Protein AF-A0A4Q6B8L1-F1 (afdb_monomer_lite)

Sequence (566 aa):
MAVTYEEQAASLSPAEQNGRDIWYKATAGNKRHHSYVLQQRFNAPLDFHGIMGTQTRGKRFQSHGLINDPDCKPGTDASYGFDICPGDEELLKFVGKKGYRDPACSMDANPKLESACGLEFGTSVGVIGFRKFPNPRFNSKTWKGWDKWNIQDASVEPPFTFGTTCASCHVGFDPKHPPANREAPEWANIDGTIGNIFMDNTAIFTSGLRLDKPLGDVFFQTLTHVRPGTTDTSAIPNDNLHNTGTFNAIINFDKRPTFEHDVKRWRRDAPGEPWSLSTQKQSVMQILKGGEDSVGEDLAIMRVYVNIGMCSEKCWQNNLVNPHQYSGYYTKQKPFEIAQCRRDCSNWRAMEDRVGDVAAFILHRRPSDLKDAVNSKYQAVGESHLADVKAKFDPLYAESGGVFEEGRKVFAKNCATCHSSQQPKIPGQPRDEKFFASLNFLATDSAGVRIDWLGNDERTDASKVDSHRCRALHSNHNKGHIWEQFASETFHATAAPSGVPELVGKEAGGPGFYRNISLLSVWAHAPFMHNNALGPEFCTPNNKQEWACVDRDPSVEARIARYEAS

Radius of gyration: 24.12 Å; chains: 1; bounding box: 61×60×60 Å

pLDDT: mean 86.3, std 11.51, range [40.16, 98.38]

Foldseek 3Di:
DFQDPVNVCPPPDPLLVLLLLLQFFFLLPQLCVLLPVCCPQQVFQFLCCVQAFLVCLQCNCVQFVWFFDQQWARDDVLLLRFTDHPPVVQQSVAQLHDDRQAPLQPPDPPPLAQGSVSRRRATDRRTTFKHKGADNNADPVPDPGDVPDQSNPPVHDDRIGMGGGNQRFAKDFQLLADAPRRSNDTPPRIDRGATSQQGQQLCRRCVSPDVVPQVPRPLNVLRVVFFRQWDDLCSLLPPPFNQIFGRAGLAQLVQAAWDWFFAWAWDAPDRNGDIDTDTDTDTWALRDWFQQTQNDDLSSLLVVSVSRRNCVVFWAVVQGFRPPCPPPPGNHHFEGDLVSCCVGRSSSRSSSRSSSSSCSNRNHHHFSAPQSSVVSVVVVVVHGPVVVQQVVWQVVCVVQVTDVSVVQLVCLQPPCVFFWCDDDPDPPDDSHSVVSSPDDQCDDDPVRGGSTQGGNQDWAFLLVPPDDQSNLQDQQCEPRHHNVSSGTVRQNQAQADCSDVVCPVHHGHNGRTGGDGHPGNQLQNPPDDGRNPHFDGQWDQDPVRDTDGDRPDSHSVVSVVRNVVD

Secondary structure (DSSP, 8-state):
-PPPHHHHTTTS-HHHHHHHHHHHH--TTTHHIIIIIHHHHHS----HHHHHSGGGGGGHHHHH-PPBPTT-B---GGGTTSPB-TTHHHHHHTTT-S----GGGGS---TTSPPGGGG---EE-SBTTEEEEE-TT--TTT---GGG--TT-TTS--SEEEEE-THHHH-EE-TTS--SSTTS--GGGEESSS--TT--HHHHHTTTS-TTSGGG-HHHHHHTTPPTTEE-TTSSS--S----EEPPP---GGGS-EEEEEEEEEE-SSTTSPPEEEEEEEEEE--SSSSTTTT-HHHHHHHHHHHTTTTIIIIIGGGS--TT--SS---------HHHHHHH-HHHHHHHTTHHHHHHHHHTPPP--HHHHHHHHHHTTT--HHHHHHHHHGGGGGGGTSHHHHHHHHHHHHTHHHH-----SSTT---SHHHHHT--TT-B-TTS-BS--S----EEEGGGS-S-GGGGG--TTSTTSTTGGGS-HHHHTPPPPTT-GGGTTPPSSSTTEEEPPPSTTGGGG-SBSTTS-BS--SEEE-TTS-EEEPP---SHHHHHHHHHT-

Structure (mmCIF, N/CA/C/O backbone):
data_AF-A0A4Q6B8L1-F1
#
_entry.id   AF-A0A4Q6B8L1-F1
#
loop_
_atom_site.group_PDB
_atom_site.id
_atom_site.type_symbol
_atom_site.label_atom_id
_atom_site.label_alt_id
_atom_site.label_comp_id
_atom_site.label_asym_id
_atom_site.label_entity_id
_atom_site.label_seq_id
_atom_site.pdbx_PDB_ins_code
_atom_site.Cartn_x
_atom_site.Cartn_y
_atom_site.Cartn_z
_atom_site.occupancy
_atom_site.B_iso_or_equiv
_atom_site.auth_seq_id
_atom_site.auth_comp_id
_atom_site.auth_asym_id
_atom_site.auth_atom_id
_atom_site.pdbx_PDB_model_num
ATOM 1 N N . MET A 1 1 ? -14.597 -18.241 -20.125 1.00 48.66 1 MET A N 1
ATOM 2 C CA . MET A 1 1 ? -13.529 -17.394 -20.694 1.00 48.66 1 MET A CA 1
ATOM 3 C C . MET A 1 1 ? -12.778 -16.808 -19.515 1.00 48.66 1 MET A C 1
ATOM 5 O O . MET A 1 1 ? -13.446 -16.484 -18.540 1.00 48.66 1 MET A O 1
ATOM 9 N N . ALA A 1 2 ? -11.445 -16.789 -19.551 1.00 69.94 2 ALA A N 1
ATOM 10 C CA . ALA A 1 2 ? -10.657 -16.177 -18.482 1.00 69.94 2 ALA A CA 1
ATOM 11 C C . ALA A 1 2 ? -10.961 -14.674 -18.455 1.00 69.94 2 ALA A C 1
ATOM 13 O O . ALA A 1 2 ? -10.949 -14.049 -19.513 1.00 69.94 2 ALA A O 1
ATOM 14 N N . VAL A 1 3 ? -11.273 -14.137 -17.275 1.00 80.81 3 VAL A N 1
ATOM 15 C CA . VAL A 1 3 ? -11.553 -12.705 -17.092 1.00 80.81 3 VAL A CA 1
ATOM 16 C C . VAL A 1 3 ? -10.259 -11.926 -17.336 1.00 80.81 3 VAL A C 1
ATOM 18 O O . VAL A 1 3 ? -9.227 -12.295 -16.776 1.00 80.81 3 VAL A O 1
ATOM 21 N N . THR A 1 4 ? -10.283 -10.877 -18.158 1.00 87.81 4 THR A N 1
ATOM 22 C CA . THR A 1 4 ? -9.110 -10.007 -18.377 1.00 87.81 4 THR A CA 1
ATOM 23 C C . THR A 1 4 ? -8.993 -8.896 -17.329 1.00 87.81 4 THR A C 1
ATOM 25 O O . THR A 1 4 ? -9.927 -8.626 -16.564 1.00 87.81 4 THR A O 1
ATOM 28 N N . TYR A 1 5 ? -7.850 -8.200 -17.316 1.00 88.12 5 TYR A N 1
ATOM 29 C CA . TYR A 1 5 ? -7.657 -7.006 -16.495 1.00 88.12 5 TYR A CA 1
ATOM 30 C C . TYR A 1 5 ? -8.745 -5.953 -16.751 1.00 88.12 5 TYR A C 1
ATOM 32 O O . TYR A 1 5 ? -9.252 -5.352 -15.804 1.00 88.12 5 TYR A O 1
ATOM 40 N N . GLU A 1 6 ? -9.105 -5.722 -18.010 1.00 87.62 6 GLU A N 1
ATOM 41 C CA . GLU A 1 6 ? -10.121 -4.753 -18.425 1.00 87.62 6 GLU A CA 1
ATOM 42 C C . GLU A 1 6 ? -11.534 -5.231 -18.079 1.00 87.62 6 GLU A C 1
ATOM 44 O O . GLU A 1 6 ? -12.347 -4.446 -17.597 1.00 87.62 6 GLU A O 1
ATOM 49 N N . GLU A 1 7 ? -11.826 -6.521 -18.253 1.00 86.62 7 GLU A N 1
ATOM 50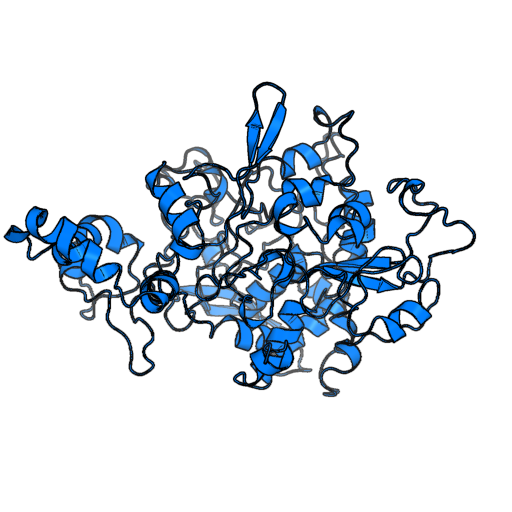 C CA . GLU A 1 7 ? -13.136 -7.091 -17.920 1.00 86.62 7 GLU A CA 1
ATOM 51 C C . GLU A 1 7 ? -13.430 -7.009 -16.417 1.00 86.62 7 GLU A C 1
ATOM 53 O O . GLU A 1 7 ? -14.551 -6.682 -16.026 1.00 86.62 7 GLU A O 1
ATOM 58 N N . GLN A 1 8 ? -12.418 -7.201 -15.561 1.00 84.12 8 GLN A N 1
ATOM 59 C CA . GLN A 1 8 ? -12.558 -7.008 -14.112 1.00 84.12 8 GLN A CA 1
ATOM 60 C C . GLN A 1 8 ? -12.895 -5.547 -13.745 1.00 84.12 8 GLN A C 1
ATOM 62 O O . GLN A 1 8 ? -13.470 -5.286 -12.688 1.00 84.12 8 GLN A O 1
ATOM 67 N N . ALA A 1 9 ? -12.554 -4.584 -14.608 1.00 85.69 9 ALA A N 1
ATOM 68 C CA . ALA A 1 9 ? -12.858 -3.168 -14.416 1.00 85.69 9 ALA A CA 1
ATOM 69 C C . ALA A 1 9 ? -14.213 -2.740 -14.998 1.00 85.69 9 ALA A C 1
ATOM 71 O O . ALA A 1 9 ? -14.635 -1.612 -14.757 1.00 85.69 9 ALA A O 1
ATOM 72 N N . ALA A 1 10 ? -14.911 -3.607 -15.739 1.00 85.94 10 ALA A N 1
ATOM 73 C CA . ALA A 1 10 ? -16.109 -3.227 -16.488 1.00 85.94 10 ALA A CA 1
ATOM 74 C C . ALA A 1 10 ? -17.256 -2.705 -15.602 1.00 85.94 10 ALA A C 1
ATOM 76 O O . ALA A 1 10 ? -18.070 -1.904 -16.055 1.00 85.94 10 ALA A O 1
ATOM 77 N N . SER A 1 11 ? -17.317 -3.130 -14.334 1.00 86.19 11 SER A N 1
ATOM 78 C CA . SER A 1 11 ? -18.314 -2.659 -13.364 1.00 86.19 11 SER A CA 1
ATOM 79 C C . SER A 1 11 ? -17.912 -1.381 -12.617 1.00 86.19 11 SER A C 1
ATOM 81 O O . SER A 1 11 ? -18.677 -0.917 -11.776 1.00 86.19 11 SER A O 1
ATOM 83 N N . LEU A 1 12 ? -16.707 -0.855 -12.850 1.00 91.94 12 LEU A N 1
ATOM 84 C CA . LEU A 1 12 ? -16.186 0.340 -12.189 1.00 91.94 12 LEU A CA 1
ATOM 85 C C . LEU A 1 12 ? -16.595 1.602 -12.953 1.00 91.94 12 LEU A C 1
ATOM 87 O O . LEU A 1 12 ? -16.610 1.618 -14.185 1.00 91.94 12 LEU A O 1
ATOM 91 N N . SER A 1 13 ? -16.868 2.682 -12.226 1.00 94.31 13 SER A N 1
ATOM 92 C CA . SER A 1 13 ? -17.015 4.018 -12.811 1.00 94.31 13 SER A CA 1
ATOM 93 C C . SER A 1 13 ? -15.701 4.500 -13.453 1.00 94.31 13 SER A C 1
ATOM 95 O O . SER A 1 13 ? -14.631 4.000 -13.106 1.00 94.31 13 SER A O 1
ATOM 97 N N . PRO A 1 14 ? -15.720 5.507 -14.348 1.00 93.31 14 PRO A N 1
ATOM 98 C CA . PRO A 1 14 ? -14.494 6.018 -14.969 1.00 93.31 14 PRO A CA 1
ATOM 99 C C . PRO A 1 14 ? -13.416 6.464 -13.965 1.00 93.31 14 PRO A C 1
ATOM 101 O O . PRO A 1 14 ? -12.244 6.150 -14.148 1.00 93.31 14 PRO A O 1
ATOM 104 N N . ALA A 1 15 ? -13.809 7.132 -12.873 1.00 94.06 15 ALA A N 1
ATOM 105 C CA . ALA A 1 15 ? -12.883 7.542 -11.812 1.00 94.06 15 ALA A CA 1
ATOM 106 C C . ALA A 1 15 ? -12.266 6.330 -11.095 1.00 94.06 15 ALA A C 1
ATOM 108 O O . ALA A 1 15 ? -11.068 6.299 -10.834 1.00 94.06 15 ALA A O 1
ATOM 109 N N . GLU A 1 16 ? -13.056 5.286 -10.835 1.00 95.00 16 GLU A N 1
ATOM 110 C CA . GLU A 1 16 ? -12.549 4.040 -10.257 1.00 95.00 16 GLU A CA 1
ATOM 111 C C . GLU A 1 16 ? -11.641 3.266 -11.222 1.00 95.00 16 GLU A C 1
ATOM 113 O O . GLU A 1 16 ? -10.670 2.659 -10.777 1.00 95.00 16 GLU A O 1
ATOM 118 N N . GLN A 1 17 ? -11.919 3.278 -12.530 1.00 94.62 17 GLN A N 1
ATOM 119 C CA . GLN A 1 17 ? -11.046 2.662 -13.537 1.00 94.62 17 GLN A CA 1
ATOM 120 C C . GLN A 1 17 ? -9.693 3.377 -13.590 1.00 94.62 17 GLN A C 1
ATOM 122 O O . GLN A 1 17 ? -8.651 2.728 -13.498 1.00 94.62 17 GLN A O 1
ATOM 127 N N . ASN A 1 18 ? -9.707 4.713 -13.635 1.00 94.88 18 ASN A N 1
ATOM 128 C CA . ASN A 1 18 ? -8.504 5.534 -13.540 1.00 94.88 18 ASN A CA 1
ATOM 129 C C . ASN A 1 18 ? -7.740 5.261 -12.240 1.00 94.88 18 ASN A C 1
ATOM 131 O O . ASN A 1 18 ? -6.530 5.035 -12.253 1.00 94.88 18 ASN A O 1
ATOM 135 N N . GLY A 1 19 ? -8.450 5.240 -11.113 1.00 96.06 19 GLY A N 1
ATOM 136 C CA . GLY A 1 19 ? -7.885 4.962 -9.801 1.00 96.06 19 GLY A CA 1
ATOM 137 C C . GLY A 1 19 ? -7.247 3.587 -9.713 1.00 96.06 19 GLY A C 1
ATOM 138 O O . GLY A 1 19 ? -6.155 3.453 -9.163 1.00 96.06 19 GLY A O 1
ATOM 139 N N . ARG A 1 20 ? -7.890 2.575 -10.304 1.00 95.94 20 ARG A N 1
ATOM 140 C CA . ARG A 1 20 ? -7.361 1.215 -10.423 1.00 95.94 20 ARG A CA 1
ATOM 141 C C . ARG A 1 20 ? -6.092 1.191 -11.263 1.00 95.94 20 ARG A C 1
ATOM 143 O O . ARG A 1 20 ? -5.107 0.593 -10.839 1.00 95.94 20 ARG A O 1
ATOM 150 N N . ASP A 1 21 ? -6.080 1.855 -12.412 1.00 96.31 21 ASP A N 1
ATOM 151 C CA . ASP A 1 21 ? -4.886 1.936 -13.254 1.00 96.31 21 ASP A CA 1
ATOM 152 C C . ASP A 1 21 ? -3.721 2.590 -12.510 1.00 96.31 21 ASP A C 1
ATOM 154 O O . ASP A 1 21 ? -2.618 2.045 -12.492 1.00 96.31 21 ASP A O 1
ATOM 158 N N . ILE A 1 22 ? -3.967 3.706 -11.823 1.00 97.69 22 ILE A N 1
ATOM 159 C CA . ILE A 1 22 ? -2.952 4.382 -11.009 1.00 97.69 22 ILE A CA 1
ATOM 160 C C . ILE A 1 22 ? -2.475 3.456 -9.882 1.00 97.69 22 ILE A C 1
ATOM 162 O O . ILE A 1 22 ? -1.274 3.266 -9.716 1.00 97.69 22 ILE A O 1
ATOM 166 N N . TRP A 1 23 ? -3.388 2.800 -9.166 1.00 97.12 23 TRP A N 1
ATOM 167 C CA . TRP A 1 23 ? -3.064 1.876 -8.075 1.00 97.12 23 TRP A CA 1
ATOM 168 C C . TRP A 1 23 ? -2.167 0.705 -8.502 1.00 97.12 23 TRP A C 1
ATOM 170 O O . TRP A 1 23 ? -1.240 0.332 -7.777 1.00 97.12 23 TRP A O 1
ATOM 180 N N . TYR A 1 24 ? -2.433 0.136 -9.681 1.00 97.50 24 TYR A N 1
ATOM 181 C CA . TYR A 1 24 ? -1.716 -1.024 -10.216 1.00 97.50 24 TYR A CA 1
ATOM 182 C C . TYR A 1 24 ? -0.440 -0.679 -10.985 1.00 97.50 24 TYR A C 1
ATOM 184 O O . TYR A 1 24 ? 0.457 -1.521 -11.088 1.00 97.50 24 TYR A O 1
ATOM 192 N N . LYS A 1 25 ? -0.376 0.511 -11.590 1.00 97.75 25 LYS A N 1
ATOM 193 C CA . LYS A 1 25 ? 0.637 0.833 -12.605 1.00 97.75 25 LYS A CA 1
ATOM 194 C C . LYS A 1 25 ? 1.499 2.035 -12.228 1.00 97.75 25 LYS A C 1
ATOM 196 O O . LYS A 1 25 ? 2.649 2.070 -12.656 1.00 97.75 25 LYS A O 1
ATOM 201 N N . ALA A 1 26 ? 1.011 2.992 -11.435 1.00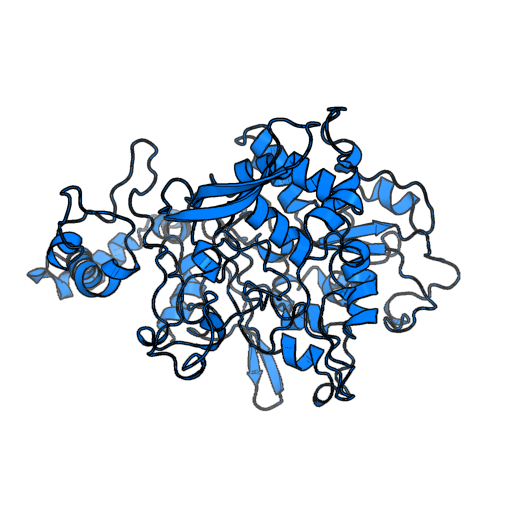 98.06 26 ALA A N 1
ATOM 202 C CA . ALA A 1 26 ? 1.761 4.211 -11.143 1.00 98.06 26 ALA A CA 1
ATOM 203 C C . ALA A 1 26 ? 2.933 3.951 -10.195 1.00 98.06 26 ALA A C 1
ATOM 205 O O . ALA A 1 26 ? 2.759 3.601 -9.027 1.00 98.06 26 ALA A O 1
ATOM 206 N N . THR A 1 27 ? 4.142 4.192 -10.697 1.00 97.75 27 THR A N 1
ATOM 207 C CA . THR A 1 27 ? 5.359 4.225 -9.874 1.00 97.75 27 THR A CA 1
ATOM 208 C C . THR A 1 27 ? 5.660 5.624 -9.345 1.00 97.75 27 THR A C 1
ATOM 210 O O . THR A 1 27 ? 6.515 5.794 -8.477 1.00 97.75 27 THR A O 1
ATOM 213 N N . ALA A 1 28 ? 4.991 6.646 -9.887 1.00 96.00 28 ALA A N 1
ATOM 214 C CA . ALA A 1 28 ? 5.147 8.050 -9.525 1.00 96.00 28 ALA A CA 1
ATOM 215 C C . ALA A 1 28 ? 6.626 8.494 -9.463 1.00 96.00 28 ALA A C 1
ATOM 217 O O . ALA A 1 28 ? 7.058 9.212 -8.559 1.00 96.00 28 ALA A O 1
ATOM 218 N N . GLY A 1 29 ? 7.437 8.032 -10.421 1.00 93.69 29 GLY A N 1
ATOM 219 C CA . GLY A 1 29 ? 8.850 8.408 -10.527 1.00 93.69 29 GLY A CA 1
ATOM 220 C C . GLY A 1 29 ? 9.798 7.674 -9.579 1.00 93.69 29 GLY A C 1
ATOM 221 O O . GLY A 1 29 ? 10.977 8.027 -9.499 1.00 93.69 29 GLY A O 1
ATOM 222 N N . ASN A 1 30 ? 9.345 6.635 -8.873 1.00 96.19 30 ASN A N 1
ATOM 223 C CA . ASN A 1 30 ? 10.182 5.925 -7.903 1.00 96.19 30 ASN A CA 1
ATOM 224 C C . ASN A 1 30 ? 11.193 4.937 -8.514 1.00 96.19 30 ASN A C 1
ATOM 226 O O . ASN A 1 30 ? 11.927 4.275 -7.775 1.00 96.19 30 ASN A O 1
ATOM 230 N N . LYS A 1 31 ? 11.294 4.837 -9.847 1.00 94.69 31 LYS A N 1
ATOM 231 C CA . LYS A 1 31 ? 12.208 3.872 -10.477 1.00 94.69 31 LYS A CA 1
ATOM 232 C C . LYS A 1 31 ? 13.677 4.111 -10.132 1.00 94.69 31 LYS A C 1
ATOM 234 O O . LYS A 1 31 ? 14.465 3.184 -9.953 1.00 94.69 31 LYS A O 1
ATOM 239 N N . ARG A 1 32 ? 14.059 5.386 -9.991 1.00 92.31 32 ARG A N 1
ATOM 240 C CA . ARG A 1 32 ? 15.407 5.774 -9.553 1.00 92.31 32 ARG A CA 1
ATOM 241 C C . ARG A 1 32 ? 15.624 5.500 -8.071 1.00 92.31 32 ARG A C 1
ATOM 243 O O . ARG A 1 32 ? 16.740 5.153 -7.692 1.00 92.31 32 ARG A O 1
ATOM 250 N N . HIS A 1 33 ? 14.571 5.621 -7.260 1.00 93.50 33 HIS A N 1
ATOM 251 C CA . HIS A 1 33 ? 14.637 5.288 -5.843 1.00 93.50 33 HIS A CA 1
ATOM 252 C C . HIS A 1 33 ? 15.078 3.832 -5.662 1.00 93.50 33 HIS A C 1
ATOM 254 O O . HIS A 1 33 ? 16.099 3.555 -5.038 1.00 93.50 33 HIS A O 1
ATOM 260 N N . HIS A 1 34 ? 14.367 2.927 -6.325 1.00 92.62 34 HIS A N 1
ATOM 261 C CA . HIS A 1 34 ? 14.596 1.491 -6.250 1.00 92.62 34 HIS A CA 1
ATOM 262 C C . HIS A 1 34 ? 15.878 1.029 -6.949 1.00 92.62 34 HIS A C 1
ATOM 264 O O . HIS A 1 34 ? 16.581 0.171 -6.430 1.00 92.62 34 HIS A O 1
ATOM 270 N N . SER A 1 35 ? 16.203 1.607 -8.111 1.00 90.06 35 SER A N 1
ATOM 271 C CA . SER A 1 35 ? 17.363 1.162 -8.900 1.00 90.06 35 SER A CA 1
ATOM 272 C C . SER A 1 35 ? 18.694 1.738 -8.413 1.00 90.06 35 SER A C 1
ATOM 274 O O . SER A 1 35 ? 19.737 1.161 -8.693 1.00 90.06 35 SER A O 1
ATOM 276 N N . TYR A 1 36 ? 18.684 2.890 -7.731 1.00 88.12 36 TYR A N 1
ATOM 277 C CA . TYR A 1 36 ? 19.917 3.599 -7.373 1.00 88.12 36 TYR A CA 1
ATOM 278 C C . TYR A 1 36 ? 19.937 4.093 -5.929 1.00 88.12 36 TYR A C 1
ATOM 280 O O . TYR A 1 36 ? 20.926 3.879 -5.233 1.00 88.12 36 TYR A O 1
ATOM 288 N N . VAL A 1 37 ? 18.882 4.768 -5.462 1.00 88.19 37 VAL A N 1
ATOM 289 C CA . VAL A 1 37 ? 18.906 5.434 -4.146 1.00 88.19 37 VAL A CA 1
ATOM 290 C C . VAL A 1 37 ? 19.017 4.421 -3.012 1.00 88.19 37 VAL A C 1
ATOM 292 O O . VAL A 1 37 ? 19.826 4.638 -2.115 1.00 88.19 37 VAL A O 1
ATOM 295 N N . LEU A 1 38 ? 18.264 3.317 -3.065 1.00 86.12 38 LEU A N 1
ATOM 296 C CA . LEU A 1 38 ? 18.325 2.256 -2.054 1.00 86.12 38 LEU A CA 1
ATOM 297 C C . LEU A 1 38 ? 19.758 1.744 -1.858 1.00 86.12 38 LEU A C 1
ATOM 299 O O . LEU A 1 38 ? 20.304 1.800 -0.756 1.00 86.12 38 LEU A O 1
ATOM 303 N N . GLN A 1 39 ? 20.422 1.375 -2.950 1.00 84.69 39 GLN A N 1
ATOM 304 C CA . GLN A 1 39 ? 21.819 0.952 -2.929 1.00 84.69 39 GLN A CA 1
ATOM 305 C C . GLN A 1 39 ? 22.768 2.061 -2.450 1.00 84.69 39 GLN A C 1
ATOM 307 O O . GLN A 1 39 ? 23.599 1.831 -1.578 1.00 84.69 39 GLN A O 1
ATOM 312 N N . GLN A 1 40 ? 22.661 3.270 -3.003 1.00 83.06 40 GLN A N 1
ATOM 313 C CA . GLN A 1 40 ? 23.631 4.346 -2.767 1.00 83.06 40 GLN A CA 1
ATOM 314 C C . GLN A 1 40 ? 23.512 4.996 -1.383 1.00 83.06 40 GLN A C 1
ATOM 316 O O . GLN A 1 40 ? 24.490 5.550 -0.884 1.00 83.06 40 GLN A O 1
ATOM 321 N N . ARG A 1 41 ? 22.314 5.005 -0.788 1.00 79.69 41 ARG A N 1
ATOM 322 C CA . ARG A 1 41 ? 22.043 5.696 0.483 1.00 79.69 41 ARG A CA 1
ATOM 323 C C . ARG A 1 41 ? 21.887 4.758 1.666 1.00 79.69 41 ARG A C 1
ATOM 325 O O . ARG A 1 41 ? 22.222 5.166 2.773 1.00 79.69 41 ARG A O 1
ATOM 332 N N . PHE A 1 42 ? 21.408 3.542 1.428 1.00 77.38 42 PHE A N 1
ATOM 333 C CA . PHE A 1 42 ? 21.075 2.588 2.486 1.00 77.38 42 PHE A CA 1
ATOM 334 C C . PHE A 1 42 ? 21.843 1.272 2.359 1.00 77.38 42 PHE A C 1
ATOM 336 O O . PHE A 1 42 ? 21.543 0.332 3.082 1.00 77.38 42 PHE A O 1
ATOM 343 N N . ASN A 1 43 ? 22.805 1.190 1.431 1.00 78.75 43 ASN A N 1
ATOM 344 C CA . ASN A 1 43 ? 23.537 -0.038 1.124 1.00 78.75 43 ASN A CA 1
ATOM 345 C C . ASN A 1 43 ? 22.607 -1.221 0.795 1.00 78.75 43 ASN A C 1
ATOM 347 O O . ASN A 1 43 ? 22.893 -2.359 1.142 1.00 78.75 43 ASN A O 1
ATOM 351 N N . ALA A 1 44 ? 21.493 -0.941 0.112 1.00 81.12 44 ALA A N 1
ATOM 352 C CA . ALA A 1 44 ? 20.411 -1.885 -0.156 1.00 81.12 44 ALA A CA 1
ATOM 353 C C . ALA A 1 44 ? 20.266 -2.223 -1.655 1.00 81.12 44 ALA A C 1
ATOM 355 O O . ALA A 1 44 ? 19.299 -1.795 -2.293 1.00 81.12 44 ALA A O 1
ATOM 356 N N . PRO A 1 45 ? 21.237 -2.917 -2.279 1.00 85.94 45 PRO A N 1
ATOM 357 C CA . PRO A 1 45 ? 21.081 -3.403 -3.645 1.00 85.94 45 PRO A CA 1
ATOM 358 C C . PRO A 1 45 ? 19.966 -4.459 -3.718 1.00 85.94 45 PRO A C 1
ATOM 360 O O . PRO A 1 45 ? 19.932 -5.392 -2.917 1.00 85.94 45 PRO A O 1
ATOM 363 N N . LEU A 1 46 ? 19.073 -4.324 -4.701 1.00 89.06 46 LEU A N 1
ATOM 364 C CA . LEU A 1 46 ? 17.963 -5.251 -4.941 1.00 89.06 46 LEU A CA 1
ATOM 365 C C . LEU A 1 46 ? 18.233 -6.100 -6.183 1.00 89.06 46 LEU A C 1
ATOM 367 O O . LEU A 1 46 ? 18.314 -5.564 -7.290 1.00 89.06 46 LEU A O 1
ATOM 371 N N . ASP A 1 47 ? 18.324 -7.421 -6.027 1.00 90.88 47 ASP A N 1
ATOM 372 C CA . ASP A 1 47 ? 18.510 -8.338 -7.154 1.00 90.88 47 ASP A CA 1
ATOM 373 C C . ASP A 1 47 ? 17.181 -8.604 -7.879 1.00 90.88 47 ASP A C 1
ATOM 375 O O . ASP A 1 47 ? 16.567 -9.669 -7.781 1.00 90.88 47 ASP A O 1
ATOM 379 N N . PHE A 1 48 ? 16.714 -7.605 -8.632 1.00 92.94 48 PHE A N 1
ATOM 380 C CA . PHE A 1 48 ? 15.465 -7.697 -9.388 1.00 92.94 48 PHE A CA 1
ATOM 381 C C . PHE A 1 48 ? 15.441 -8.875 -10.371 1.00 92.94 48 PHE A C 1
ATOM 383 O O . PHE A 1 48 ? 14.379 -9.460 -10.582 1.00 92.94 48 PHE A O 1
ATOM 390 N N . HIS A 1 49 ? 16.583 -9.250 -10.956 1.00 93.81 49 HIS A N 1
ATOM 391 C CA . HIS A 1 49 ? 16.657 -10.402 -11.854 1.00 93.81 49 HIS A CA 1
ATOM 392 C C . HIS A 1 49 ? 16.586 -11.725 -11.084 1.00 93.81 49 HIS A C 1
ATOM 394 O O . HIS A 1 49 ? 15.845 -12.620 -11.486 1.00 93.81 49 HIS A O 1
ATOM 400 N N . GLY A 1 50 ? 17.302 -11.856 -9.967 1.00 91.50 50 GLY A N 1
ATOM 401 C CA . GLY A 1 50 ? 17.236 -13.038 -9.108 1.00 91.50 50 GLY A CA 1
ATOM 402 C C . GLY A 1 50 ? 15.864 -13.254 -8.471 1.00 91.50 50 GLY A C 1
ATOM 403 O O . GLY A 1 50 ? 15.472 -14.398 -8.262 1.00 91.50 50 GLY A O 1
ATOM 404 N N . ILE A 1 51 ? 15.104 -12.185 -8.218 1.00 92.69 51 ILE A N 1
ATOM 405 C CA . ILE A 1 51 ? 13.754 -12.274 -7.645 1.00 92.69 51 ILE A CA 1
ATOM 406 C C . ILE A 1 51 ? 12.684 -12.458 -8.733 1.00 92.69 51 ILE A C 1
ATOM 408 O O . ILE A 1 51 ? 11.831 -13.342 -8.623 1.00 92.69 51 ILE A O 1
ATOM 412 N N . MET A 1 52 ? 12.706 -11.634 -9.786 1.00 95.81 52 MET A N 1
ATOM 413 C CA . MET A 1 52 ? 11.605 -11.493 -10.757 1.00 95.81 52 MET A CA 1
ATOM 414 C C . MET A 1 52 ? 11.989 -11.833 -12.199 1.00 95.81 52 MET A C 1
ATOM 416 O O . MET A 1 52 ? 11.171 -11.673 -13.103 1.00 95.81 52 MET A O 1
ATOM 420 N N . GLY A 1 53 ? 13.204 -12.321 -12.446 1.00 95.94 53 GLY A N 1
ATOM 421 C CA . GLY A 1 53 ? 13.587 -12.853 -13.751 1.00 95.94 53 GLY A CA 1
ATOM 422 C C . GLY A 1 53 ? 12.698 -14.028 -14.165 1.00 95.94 53 GLY A C 1
ATOM 423 O O . GLY A 1 53 ? 12.028 -14.668 -13.350 1.00 95.94 53 GLY A O 1
ATOM 424 N N . THR A 1 54 ? 12.630 -14.316 -15.457 1.00 96.69 54 THR A N 1
ATOM 425 C CA . THR A 1 54 ? 11.717 -15.329 -16.002 1.00 96.69 54 THR A CA 1
ATOM 426 C C . THR A 1 54 ? 12.003 -16.740 -15.475 1.00 96.69 54 THR A C 1
ATOM 428 O O . THR A 1 54 ? 11.090 -17.531 -15.248 1.00 96.69 54 THR A O 1
ATOM 431 N N . GLN A 1 55 ? 13.262 -17.025 -15.144 1.00 94.31 55 GLN A N 1
ATOM 432 C CA . GLN A 1 55 ? 13.714 -18.269 -14.525 1.00 94.31 55 GLN A CA 1
ATOM 433 C C . GLN A 1 55 ? 13.119 -18.515 -13.132 1.00 94.31 55 GLN A C 1
ATOM 435 O O . GLN A 1 55 ? 13.082 -19.657 -12.671 1.00 94.31 55 GLN A O 1
ATOM 440 N N . THR A 1 56 ? 12.658 -17.469 -12.437 1.00 94.19 56 THR A N 1
ATOM 441 C CA . THR A 1 56 ? 11.993 -17.622 -11.137 1.00 94.19 56 THR A CA 1
ATOM 442 C C . THR A 1 56 ? 10.484 -17.725 -11.242 1.00 94.19 56 THR A C 1
ATOM 444 O O . THR A 1 56 ? 9.864 -18.066 -10.238 1.00 94.19 56 THR A O 1
ATOM 447 N N . ARG A 1 57 ? 9.891 -17.504 -12.427 1.00 95.56 57 ARG A N 1
ATOM 448 C CA . ARG A 1 57 ? 8.436 -17.420 -12.635 1.00 95.56 57 ARG A CA 1
ATOM 449 C C . ARG A 1 57 ? 7.660 -18.573 -12.003 1.00 95.56 57 ARG A C 1
ATOM 451 O O . ARG A 1 57 ? 6.619 -18.325 -11.423 1.00 95.56 57 ARG A O 1
ATOM 458 N N . GLY A 1 58 ? 8.167 -19.803 -12.083 1.00 94.88 58 GLY A N 1
ATOM 459 C CA . GLY A 1 58 ? 7.507 -20.994 -11.532 1.00 94.88 58 GLY A CA 1
ATOM 460 C C . GLY A 1 58 ? 7.653 -21.198 -10.021 1.00 94.88 58 GLY A C 1
ATOM 461 O O . GLY A 1 58 ? 7.315 -22.272 -9.535 1.00 94.88 58 GLY A O 1
ATOM 462 N N . LYS A 1 59 ? 8.229 -20.238 -9.291 1.00 91.81 59 LYS A N 1
ATOM 463 C CA . LYS A 1 59 ? 8.448 -20.328 -7.841 1.00 91.81 59 LYS A CA 1
ATOM 464 C C . LYS A 1 59 ? 8.354 -18.981 -7.118 1.00 91.81 59 LYS A C 1
ATOM 466 O O . LYS A 1 59 ? 8.785 -18.904 -5.965 1.00 91.81 59 LYS A O 1
ATOM 471 N N . ARG A 1 60 ? 7.910 -17.894 -7.767 1.00 92.25 60 ARG A N 1
ATOM 472 C CA . ARG A 1 60 ? 7.984 -16.529 -7.196 1.00 92.25 60 ARG A CA 1
ATOM 473 C C . ARG A 1 60 ? 7.067 -16.390 -5.994 1.00 92.25 60 ARG A C 1
ATOM 475 O O . ARG A 1 60 ? 7.446 -15.758 -5.004 1.00 92.25 60 ARG A O 1
ATOM 482 N N . PHE A 1 61 ? 5.903 -17.026 -6.058 1.00 91.81 61 PHE A N 1
ATOM 483 C CA . PHE A 1 61 ? 4.958 -16.994 -4.960 1.00 91.81 61 PHE A CA 1
ATOM 484 C C . PHE A 1 61 ? 5.493 -17.786 -3.767 1.00 91.81 61 PHE A C 1
ATOM 486 O O . PHE A 1 61 ? 5.549 -17.256 -2.659 1.00 91.81 61 PHE A O 1
ATOM 493 N N . GLN A 1 62 ? 5.990 -19.005 -3.990 1.00 86.12 62 GLN A N 1
ATOM 494 C CA . GLN A 1 62 ? 6.538 -19.817 -2.897 1.00 86.12 62 GLN A CA 1
ATOM 495 C C . GLN A 1 62 ? 7.801 -19.202 -2.266 1.00 86.12 62 GLN A C 1
ATOM 497 O O . GLN A 1 62 ? 8.000 -19.316 -1.057 1.00 86.12 62 GLN A O 1
ATOM 502 N N . SER A 1 63 ? 8.657 -18.558 -3.066 1.00 84.06 63 SER A N 1
ATOM 503 C CA . SER A 1 63 ? 9.933 -17.996 -2.594 1.00 84.06 63 SER A CA 1
ATOM 504 C C . SER A 1 63 ? 9.780 -16.632 -1.923 1.00 84.06 63 SER A C 1
ATOM 506 O O . SER A 1 63 ? 10.369 -16.404 -0.872 1.00 84.06 63 SER A O 1
ATOM 508 N N . HIS A 1 64 ? 8.976 -15.738 -2.501 1.00 88.88 64 HIS A N 1
ATOM 509 C CA . HIS A 1 64 ? 8.917 -14.330 -2.093 1.00 88.88 64 HIS A CA 1
ATOM 510 C C . HIS A 1 64 ? 7.491 -13.817 -1.851 1.00 88.88 64 HIS A C 1
ATOM 512 O O . HIS A 1 64 ? 7.313 -12.683 -1.412 1.00 88.88 64 HIS A O 1
ATOM 518 N N . GLY A 1 65 ? 6.460 -14.623 -2.121 1.00 91.19 65 GLY A N 1
ATOM 519 C CA . GLY A 1 65 ? 5.058 -14.205 -2.011 1.00 91.19 65 GLY A CA 1
ATOM 520 C C . GLY A 1 65 ? 4.630 -13.295 -3.152 1.00 91.19 65 GLY A C 1
ATOM 521 O O . GLY A 1 65 ? 3.612 -12.622 -3.061 1.00 91.19 65 GLY A O 1
ATOM 522 N N . LEU A 1 66 ? 5.423 -13.238 -4.218 1.00 95.12 66 LEU A N 1
ATOM 523 C CA . LEU A 1 66 ? 5.157 -12.407 -5.378 1.00 95.12 66 LEU A CA 1
ATOM 524 C C . LEU A 1 66 ? 4.134 -13.078 -6.292 1.00 95.12 66 LEU A C 1
ATOM 526 O O . LEU A 1 66 ? 4.219 -14.276 -6.554 1.00 95.12 66 LEU A O 1
ATOM 530 N N . ILE A 1 67 ? 3.184 -12.293 -6.790 1.00 97.00 67 ILE A N 1
ATOM 531 C CA . ILE A 1 67 ? 2.101 -12.777 -7.645 1.00 97.00 67 ILE A CA 1
ATOM 532 C C . ILE A 1 67 ? 2.464 -12.487 -9.099 1.00 97.00 67 ILE A C 1
ATOM 534 O O . ILE A 1 67 ? 2.705 -11.334 -9.464 1.00 97.00 67 ILE A O 1
ATOM 538 N N . ASN A 1 68 ? 2.510 -13.532 -9.927 1.00 97.75 68 ASN A N 1
ATOM 539 C CA . ASN A 1 68 ? 2.752 -13.376 -11.357 1.00 97.75 68 ASN A CA 1
ATOM 540 C C . ASN A 1 68 ? 1.626 -12.568 -12.004 1.00 97.75 68 ASN A C 1
ATOM 542 O O . ASN A 1 68 ? 0.451 -12.782 -11.720 1.00 97.75 68 ASN A O 1
ATOM 546 N N . ASP A 1 69 ? 2.007 -11.658 -12.892 1.00 97.56 69 ASP A N 1
ATOM 547 C CA . ASP A 1 69 ? 1.069 -10.910 -13.721 1.00 97.56 69 ASP A CA 1
ATOM 548 C C . ASP A 1 69 ? 0.447 -11.862 -14.770 1.00 97.56 69 ASP A C 1
ATOM 550 O O . ASP A 1 69 ? 1.209 -12.448 -15.562 1.00 97.56 69 ASP A O 1
ATOM 554 N N . PRO A 1 70 ? -0.891 -12.069 -14.764 1.00 96.88 70 PRO A N 1
ATOM 555 C CA . PRO A 1 70 ? -1.564 -13.005 -15.669 1.00 96.88 70 PRO A CA 1
ATOM 556 C C . PRO A 1 70 ? -1.380 -12.672 -17.151 1.00 96.88 70 PRO A C 1
ATOM 558 O O . PRO A 1 70 ? -1.399 -13.575 -17.988 1.00 96.88 70 PRO A O 1
ATOM 561 N N . ASP A 1 71 ? -1.152 -11.399 -17.484 1.00 95.81 71 ASP A N 1
ATOM 562 C CA . ASP A 1 71 ? -1.040 -10.956 -18.876 1.00 95.81 71 ASP A CA 1
ATOM 563 C C . ASP A 1 71 ? 0.368 -11.182 -19.453 1.00 95.81 71 ASP A C 1
ATOM 565 O O . ASP A 1 71 ? 0.601 -11.031 -20.657 1.00 95.81 71 ASP A O 1
ATOM 569 N N . CYS A 1 72 ? 1.327 -11.559 -18.606 1.00 97.56 72 CYS A N 1
ATOM 570 C CA . CYS A 1 72 ? 2.716 -11.766 -18.987 1.00 97.56 72 CYS A CA 1
ATOM 571 C C . CYS A 1 72 ? 3.035 -13.235 -19.278 1.00 97.56 72 CYS A C 1
ATOM 573 O O . CYS A 1 72 ? 2.485 -14.161 -18.680 1.00 97.56 72 CYS A O 1
ATOM 575 N N . LYS A 1 73 ? 4.010 -13.454 -20.160 1.00 96.81 73 LYS A N 1
ATOM 576 C CA . LYS A 1 73 ? 4.494 -14.781 -20.569 1.00 96.81 73 LYS A CA 1
ATOM 577 C C . LYS A 1 73 ? 5.989 -14.925 -20.274 1.00 96.81 73 LYS A C 1
ATOM 579 O O . LYS A 1 73 ? 6.671 -13.905 -20.168 1.00 96.81 73 LYS A O 1
ATOM 584 N N . PRO A 1 74 ? 6.521 -16.159 -20.169 1.00 97.75 74 PRO A N 1
ATOM 585 C CA . PRO A 1 74 ? 7.956 -16.367 -20.020 1.00 97.75 74 PRO A CA 1
ATOM 586 C C . PRO A 1 74 ? 8.772 -15.617 -21.079 1.00 97.75 74 PRO A C 1
ATOM 588 O O . PRO A 1 74 ? 8.382 -15.531 -22.245 1.00 97.75 74 PRO A O 1
ATOM 591 N N . GLY A 1 75 ? 9.891 -15.053 -20.641 1.00 96.69 75 GLY A N 1
ATOM 592 C CA . GLY A 1 75 ? 10.806 -14.265 -21.448 1.00 96.69 75 GLY A CA 1
ATOM 593 C C . GLY A 1 75 ? 11.897 -15.075 -22.133 1.00 96.69 75 GLY A C 1
ATOM 594 O O . GLY A 1 75 ? 11.960 -16.298 -22.043 1.00 96.69 75 GLY A O 1
ATOM 595 N N . THR A 1 76 ? 12.788 -14.357 -22.811 1.00 94.88 76 THR A N 1
ATOM 596 C CA . THR A 1 76 ? 13.975 -14.899 -23.488 1.00 94.88 76 THR A CA 1
ATOM 597 C C . THR A 1 76 ? 15.159 -13.940 -23.315 1.00 94.88 76 THR A C 1
ATOM 599 O O . THR A 1 76 ? 15.039 -12.889 -22.680 1.00 94.88 76 THR A O 1
ATOM 602 N N . ASP A 1 77 ? 16.298 -14.239 -23.939 1.00 92.38 77 ASP A N 1
ATOM 603 C CA . ASP A 1 77 ? 17.426 -13.302 -24.011 1.00 92.38 77 ASP A CA 1
ATOM 604 C C . ASP A 1 77 ? 17.042 -11.968 -24.675 1.00 92.38 77 ASP A C 1
ATOM 606 O O . ASP A 1 77 ? 17.565 -10.918 -24.303 1.00 92.38 77 ASP A O 1
ATOM 610 N N . ALA A 1 78 ? 16.078 -11.976 -25.605 1.00 93.94 78 ALA A N 1
ATOM 611 C CA . ALA A 1 78 ? 15.594 -10.764 -26.270 1.00 93.94 78 ALA A CA 1
ATOM 612 C C . ALA A 1 78 ? 14.831 -9.822 -25.321 1.00 93.94 78 ALA A C 1
ATOM 614 O O . ALA A 1 78 ? 14.811 -8.613 -25.541 1.00 93.94 78 ALA A O 1
ATOM 615 N N . SER A 1 79 ? 14.236 -10.358 -24.250 1.00 96.38 79 SER A N 1
ATOM 616 C CA . SER A 1 79 ? 13.627 -9.575 -23.168 1.00 96.38 79 SER A CA 1
ATOM 617 C C . SER A 1 79 ? 14.581 -9.373 -21.987 1.00 96.38 79 SER A C 1
ATOM 619 O O . SER A 1 79 ? 14.153 -8.989 -20.896 1.00 96.38 79 SER A O 1
ATOM 621 N N . TYR A 1 80 ? 15.878 -9.626 -22.198 1.00 96.56 80 TYR A N 1
ATOM 622 C CA . TYR A 1 80 ? 16.926 -9.562 -21.184 1.00 96.56 80 TYR A CA 1
ATOM 623 C C . TYR A 1 80 ? 16.597 -10.397 -19.939 1.00 96.56 80 TYR A C 1
ATOM 625 O O . TYR A 1 80 ? 16.857 -9.960 -18.822 1.00 96.56 80 TYR A O 1
ATOM 633 N N . GLY A 1 81 ? 16.006 -11.582 -20.114 1.00 95.69 81 GLY A N 1
ATOM 634 C CA . GLY A 1 81 ? 15.726 -12.505 -19.010 1.00 95.69 81 GLY A CA 1
ATOM 635 C C . GLY A 1 81 ? 14.510 -12.154 -18.146 1.00 95.69 81 GLY A C 1
ATOM 636 O O . GLY A 1 81 ? 14.271 -12.837 -17.157 1.00 95.69 81 GLY A O 1
ATOM 637 N N . PHE A 1 82 ? 13.710 -11.143 -18.498 1.00 97.88 82 PHE A N 1
ATOM 638 C CA . PHE A 1 82 ? 12.429 -10.850 -17.832 1.00 97.88 82 PHE A CA 1
ATOM 639 C C . PHE A 1 82 ? 11.236 -11.331 -18.651 1.00 97.88 82 PHE A C 1
ATOM 641 O O . PHE A 1 82 ? 11.340 -11.467 -19.868 1.00 97.88 82 PHE A O 1
ATOM 648 N N . ASP A 1 83 ? 10.095 -11.542 -17.996 1.00 98.38 83 ASP A N 1
ATOM 649 C CA . ASP A 1 83 ? 8.847 -11.912 -18.672 1.00 98.38 83 ASP A CA 1
ATOM 650 C C . ASP A 1 83 ? 8.443 -10.866 -19.724 1.00 98.38 83 ASP A C 1
ATOM 652 O O . ASP A 1 83 ? 8.741 -9.675 -19.582 1.00 98.38 83 ASP A O 1
ATOM 656 N N . ILE A 1 84 ? 7.772 -11.329 -20.780 1.00 98.31 84 ILE A N 1
ATOM 657 C CA . ILE A 1 84 ? 7.237 -10.489 -21.855 1.00 98.31 84 ILE A CA 1
ATOM 658 C C . ILE A 1 84 ? 5.802 -10.116 -21.500 1.00 98.31 84 ILE A C 1
ATOM 660 O O . ILE A 1 84 ? 4.946 -10.991 -21.355 1.00 98.31 84 ILE A O 1
ATOM 664 N N . CYS A 1 85 ? 5.548 -8.819 -21.387 1.00 97.94 85 CYS A N 1
ATOM 665 C CA . CYS A 1 85 ? 4.287 -8.250 -20.926 1.00 97.94 85 CYS A CA 1
ATOM 666 C C . CYS A 1 85 ? 3.683 -7.279 -21.956 1.00 97.94 85 CYS A C 1
ATOM 668 O O . CYS A 1 85 ? 4.405 -6.773 -22.823 1.00 97.94 85 CYS A O 1
ATOM 670 N N . PRO A 1 8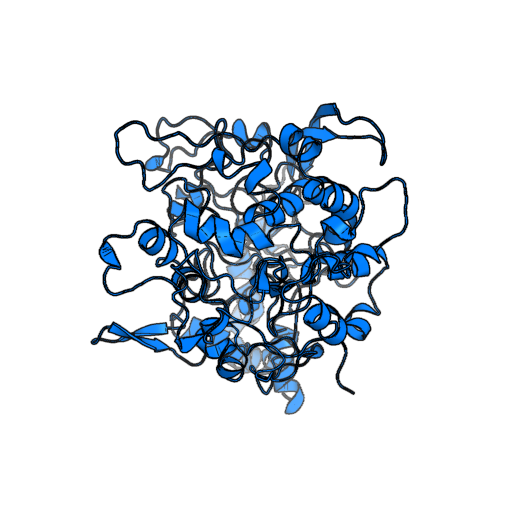6 ? 2.378 -6.955 -21.864 1.00 96.69 86 PRO A N 1
ATOM 671 C CA . PRO A 1 86 ? 1.774 -5.914 -22.691 1.00 96.69 86 PRO A CA 1
ATOM 672 C C . PRO A 1 86 ? 2.572 -4.601 -22.639 1.00 96.69 86 PRO A C 1
ATOM 674 O O . PRO A 1 86 ? 2.917 -4.100 -21.567 1.00 96.69 86 PRO A O 1
ATOM 677 N N . GLY A 1 87 ? 2.888 -4.061 -23.820 1.00 96.44 87 GLY A N 1
ATOM 678 C CA . GLY A 1 87 ? 3.726 -2.869 -23.996 1.00 96.44 87 GLY A CA 1
ATOM 679 C C . GLY A 1 87 ? 5.223 -3.141 -24.203 1.00 96.44 87 GLY A C 1
ATOM 680 O O . GLY A 1 87 ? 5.936 -2.235 -24.639 1.00 96.44 87 GLY A O 1
ATOM 681 N N . ASP A 1 88 ? 5.713 -4.367 -23.971 1.00 97.81 88 ASP A N 1
ATOM 682 C CA . ASP A 1 88 ? 7.144 -4.675 -24.124 1.00 97.81 88 ASP A CA 1
ATOM 683 C C . ASP A 1 88 ? 7.644 -4.573 -25.564 1.00 97.81 88 ASP A C 1
ATOM 685 O O . ASP A 1 88 ? 8.809 -4.239 -25.774 1.00 97.81 88 ASP A O 1
ATOM 689 N N . GLU A 1 89 ? 6.778 -4.789 -26.559 1.00 96.81 89 GLU A N 1
ATOM 690 C CA . GLU A 1 89 ? 7.139 -4.588 -27.967 1.00 96.81 89 GLU A CA 1
ATOM 691 C C . GLU A 1 89 ? 7.689 -3.174 -28.202 1.00 96.81 89 GLU A C 1
ATOM 693 O O . GLU A 1 89 ? 8.682 -2.998 -28.906 1.00 96.81 89 GLU A O 1
ATOM 698 N N . GLU A 1 90 ? 7.078 -2.166 -27.577 1.00 97.69 90 GLU A N 1
ATOM 699 C CA . GLU A 1 90 ? 7.546 -0.789 -27.672 1.00 97.69 90 GLU A CA 1
ATOM 700 C C . GLU A 1 90 ? 8.704 -0.522 -26.711 1.00 97.69 90 GLU A C 1
ATOM 702 O O . GLU A 1 90 ? 9.734 0.008 -27.126 1.00 97.69 90 GLU A O 1
ATOM 707 N N . LEU A 1 91 ? 8.589 -0.932 -25.443 1.00 98.00 91 LEU A N 1
ATOM 708 C CA . LEU A 1 91 ? 9.614 -0.681 -24.426 1.00 98.00 91 LEU A CA 1
ATOM 709 C C . LEU A 1 91 ? 10.994 -1.232 -24.824 1.00 98.00 91 LEU A C 1
ATOM 711 O O . LEU A 1 91 ? 12.003 -0.540 -24.654 1.00 98.00 91 LEU A O 1
ATOM 715 N N . LEU A 1 92 ? 11.055 -2.433 -25.406 1.00 97.94 92 LEU A N 1
ATOM 716 C CA . LEU A 1 92 ? 12.316 -3.069 -25.802 1.00 97.94 92 LEU A CA 1
ATOM 717 C C . LEU A 1 92 ? 13.057 -2.292 -26.902 1.00 97.94 92 LEU A C 1
ATOM 719 O O . LEU A 1 92 ? 14.289 -2.290 -26.920 1.00 97.94 92 LEU A O 1
ATOM 723 N N . LYS A 1 93 ? 12.352 -1.547 -27.769 1.00 97.75 93 LYS A N 1
ATOM 724 C CA . LYS A 1 93 ? 12.979 -0.713 -28.819 1.00 97.75 93 LYS A CA 1
ATOM 725 C C . LYS A 1 93 ? 13.844 0.411 -28.239 1.00 97.75 93 LYS A C 1
ATOM 727 O O . LYS A 1 93 ? 14.759 0.889 -28.929 1.00 97.75 93 LYS A O 1
ATOM 732 N N . PHE A 1 94 ? 13.572 0.812 -26.994 1.00 98.31 94 PHE A N 1
ATOM 733 C CA . PHE A 1 94 ? 14.213 1.929 -26.300 1.00 98.31 94 PHE A CA 1
ATOM 734 C C . PHE A 1 94 ? 15.263 1.522 -25.261 1.00 98.31 94 PHE A C 1
ATOM 736 O O . PHE A 1 94 ? 15.871 2.402 -24.655 1.00 98.31 94 PHE A O 1
ATOM 743 N N . VAL A 1 95 ? 15.536 0.232 -25.055 1.00 97.75 95 VAL A N 1
ATOM 744 C CA . VAL A 1 95 ? 16.628 -0.193 -24.162 1.00 97.75 95 VAL A CA 1
ATOM 745 C C . VAL A 1 95 ? 17.965 0.362 -24.675 1.00 97.75 95 VAL A C 1
ATOM 747 O O . VAL A 1 95 ? 18.314 0.195 -25.844 1.00 97.75 95 VAL A O 1
ATOM 750 N N . GLY A 1 96 ? 18.693 1.086 -23.816 1.00 97.50 96 GLY A N 1
ATOM 751 C CA . GLY A 1 96 ? 19.909 1.820 -24.193 1.00 97.50 96 GLY A CA 1
ATOM 752 C C . GLY A 1 96 ? 19.669 3.098 -25.011 1.00 97.50 96 GLY A C 1
ATOM 753 O O . GLY A 1 96 ? 20.611 3.645 -25.583 1.00 97.50 96 GLY A O 1
ATOM 754 N N . LYS A 1 97 ? 18.424 3.587 -25.109 1.00 97.38 97 LYS A N 1
ATOM 755 C CA . LYS A 1 97 ? 18.055 4.780 -25.890 1.00 97.38 97 LYS A CA 1
ATOM 756 C C . LYS A 1 97 ? 17.146 5.720 -25.098 1.00 97.38 97 LYS A C 1
ATOM 758 O O . LYS A 1 97 ? 16.446 5.328 -24.171 1.00 97.38 97 LYS A O 1
ATOM 763 N N . LYS A 1 98 ? 17.148 6.998 -25.482 1.00 96.75 98 LYS A N 1
ATOM 764 C CA . LYS A 1 98 ? 16.210 8.013 -24.971 1.00 96.75 98 LYS A CA 1
ATOM 765 C C . LYS A 1 98 ? 14.933 8.042 -25.817 1.00 96.75 98 LYS A C 1
ATOM 767 O O . LYS A 1 98 ? 14.924 7.532 -26.931 1.00 96.75 98 LYS A O 1
ATOM 772 N N . GLY A 1 99 ? 13.896 8.709 -25.310 1.00 95.06 99 GLY A N 1
ATOM 773 C CA . GLY A 1 99 ? 12.674 9.002 -26.070 1.00 95.06 99 GLY A CA 1
ATOM 774 C C . GLY A 1 99 ? 11.528 8.009 -25.878 1.00 95.06 99 GLY A C 1
ATOM 775 O O . GLY A 1 99 ? 10.528 8.130 -26.574 1.00 95.06 99 GLY A O 1
ATOM 776 N N . TYR A 1 100 ? 11.644 7.066 -24.938 1.00 96.38 100 TYR A N 1
ATOM 777 C CA . TYR A 1 100 ? 10.526 6.203 -24.558 1.00 96.38 100 TYR A CA 1
ATOM 778 C C . TYR A 1 100 ? 9.343 7.051 -24.076 1.00 96.38 100 TYR A C 1
ATOM 780 O O . TYR A 1 100 ? 9.487 7.841 -23.137 1.00 96.38 100 TYR A O 1
ATOM 788 N N . ARG A 1 101 ? 8.185 6.892 -24.723 1.00 95.81 101 ARG A N 1
ATOM 789 C CA . ARG A 1 101 ? 6.935 7.533 -24.310 1.00 95.81 101 ARG A CA 1
ATOM 790 C C . ARG A 1 101 ? 6.215 6.617 -23.330 1.00 95.81 101 ARG A C 1
ATOM 792 O O . ARG A 1 101 ? 5.777 5.535 -23.703 1.00 95.81 101 ARG A O 1
ATOM 799 N N . ASP A 1 102 ? 6.092 7.069 -22.089 1.00 96.25 102 ASP A N 1
ATOM 800 C CA . ASP A 1 102 ? 5.463 6.278 -21.036 1.00 96.25 102 ASP A CA 1
ATOM 801 C C . ASP A 1 102 ? 3.956 6.057 -21.303 1.00 96.25 102 ASP A C 1
ATOM 803 O O . ASP A 1 102 ? 3.282 6.995 -21.743 1.00 96.25 102 ASP A O 1
ATOM 807 N N . PRO A 1 103 ? 3.395 4.860 -21.033 1.00 95.75 103 PRO A N 1
ATOM 808 C CA . PRO A 1 103 ? 1.972 4.588 -21.234 1.00 95.75 103 PRO A CA 1
ATOM 809 C C . PRO A 1 103 ? 1.050 5.538 -20.463 1.00 95.75 103 PRO A C 1
ATOM 811 O O . PRO A 1 103 ? -0.008 5.901 -20.982 1.00 95.75 103 PRO A O 1
ATOM 814 N N . ALA A 1 104 ? 1.476 6.016 -19.286 1.00 96.06 104 ALA A N 1
ATOM 815 C CA . ALA A 1 104 ? 0.710 6.968 -18.486 1.00 96.06 104 ALA A CA 1
ATOM 816 C C . ALA A 1 104 ? 0.452 8.288 -19.224 1.00 96.06 104 ALA A C 1
ATOM 818 O O . ALA A 1 104 ? -0.549 8.946 -18.977 1.00 96.06 104 ALA A O 1
ATOM 819 N N . CYS A 1 105 ? 1.297 8.659 -20.192 1.00 94.38 105 CYS A N 1
ATOM 820 C CA . CYS A 1 105 ? 1.117 9.860 -21.011 1.00 94.38 105 CYS A CA 1
ATOM 821 C C . CYS A 1 105 ? -0.163 9.865 -21.859 1.00 94.38 105 CYS A C 1
ATOM 823 O O . CYS A 1 105 ? -0.474 10.880 -22.481 1.00 94.38 105 CYS A O 1
ATOM 825 N N . SER A 1 106 ? -0.842 8.725 -21.982 1.00 90.62 106 SER A N 1
ATOM 826 C CA . SER A 1 106 ? -2.104 8.609 -22.721 1.00 90.62 106 SER A CA 1
ATOM 827 C C . SER A 1 106 ? -3.328 8.729 -21.809 1.00 90.62 106 SER A C 1
ATOM 829 O O . SER A 1 106 ? -4.449 8.744 -22.307 1.00 90.62 106 SER A O 1
ATOM 831 N N . MET A 1 107 ? -3.118 8.812 -20.494 1.00 88.38 107 MET A N 1
ATOM 832 C CA . MET A 1 107 ? -4.175 9.005 -19.512 1.00 88.38 107 MET A CA 1
ATOM 833 C C . MET A 1 107 ? -4.548 10.488 -19.431 1.00 88.38 107 MET A C 1
ATOM 835 O O . MET A 1 107 ? -3.666 11.312 -19.219 1.00 88.38 107 MET A O 1
ATOM 839 N N . ASP A 1 108 ? -5.844 10.781 -19.569 1.00 71.75 108 ASP A N 1
ATOM 840 C CA . ASP A 1 108 ? -6.499 12.096 -19.448 1.00 71.75 108 ASP A CA 1
ATOM 841 C C . ASP A 1 108 ? -5.790 13.285 -20.142 1.00 71.75 108 ASP A C 1
ATOM 843 O O . ASP A 1 108 ? -4.725 13.753 -19.741 1.00 71.75 108 ASP A O 1
ATOM 847 N N . ALA A 1 109 ? -6.438 13.849 -21.163 1.00 67.06 109 ALA A N 1
ATOM 848 C CA . ALA A 1 109 ? -5.929 14.992 -21.919 1.00 67.06 109 ALA A CA 1
ATOM 849 C C . ALA A 1 109 ? -6.259 16.360 -21.290 1.00 67.06 109 ALA A C 1
ATOM 851 O O . ALA A 1 109 ? -6.042 17.379 -21.948 1.00 67.06 109 ALA A O 1
ATOM 852 N N . ASN A 1 110 ? -6.807 16.418 -20.068 1.00 81.00 110 ASN A N 1
ATOM 853 C CA . ASN A 1 110 ? -7.189 17.679 -19.435 1.00 81.00 110 ASN A CA 1
ATOM 854 C C . ASN A 1 110 ? -5.978 18.623 -19.264 1.00 81.00 110 ASN A C 1
ATOM 856 O O . ASN A 1 110 ? -5.128 18.389 -18.401 1.00 81.00 110 ASN A O 1
ATOM 860 N N . PRO A 1 111 ? -5.910 19.741 -20.016 1.00 80.44 111 PRO A N 1
ATOM 861 C CA . PRO A 1 111 ? -4.745 20.623 -20.020 1.00 80.44 111 PRO A CA 1
ATOM 862 C C . PRO A 1 111 ? -4.607 21.450 -18.734 1.00 80.44 111 PRO A C 1
ATOM 864 O O . PRO A 1 111 ? -3.605 22.140 -18.563 1.00 80.44 111 PRO A O 1
ATOM 867 N N . LYS A 1 112 ? -5.611 21.423 -17.845 1.00 84.75 112 LYS A N 1
ATOM 868 C CA . LYS A 1 112 ? -5.556 22.090 -16.535 1.00 84.75 112 LYS A CA 1
ATOM 869 C C . LYS A 1 112 ? -4.813 21.274 -15.475 1.00 84.75 112 LYS A C 1
ATOM 871 O O . LYS A 1 112 ? -4.548 21.810 -14.403 1.00 84.75 112 LYS A O 1
ATOM 876 N N . LEU A 1 113 ? -4.530 20.001 -15.746 1.00 87.94 113 LEU A N 1
ATOM 877 C CA . LEU A 1 113 ? -3.840 19.103 -14.824 1.00 87.94 113 LEU A CA 1
ATOM 878 C C . LEU A 1 113 ? -2.367 18.965 -15.210 1.00 87.94 113 LEU A C 1
ATOM 880 O O . LEU A 1 113 ? -1.991 19.107 -16.376 1.00 87.94 113 LEU A O 1
ATOM 884 N N . GLU A 1 114 ? -1.531 18.619 -14.238 1.00 92.50 114 GLU A N 1
ATOM 885 C CA . GLU A 1 114 ? -0.181 18.146 -14.513 1.00 92.50 114 GLU A CA 1
ATOM 886 C C . GLU A 1 114 ? -0.245 16.895 -15.406 1.00 92.50 114 GLU A C 1
ATOM 888 O O . GLU A 1 114 ? -1.134 16.037 -15.280 1.00 92.50 114 GLU A O 1
ATOM 893 N N . SER A 1 115 ? 0.727 16.787 -16.314 1.00 93.62 115 SER A N 1
ATOM 894 C CA . SER A 1 115 ? 0.820 15.679 -17.259 1.00 93.62 115 SER A CA 1
ATOM 895 C C . SER A 1 115 ? 0.822 14.324 -16.552 1.00 93.62 115 SER A C 1
ATOM 897 O O . SER A 1 115 ? 1.660 14.053 -15.686 1.00 93.62 115 SER A O 1
ATOM 899 N N . ALA A 1 116 ? -0.060 13.425 -16.997 1.00 95.44 116 ALA A N 1
ATOM 900 C CA . ALA A 1 116 ? -0.129 12.056 -16.496 1.00 95.44 116 ALA A CA 1
ATOM 901 C C . ALA A 1 116 ? 1.152 11.248 -16.763 1.00 95.44 116 ALA A C 1
ATOM 903 O O . ALA A 1 116 ? 1.395 10.255 -16.084 1.00 95.44 116 ALA A O 1
ATOM 904 N N . CYS A 1 117 ? 2.033 11.699 -17.667 1.00 95.06 117 CYS A N 1
ATOM 905 C CA . CYS A 1 117 ? 3.368 11.113 -17.823 1.00 95.06 117 CYS A CA 1
ATOM 906 C C . CYS A 1 117 ? 4.132 11.019 -16.489 1.00 95.06 117 CYS A C 1
ATOM 908 O O . CYS A 1 117 ? 4.937 10.109 -16.311 1.00 95.06 117 CYS A O 1
ATOM 910 N N . GLY A 1 118 ? 3.881 11.943 -15.548 1.00 95.12 118 GLY A N 1
ATOM 911 C CA . GLY A 1 118 ? 4.488 11.935 -14.215 1.00 95.12 118 GLY A CA 1
ATOM 912 C C . GLY A 1 118 ? 4.056 10.764 -13.323 1.00 95.12 118 GLY A C 1
ATOM 913 O O . GLY A 1 118 ? 4.700 10.512 -12.307 1.00 95.12 118 GLY A O 1
ATOM 914 N N . LEU A 1 119 ? 3.013 10.014 -13.684 1.00 97.19 119 LEU A N 1
ATOM 915 C CA . LEU A 1 119 ? 2.625 8.794 -12.968 1.00 97.19 119 LEU A CA 1
ATOM 916 C C . LEU A 1 119 ? 3.594 7.637 -13.247 1.00 97.19 119 LEU A C 1
ATOM 918 O O . LEU A 1 119 ? 3.711 6.739 -12.416 1.00 97.19 119 LEU A O 1
ATOM 922 N N . GLU A 1 120 ? 4.296 7.679 -14.387 1.00 97.06 120 GLU A N 1
ATOM 923 C CA . GLU A 1 120 ? 5.280 6.689 -14.840 1.00 97.06 120 GLU A CA 1
ATOM 924 C C . GLU A 1 120 ? 4.780 5.239 -14.702 1.00 97.06 120 GLU A C 1
ATOM 926 O O . GLU A 1 120 ? 5.106 4.542 -13.737 1.00 97.06 120 GLU A O 1
ATOM 931 N N . PHE A 1 121 ? 3.982 4.776 -15.669 1.00 97.75 121 PHE A N 1
ATOM 932 C CA . PHE A 1 121 ? 3.407 3.429 -15.665 1.00 97.75 121 PHE A CA 1
ATOM 933 C C . PHE A 1 121 ? 4.409 2.347 -16.076 1.00 97.75 121 PHE A C 1
ATOM 935 O O . PHE A 1 121 ? 4.320 1.226 -15.576 1.00 97.75 121 PHE A O 1
ATOM 942 N N . GLY A 1 122 ? 5.342 2.628 -16.992 1.00 97.06 122 GLY A N 1
ATOM 943 C CA . GLY A 1 122 ? 6.254 1.610 -17.532 1.00 97.06 122 GLY A CA 1
ATOM 944 C C . GLY A 1 122 ? 5.523 0.367 -18.068 1.00 97.06 122 GLY A C 1
ATOM 945 O O . GLY A 1 122 ? 4.324 0.411 -18.359 1.00 97.06 122 GLY A O 1
ATOM 946 N N . THR A 1 123 ? 6.218 -0.767 -18.159 1.00 97.75 123 THR A N 1
ATOM 947 C CA . THR A 1 123 ? 5.589 -2.083 -18.404 1.00 97.75 123 THR A CA 1
ATOM 948 C C . THR A 1 123 ? 5.752 -2.990 -17.190 1.00 97.75 123 THR A C 1
ATOM 950 O O . THR A 1 123 ? 6.587 -2.730 -16.325 1.00 97.75 123 THR A O 1
ATOM 953 N N . SER A 1 124 ? 4.927 -4.031 -17.077 1.00 98.00 124 SER A N 1
ATOM 954 C CA . SER A 1 124 ? 5.062 -5.011 -15.993 1.00 98.00 124 SER A CA 1
ATOM 955 C C . SER A 1 124 ? 6.391 -5.756 -16.120 1.00 98.00 124 SER A C 1
ATOM 957 O O . SER A 1 124 ? 6.864 -6.024 -17.224 1.00 98.00 124 SER A O 1
ATOM 959 N N . VAL A 1 125 ? 7.001 -6.111 -14.991 1.00 97.56 125 VAL A N 1
ATOM 960 C CA . VAL A 1 125 ? 8.181 -6.993 -14.980 1.00 97.56 125 VAL A CA 1
ATOM 961 C C . VAL A 1 125 ? 7.805 -8.483 -15.071 1.00 97.56 125 VAL A C 1
ATOM 963 O O . VAL A 1 125 ? 8.688 -9.333 -15.150 1.00 97.56 125 VAL A O 1
ATOM 966 N N . GLY A 1 126 ? 6.507 -8.805 -15.074 1.00 97.81 126 GLY A N 1
ATOM 967 C CA . GLY A 1 126 ? 5.989 -10.172 -14.940 1.00 97.81 126 GLY A CA 1
ATOM 968 C C . GLY A 1 126 ? 5.407 -10.478 -13.563 1.00 97.81 126 GLY A C 1
ATOM 969 O O . GLY A 1 126 ? 4.931 -11.589 -13.334 1.00 97.81 126 GLY A O 1
ATOM 970 N N . VAL A 1 127 ? 5.435 -9.499 -12.657 1.00 98.00 127 VAL A N 1
ATOM 971 C CA . VAL A 1 127 ? 4.930 -9.577 -11.285 1.00 98.00 127 VAL A CA 1
ATOM 972 C C . VAL A 1 127 ? 4.040 -8.368 -11.032 1.00 98.00 127 VAL A C 1
ATOM 974 O O . VAL A 1 127 ? 4.427 -7.237 -11.342 1.00 98.00 127 VAL A O 1
ATOM 977 N N . ILE A 1 128 ? 2.861 -8.597 -10.454 1.00 97.75 128 ILE A N 1
ATOM 978 C CA . ILE A 1 128 ? 1.904 -7.527 -10.179 1.00 97.75 128 ILE A CA 1
ATOM 979 C C . ILE A 1 128 ? 2.538 -6.473 -9.272 1.00 97.75 128 ILE A C 1
ATOM 981 O O . ILE A 1 128 ? 3.136 -6.766 -8.238 1.00 97.75 128 ILE A O 1
ATOM 985 N N . GLY A 1 129 ? 2.389 -5.221 -9.690 1.00 96.94 129 GLY A N 1
ATOM 986 C CA . GLY A 1 129 ? 2.822 -4.056 -8.941 1.00 96.94 129 GLY A CA 1
ATOM 987 C C . GLY A 1 129 ? 4.307 -3.705 -9.048 1.00 96.94 129 GLY A C 1
ATOM 988 O O . GLY A 1 129 ? 4.703 -2.686 -8.484 1.00 96.94 129 GLY A O 1
ATOM 989 N N . PHE A 1 130 ? 5.103 -4.464 -9.807 1.00 98.06 130 PHE A N 1
ATOM 990 C CA . PHE A 1 130 ? 6.487 -4.126 -10.147 1.00 98.06 130 PHE A CA 1
ATOM 991 C C . PHE A 1 130 ? 6.609 -3.790 -11.634 1.00 98.06 130 PHE A C 1
ATOM 993 O O . PHE A 1 130 ? 6.148 -4.530 -12.508 1.00 98.06 130 PHE A O 1
ATOM 1000 N N . ARG A 1 131 ? 7.229 -2.649 -11.934 1.00 98.31 131 ARG A N 1
ATOM 1001 C CA . ARG A 1 131 ? 7.286 -2.072 -13.282 1.00 98.31 131 ARG A CA 1
ATOM 1002 C C . ARG A 1 131 ? 8.729 -1.905 -13.736 1.00 98.31 131 ARG A C 1
ATOM 1004 O O . ARG A 1 131 ? 9.598 -1.572 -12.933 1.00 98.31 131 ARG A O 1
ATOM 1011 N N . LYS A 1 132 ? 8.982 -2.090 -15.029 1.00 97.81 132 LYS A N 1
ATOM 1012 C CA . LYS A 1 132 ? 10.282 -1.873 -15.671 1.00 97.81 132 LYS A CA 1
ATOM 1013 C C . LYS A 1 132 ? 10.210 -0.725 -16.677 1.00 97.81 132 LYS A C 1
ATOM 1015 O O . LYS A 1 132 ? 9.181 -0.472 -17.303 1.00 97.81 132 LYS A O 1
ATOM 1020 N N . PHE A 1 133 ? 11.336 -0.038 -16.826 1.00 98.38 133 PHE A N 1
ATOM 1021 C CA . PHE A 1 133 ? 11.532 1.087 -17.738 1.00 98.38 133 PHE A CA 1
ATOM 1022 C C . PHE A 1 133 ? 12.853 0.904 -18.479 1.00 98.38 133 PHE A C 1
ATOM 1024 O O . PHE A 1 133 ? 13.830 0.486 -17.848 1.00 98.38 133 PHE A O 1
ATOM 1031 N N . PRO A 1 134 ? 12.941 1.257 -19.771 1.00 98.00 134 PRO A N 1
ATOM 1032 C CA . PRO A 1 134 ? 14.190 1.133 -20.507 1.00 98.00 134 PRO A CA 1
ATOM 1033 C C . PRO A 1 134 ? 15.248 2.046 -19.884 1.00 98.00 134 PRO A C 1
ATOM 1035 O O . PRO A 1 134 ? 14.986 3.221 -19.610 1.00 98.00 134 PRO A O 1
ATOM 1038 N N . ASN A 1 135 ? 16.448 1.515 -19.650 1.00 97.38 135 ASN A N 1
ATOM 1039 C CA . ASN A 1 135 ? 17.554 2.313 -19.139 1.00 97.38 135 ASN A CA 1
ATOM 1040 C C . ASN A 1 135 ? 18.316 2.957 -20.313 1.00 97.38 135 ASN A C 1
ATOM 1042 O O . ASN A 1 135 ? 19.010 2.250 -21.046 1.00 97.38 135 ASN A O 1
ATOM 1046 N N . PRO A 1 136 ? 18.261 4.290 -20.503 1.00 96.69 136 PRO A N 1
ATOM 1047 C CA . PRO A 1 136 ? 18.994 4.960 -21.577 1.00 96.69 136 PRO A CA 1
ATOM 1048 C C . PRO A 1 136 ? 20.517 4.937 -21.380 1.00 96.69 136 PRO A C 1
ATOM 1050 O O . PRO A 1 136 ? 21.244 5.314 -22.294 1.00 96.69 136 PRO A O 1
ATOM 1053 N N . ARG A 1 137 ? 21.006 4.556 -20.192 1.00 95.75 137 ARG A N 1
ATOM 1054 C CA . ARG A 1 137 ? 22.440 4.425 -19.889 1.00 95.75 137 ARG A CA 1
ATOM 1055 C C . ARG A 1 137 ? 22.983 3.024 -20.157 1.00 95.75 137 ARG A C 1
ATOM 1057 O O . ARG A 1 137 ? 24.193 2.829 -20.106 1.00 95.75 137 ARG A O 1
ATOM 1064 N N . PHE A 1 138 ? 22.104 2.062 -20.437 1.00 96.81 138 PHE A N 1
ATOM 1065 C CA . PHE A 1 138 ? 22.499 0.701 -20.759 1.00 96.81 138 PHE A CA 1
ATOM 1066 C C . PHE A 1 138 ? 23.380 0.661 -22.010 1.00 96.81 138 PHE A C 1
ATOM 1068 O O . PHE A 1 138 ? 23.057 1.262 -23.036 1.00 96.81 138 PHE A O 1
ATOM 1075 N N . ASN A 1 139 ? 24.467 -0.107 -21.940 1.00 95.12 139 ASN A N 1
ATOM 1076 C CA . ASN A 1 139 ? 25.351 -0.358 -23.068 1.00 95.12 139 ASN A CA 1
ATOM 1077 C C . ASN A 1 139 ? 25.488 -1.865 -23.299 1.00 95.12 139 ASN A C 1
ATOM 1079 O O . ASN A 1 139 ? 26.161 -2.573 -22.548 1.00 95.12 139 ASN A O 1
ATOM 1083 N N . SER A 1 140 ? 24.897 -2.350 -24.391 1.00 93.38 140 SER A N 1
ATOM 1084 C CA . SER A 1 140 ? 24.919 -3.773 -24.739 1.00 93.38 140 SER A CA 1
ATOM 1085 C C . SER A 1 140 ? 26.325 -4.320 -24.999 1.00 93.38 140 SER A C 1
ATOM 1087 O O . SER A 1 140 ? 26.538 -5.516 -24.844 1.00 93.38 140 SER A O 1
ATOM 1089 N N . LYS A 1 141 ? 27.301 -3.472 -25.357 1.00 92.94 141 LYS A N 1
ATOM 1090 C CA . LYS A 1 141 ? 28.686 -3.902 -25.622 1.00 92.94 141 LYS A CA 1
ATOM 1091 C C . LYS A 1 141 ? 29.458 -4.254 -24.351 1.00 92.94 141 LYS A C 1
ATOM 1093 O O . LYS A 1 141 ? 30.400 -5.038 -24.414 1.00 92.94 141 LYS A O 1
ATOM 1098 N N . THR A 1 142 ? 29.106 -3.645 -23.220 1.00 90.69 142 THR A N 1
ATOM 1099 C CA . THR A 1 142 ? 29.759 -3.887 -21.923 1.00 90.69 142 THR A CA 1
ATOM 1100 C C . THR A 1 142 ? 28.969 -4.860 -21.053 1.00 90.69 142 THR A C 1
ATOM 1102 O O . THR A 1 142 ? 29.517 -5.402 -20.094 1.00 90.69 142 THR A O 1
ATOM 1105 N N . TRP A 1 143 ? 27.703 -5.109 -21.393 1.00 92.75 143 TRP A N 1
ATOM 1106 C CA . TRP A 1 143 ? 26.841 -6.055 -20.701 1.00 92.75 143 TRP A CA 1
ATOM 1107 C C . TRP A 1 143 ? 27.268 -7.503 -20.958 1.00 92.75 143 TRP A C 1
ATOM 1109 O O . TRP A 1 143 ? 27.304 -7.963 -22.097 1.00 92.75 143 TRP A O 1
ATOM 1119 N N . LYS A 1 144 ? 27.572 -8.242 -19.886 1.00 91.19 144 LYS A N 1
ATOM 1120 C CA . LYS A 1 144 ? 28.037 -9.641 -19.956 1.00 91.19 144 LYS A CA 1
ATOM 1121 C C . LYS A 1 144 ? 26.977 -10.665 -19.532 1.00 91.19 144 LYS A C 1
ATOM 1123 O O . LYS A 1 144 ? 27.310 -11.842 -19.399 1.00 91.19 144 LYS A O 1
ATOM 1128 N N . GLY A 1 145 ? 25.733 -10.229 -19.339 1.00 89.94 145 GLY A N 1
ATOM 1129 C CA . GLY A 1 145 ? 24.654 -11.042 -18.776 1.00 89.94 145 GLY A CA 1
ATOM 1130 C C . GLY A 1 145 ? 24.543 -10.907 -17.256 1.00 89.94 145 GLY A C 1
ATOM 1131 O O . GLY A 1 145 ? 25.485 -10.469 -16.593 1.00 89.94 145 GLY A O 1
ATOM 1132 N N . TRP A 1 146 ? 23.385 -11.297 -16.722 1.00 89.44 146 TRP A N 1
ATOM 1133 C CA . TRP A 1 146 ? 23.045 -11.166 -15.302 1.00 89.44 146 TRP A CA 1
ATOM 1134 C C . TRP A 1 146 ? 23.986 -11.946 -14.387 1.00 89.44 146 TRP A C 1
ATOM 1136 O O . TRP A 1 146 ? 24.484 -11.382 -13.422 1.00 89.44 146 TRP A O 1
ATOM 1146 N N . ASP A 1 147 ? 24.334 -13.184 -14.749 1.00 84.88 147 ASP A N 1
ATOM 1147 C CA . ASP A 1 147 ? 25.207 -14.050 -13.936 1.00 84.88 147 ASP A CA 1
ATOM 1148 C C . ASP A 1 147 ? 26.620 -13.482 -13.727 1.00 84.88 147 ASP A C 1
ATOM 1150 O O . ASP A 1 147 ? 27.345 -13.888 -12.821 1.00 84.88 147 ASP A O 1
ATOM 1154 N N . LYS A 1 148 ? 27.043 -12.557 -14.596 1.00 86.31 148 LYS A N 1
ATOM 1155 C CA . LYS A 1 148 ? 28.360 -11.908 -14.543 1.00 86.31 148 LYS A CA 1
ATOM 1156 C C . LYS A 1 148 ? 28.284 -10.470 -14.043 1.00 86.31 148 LYS A C 1
ATOM 1158 O O . LYS A 1 148 ? 29.326 -9.824 -13.924 1.00 86.31 148 LYS A O 1
ATOM 1163 N N . TRP A 1 149 ? 27.084 -9.951 -13.801 1.00 84.88 149 TRP A N 1
ATOM 1164 C CA . TRP A 1 149 ? 26.893 -8.592 -13.329 1.00 84.88 149 TRP A CA 1
ATOM 1165 C C . TRP A 1 149 ? 27.000 -8.555 -11.809 1.00 84.88 149 TRP A C 1
ATOM 1167 O O . TRP A 1 149 ? 26.231 -9.183 -11.087 1.00 84.88 149 TRP A O 1
ATOM 1177 N N . ASN A 1 150 ? 27.971 -7.794 -11.316 1.00 85.25 150 ASN A N 1
ATOM 1178 C CA . ASN A 1 150 ? 27.997 -7.425 -9.914 1.00 85.25 150 ASN A CA 1
ATOM 1179 C C . ASN A 1 150 ? 27.055 -6.234 -9.728 1.00 85.25 150 ASN A C 1
ATOM 1181 O O . ASN A 1 150 ? 27.379 -5.140 -10.175 1.00 85.25 150 ASN A O 1
ATOM 1185 N N . ILE A 1 151 ? 25.931 -6.421 -9.036 1.00 83.25 151 ILE A N 1
ATOM 1186 C CA . ILE A 1 151 ? 24.965 -5.345 -8.751 1.00 83.25 151 ILE A CA 1
ATOM 1187 C C . ILE A 1 151 ? 25.596 -4.131 -8.044 1.00 83.25 151 ILE A C 1
ATOM 1189 O O . ILE A 1 151 ? 25.118 -3.004 -8.148 1.00 83.25 151 ILE A O 1
ATOM 1193 N N . GLN A 1 152 ? 26.713 -4.339 -7.344 1.00 79.38 152 GLN A N 1
ATOM 1194 C CA . GLN A 1 152 ? 27.452 -3.267 -6.681 1.00 79.38 152 GLN A CA 1
ATOM 1195 C C . GLN A 1 152 ? 28.381 -2.482 -7.626 1.00 79.38 152 GLN A C 1
ATOM 1197 O O . GLN A 1 152 ? 28.882 -1.424 -7.248 1.00 79.38 152 GLN A O 1
ATOM 1202 N N . ASP A 1 153 ? 28.611 -2.968 -8.848 1.00 84.38 153 ASP A N 1
ATOM 1203 C CA . ASP A 1 153 ? 29.434 -2.307 -9.858 1.00 84.38 153 ASP A CA 1
ATOM 1204 C C . ASP A 1 153 ? 28.630 -1.245 -10.619 1.00 84.38 153 ASP A C 1
ATOM 1206 O O . ASP A 1 153 ? 27.967 -1.512 -11.622 1.00 84.38 153 ASP A O 1
ATOM 1210 N N . ALA A 1 154 ? 28.747 0.001 -10.160 1.00 83.50 154 ALA A N 1
ATOM 1211 C CA . ALA A 1 154 ? 28.093 1.153 -10.772 1.00 83.50 154 ALA A CA 1
ATOM 1212 C C . ALA A 1 154 ? 28.631 1.521 -12.172 1.00 83.50 154 ALA A C 1
ATOM 1214 O O . ALA A 1 154 ? 28.068 2.406 -12.816 1.00 83.50 154 ALA A O 1
ATOM 1215 N N . SER A 1 155 ? 29.713 0.891 -12.655 1.00 87.06 155 SER A N 1
ATOM 1216 C CA . SER A 1 155 ? 30.230 1.129 -14.011 1.00 87.06 155 SER A CA 1
ATOM 1217 C C . SER A 1 155 ? 29.437 0.388 -15.094 1.00 87.06 155 SER A C 1
ATOM 1219 O O . SER A 1 155 ? 29.521 0.743 -16.273 1.00 87.06 155 SER A O 1
ATOM 1221 N N . VAL A 1 156 ? 28.637 -0.610 -14.701 1.00 90.56 156 VAL A N 1
ATOM 1222 C CA . VAL A 1 156 ? 27.792 -1.399 -15.599 1.00 90.56 156 VAL A CA 1
ATOM 1223 C C . VAL A 1 156 ? 26.324 -1.148 -15.270 1.00 90.56 156 VAL A C 1
ATOM 1225 O O . VAL A 1 156 ? 25.810 -1.573 -14.240 1.00 90.56 156 VAL A O 1
ATOM 1228 N N . GLU A 1 157 ? 25.638 -0.472 -16.185 1.00 93.06 157 GLU A N 1
ATOM 1229 C CA . GLU A 1 157 ? 24.213 -0.156 -16.072 1.00 93.06 157 GLU A CA 1
ATOM 1230 C C . GLU A 1 157 ? 23.348 -1.337 -16.561 1.00 93.06 157 GLU A C 1
ATOM 1232 O O . GLU A 1 157 ? 23.647 -1.887 -17.627 1.00 93.06 157 GLU A O 1
ATOM 1237 N N . PRO A 1 158 ? 22.276 -1.726 -15.842 1.00 94.12 158 PRO A N 1
ATOM 1238 C CA . PRO A 1 158 ? 21.356 -2.783 -16.270 1.00 94.12 158 PRO A CA 1
ATOM 1239 C C . PRO A 1 158 ? 20.442 -2.316 -17.421 1.00 94.12 158 PRO A C 1
ATOM 1241 O O . PRO A 1 158 ? 20.249 -1.109 -17.596 1.00 94.12 158 PRO A O 1
ATOM 1244 N N . PRO A 1 159 ? 19.833 -3.234 -18.201 1.00 96.62 159 PRO A N 1
ATOM 1245 C CA . PRO A 1 159 ? 18.962 -2.886 -19.335 1.00 96.62 159 PRO A CA 1
ATOM 1246 C C . PRO A 1 159 ? 17.697 -2.124 -18.927 1.00 96.62 159 PRO A C 1
ATOM 1248 O O . PRO A 1 159 ? 17.163 -1.336 -19.714 1.00 96.62 159 PRO A O 1
ATOM 1251 N N . PHE A 1 160 ? 17.248 -2.318 -17.687 1.00 97.44 160 PHE A N 1
ATOM 1252 C CA . PHE A 1 160 ? 16.059 -1.684 -17.142 1.00 97.44 160 PHE A CA 1
ATOM 1253 C C . PHE A 1 160 ? 16.343 -0.994 -15.813 1.00 97.44 160 PHE A C 1
ATOM 1255 O O . PHE A 1 160 ? 17.220 -1.400 -15.055 1.00 97.44 160 PHE A O 1
ATOM 1262 N N . THR A 1 161 ? 15.544 0.029 -15.531 1.00 96.62 161 THR A N 1
ATOM 1263 C CA . THR A 1 161 ? 15.315 0.517 -14.166 1.00 96.62 161 THR A CA 1
ATOM 1264 C C . THR A 1 161 ? 13.948 0.028 -13.705 1.00 96.62 161 THR A C 1
ATOM 1266 O O . THR A 1 161 ? 13.053 -0.165 -14.532 1.00 96.62 161 THR A O 1
ATOM 1269 N N . PHE A 1 162 ? 13.787 -0.180 -12.404 1.00 97.00 162 PHE A N 1
ATOM 1270 C CA . PHE A 1 162 ? 12.609 -0.817 -11.821 1.00 97.00 162 PHE A CA 1
ATOM 1271 C C . PHE A 1 162 ? 11.921 0.123 -10.853 1.00 97.00 162 PHE A C 1
ATOM 1273 O O . PHE A 1 162 ? 12.603 0.790 -10.082 1.00 97.00 162 PHE A O 1
ATOM 1280 N N . GLY A 1 163 ? 10.595 0.164 -10.896 1.00 96.38 163 GLY A N 1
ATOM 1281 C CA . GLY A 1 163 ? 9.757 0.883 -9.948 1.00 96.38 163 GLY A CA 1
ATOM 1282 C C . GLY A 1 163 ? 8.701 -0.028 -9.336 1.00 96.38 163 GLY A C 1
ATOM 1283 O O . GLY A 1 163 ? 8.391 -1.097 -9.865 1.00 96.38 163 GLY A O 1
ATOM 1284 N N . THR A 1 164 ? 8.137 0.429 -8.230 1.00 96.81 164 THR A N 1
ATOM 1285 C CA . THR A 1 164 ? 7.135 -0.299 -7.444 1.00 96.81 164 THR A CA 1
ATOM 1286 C C . THR A 1 164 ? 5.853 0.523 -7.397 1.00 96.81 164 THR A C 1
ATOM 1288 O O . THR A 1 164 ? 5.895 1.744 -7.507 1.00 96.81 164 THR A O 1
ATOM 1291 N N . THR A 1 165 ? 4.704 -0.117 -7.249 1.00 97.75 165 THR A N 1
ATOM 1292 C CA . THR A 1 165 ? 3.389 0.539 -7.154 1.00 97.75 165 THR A CA 1
ATOM 1293 C C . THR A 1 165 ? 2.704 0.099 -5.861 1.00 97.75 165 THR A C 1
ATOM 1295 O O . THR A 1 165 ? 3.144 -0.858 -5.228 1.00 97.75 165 THR A O 1
ATOM 1298 N N . CYS A 1 166 ? 1.600 0.733 -5.468 1.00 95.75 166 CYS A N 1
ATOM 1299 C CA . CYS A 1 166 ? 0.842 0.299 -4.289 1.00 95.75 166 CYS A CA 1
ATOM 1300 C C . CYS A 1 166 ? 0.365 -1.161 -4.395 1.00 95.75 166 CYS A C 1
ATOM 1302 O O . CYS A 1 166 ? 0.307 -1.877 -3.391 1.00 95.75 166 CYS A O 1
ATOM 1304 N N . ALA A 1 167 ? 0.089 -1.629 -5.615 1.00 96.00 167 ALA A N 1
ATOM 1305 C CA . ALA A 1 167 ? -0.333 -2.995 -5.875 1.00 96.00 167 ALA A CA 1
ATOM 1306 C C . ALA A 1 167 ? 0.684 -4.069 -5.458 1.00 96.00 167 ALA A C 1
ATOM 1308 O O . ALA A 1 167 ? 0.257 -5.173 -5.137 1.00 96.00 167 ALA A O 1
ATOM 1309 N N . SER A 1 168 ? 1.991 -3.779 -5.377 1.00 94.31 168 SER A N 1
ATOM 1310 C CA . SER A 1 168 ? 2.982 -4.795 -4.969 1.00 94.31 168 SER A CA 1
ATOM 1311 C C . SER A 1 168 ? 2.709 -5.344 -3.566 1.00 94.31 168 SER A C 1
ATOM 1313 O O . SER A 1 168 ? 2.940 -6.518 -3.290 1.00 94.31 168 SER A O 1
ATOM 1315 N N . CYS A 1 169 ? 2.209 -4.470 -2.689 1.00 92.19 169 CYS A N 1
ATOM 1316 C CA . CYS A 1 169 ? 1.932 -4.747 -1.285 1.00 92.19 169 CYS A CA 1
ATOM 1317 C C . CYS A 1 169 ? 0.444 -5.002 -1.023 1.00 92.19 169 CYS A C 1
ATOM 1319 O O . CYS A 1 169 ? 0.097 -5.686 -0.064 1.00 92.19 169 CYS A O 1
ATOM 1321 N N . HIS A 1 170 ? -0.445 -4.426 -1.838 1.00 92.94 170 HIS A N 1
ATOM 1322 C CA . HIS A 1 170 ? -1.886 -4.440 -1.581 1.00 92.94 170 HIS A CA 1
ATOM 1323 C C . HIS A 1 170 ? -2.698 -5.421 -2.430 1.00 92.94 170 HIS A C 1
ATOM 1325 O O . HIS A 1 170 ? -3.855 -5.676 -2.096 1.00 92.94 170 HIS A O 1
ATOM 1331 N N . VAL A 1 171 ? -2.112 -6.001 -3.479 1.00 93.06 171 VAL A N 1
ATOM 1332 C CA . VAL A 1 171 ? -2.760 -7.058 -4.260 1.00 93.06 171 VAL A CA 1
ATOM 1333 C C . VAL A 1 171 ? -2.506 -8.415 -3.616 1.00 93.06 171 VAL A C 1
ATOM 1335 O O . VAL A 1 171 ? -1.370 -8.754 -3.297 1.00 93.06 171 VAL A O 1
ATOM 1338 N N . GLY A 1 172 ? -3.555 -9.213 -3.458 1.00 91.94 172 GLY A N 1
ATOM 1339 C CA . GLY A 1 172 ? -3.474 -10.581 -2.951 1.00 91.94 172 GLY A CA 1
ATOM 1340 C C . GLY A 1 172 ? -4.368 -11.528 -3.743 1.00 91.94 172 GLY A C 1
ATOM 1341 O O . GLY A 1 172 ? -5.121 -11.104 -4.621 1.00 91.94 172 GLY A O 1
ATOM 1342 N N . PHE A 1 173 ? -4.307 -12.822 -3.425 1.00 91.31 173 PHE A N 1
ATOM 1343 C CA . PHE A 1 173 ? -5.287 -13.767 -3.957 1.00 91.31 173 PHE A CA 1
ATOM 1344 C C . PHE A 1 173 ? -6.651 -13.549 -3.302 1.00 91.31 173 PHE A C 1
ATOM 1346 O O . PHE A 1 173 ? -6.732 -13.496 -2.070 1.00 91.31 173 PHE A O 1
ATOM 1353 N N . ASP A 1 174 ? -7.703 -13.452 -4.121 1.00 88.75 174 ASP A N 1
ATOM 1354 C CA . ASP A 1 174 ? -9.087 -13.398 -3.657 1.00 88.75 174 ASP A CA 1
ATOM 1355 C C . ASP A 1 174 ? -9.393 -14.711 -2.927 1.00 88.75 174 ASP A C 1
ATOM 1357 O O . ASP A 1 174 ? -9.394 -15.783 -3.539 1.00 88.75 174 ASP A O 1
ATOM 1361 N N . PRO A 1 175 ? -9.661 -14.669 -1.619 1.00 83.38 175 PRO A N 1
ATOM 1362 C CA . PRO A 1 175 ? -9.936 -15.874 -0.864 1.00 83.38 175 PRO A CA 1
ATOM 1363 C C . PRO A 1 175 ? -11.247 -16.567 -1.252 1.00 83.38 175 PRO A C 1
ATOM 1365 O O . PRO A 1 175 ? -11.439 -17.722 -0.881 1.00 83.38 175 PRO A O 1
ATOM 1368 N N . LYS A 1 176 ? -12.158 -15.887 -1.956 1.00 82.75 176 LYS A N 1
ATOM 1369 C CA . LYS A 1 176 ? -13.374 -16.506 -2.507 1.00 82.75 176 LYS A CA 1
ATOM 1370 C C . LYS A 1 176 ? -13.087 -17.277 -3.796 1.00 82.75 176 LYS A C 1
ATOM 1372 O O . LYS A 1 176 ? -13.886 -18.123 -4.183 1.00 82.75 176 LYS A O 1
ATOM 1377 N N . HIS A 1 177 ? -11.959 -16.990 -4.443 1.00 85.81 177 HIS A N 1
ATOM 1378 C CA . HIS A 1 177 ? -11.551 -17.576 -5.717 1.00 85.81 177 HIS A CA 1
ATOM 1379 C C . HIS A 1 177 ? -10.045 -17.894 -5.714 1.00 85.81 177 HIS A C 1
ATOM 1381 O O . HIS A 1 177 ? -9.307 -17.375 -6.559 1.00 85.81 177 HIS A O 1
ATOM 1387 N N . PRO A 1 178 ? -9.546 -18.726 -4.778 1.00 85.75 178 PRO A N 1
ATOM 1388 C CA . PRO A 1 178 ? -8.124 -19.042 -4.721 1.00 85.75 178 PRO A CA 1
ATOM 1389 C C . PRO A 1 178 ? -7.668 -19.729 -6.023 1.00 85.75 178 PRO A C 1
ATOM 1391 O O . PRO A 1 178 ? -8.421 -20.519 -6.601 1.00 85.75 178 PRO A O 1
ATOM 1394 N N . PRO A 1 179 ? -6.445 -19.458 -6.510 1.00 89.38 179 PRO A N 1
ATOM 1395 C CA . PRO A 1 179 ? -5.967 -20.045 -7.757 1.00 89.38 179 PRO A CA 1
ATOM 1396 C C . PRO A 1 179 ? -5.677 -21.541 -7.592 1.00 89.38 179 PRO A C 1
ATOM 1398 O O . PRO A 1 179 ? -5.065 -21.960 -6.608 1.00 89.38 179 PRO A O 1
ATOM 1401 N N . ALA A 1 180 ? -6.023 -22.340 -8.604 1.00 87.06 180 ALA A N 1
ATOM 1402 C CA . ALA A 1 180 ? -5.625 -23.750 -8.666 1.00 87.06 180 ALA A CA 1
ATOM 1403 C C . ALA A 1 180 ? -4.101 -23.909 -8.831 1.00 87.06 180 ALA A C 1
ATOM 1405 O O . ALA A 1 180 ? -3.501 -24.826 -8.275 1.00 87.06 180 ALA A O 1
ATOM 1406 N N . ASN A 1 181 ? -3.468 -22.992 -9.573 1.00 90.69 181 ASN A N 1
ATOM 1407 C CA . ASN A 1 181 ? -2.018 -22.878 -9.692 1.00 90.69 181 ASN A CA 1
ATOM 1408 C C . ASN A 1 181 ? -1.576 -21.456 -9.325 1.00 90.69 181 ASN A C 1
ATOM 1410 O O . ASN A 1 181 ? -1.813 -20.505 -10.063 1.00 90.69 181 ASN A O 1
ATOM 1414 N N . ARG A 1 182 ? -0.883 -21.321 -8.196 1.00 91.31 182 ARG A N 1
ATOM 1415 C CA . ARG A 1 182 ? -0.449 -20.029 -7.638 1.00 91.31 182 ARG A CA 1
ATOM 1416 C C . ARG A 1 182 ? 0.622 -19.336 -8.485 1.00 91.31 182 ARG A C 1
ATOM 1418 O O . ARG A 1 182 ? 0.750 -18.120 -8.429 1.00 91.31 182 ARG A O 1
ATOM 1425 N N . GLU A 1 183 ? 1.367 -20.096 -9.284 1.00 93.12 183 GLU A N 1
ATOM 1426 C CA . GLU A 1 183 ? 2.394 -19.567 -10.190 1.00 93.12 183 GLU A CA 1
ATOM 1427 C C . GLU A 1 183 ? 1.815 -19.239 -11.583 1.00 93.12 183 GLU A C 1
ATOM 1429 O O . GLU A 1 183 ? 2.501 -18.663 -12.428 1.00 93.12 183 GLU A O 1
ATOM 1434 N N . ALA A 1 184 ? 0.543 -19.566 -11.831 1.00 94.75 184 ALA A N 1
ATOM 1435 C CA . ALA A 1 184 ? -0.193 -19.196 -13.039 1.00 94.75 184 ALA A CA 1
ATOM 1436 C C . ALA A 1 184 ? -1.632 -18.755 -12.692 1.00 94.75 184 ALA A C 1
ATOM 1438 O O . ALA A 1 184 ? -2.582 -19.438 -13.079 1.00 94.75 184 ALA A O 1
ATOM 1439 N N . PRO A 1 185 ? -1.801 -17.659 -11.926 1.00 95.38 185 PRO A N 1
ATOM 1440 C CA . PRO A 1 185 ? -3.121 -17.162 -11.564 1.00 95.38 185 PRO A CA 1
ATOM 1441 C C . PRO A 1 185 ? -3.825 -16.508 -12.759 1.00 95.38 185 PRO A C 1
ATOM 1443 O O . PRO A 1 185 ? -3.182 -16.013 -13.685 1.00 95.38 185 PRO A O 1
ATOM 1446 N N . GLU A 1 186 ? -5.152 -16.444 -12.694 1.00 94.94 186 GLU A N 1
ATOM 1447 C CA . GLU A 1 186 ? -5.988 -15.623 -13.572 1.00 94.94 186 GLU A CA 1
ATOM 1448 C C . GLU A 1 186 ? -6.434 -14.349 -12.834 1.00 94.94 186 GLU A C 1
ATOM 1450 O O . GLU A 1 186 ? -6.441 -14.309 -11.602 1.00 94.94 186 GLU A O 1
ATOM 1455 N N . TRP A 1 187 ? -6.877 -13.310 -13.554 1.00 94.06 187 TRP A N 1
ATOM 1456 C CA . TRP A 1 187 ? -7.395 -12.085 -12.918 1.00 94.06 187 TRP A CA 1
ATOM 1457 C C . TRP A 1 187 ? -8.600 -12.336 -12.006 1.00 94.06 187 TRP A C 1
ATOM 1459 O O . TRP A 1 187 ? -8.776 -11.628 -11.018 1.00 94.06 187 TRP A O 1
ATOM 1469 N N . ALA A 1 188 ? -9.387 -13.382 -12.275 1.00 91.50 188 ALA A N 1
ATOM 1470 C CA . ALA A 1 188 ? -10.471 -13.817 -11.396 1.00 91.50 188 ALA A CA 1
ATOM 1471 C C . ALA A 1 188 ? -9.984 -14.272 -10.004 1.00 91.50 188 ALA A C 1
ATOM 1473 O O . ALA A 1 188 ? -10.769 -14.276 -9.060 1.00 91.50 188 ALA A O 1
ATOM 1474 N N . ASN A 1 189 ? -8.703 -14.629 -9.859 1.00 92.19 189 ASN A N 1
ATOM 1475 C CA . ASN A 1 189 ? -8.105 -15.029 -8.586 1.00 92.19 189 ASN A CA 1
ATOM 1476 C C . ASN A 1 189 ? -7.514 -13.857 -7.794 1.00 92.19 189 ASN A C 1
ATOM 1478 O O . ASN A 1 189 ? -6.925 -14.092 -6.742 1.00 92.19 189 ASN A O 1
ATOM 1482 N N . ILE A 1 190 ? -7.581 -12.623 -8.298 1.00 93.50 190 ILE A N 1
ATOM 1483 C CA . ILE A 1 190 ? -6.807 -11.491 -7.779 1.00 93.50 190 ILE A CA 1
ATOM 1484 C C . ILE A 1 190 ? -7.732 -10.415 -7.203 1.00 93.50 190 ILE A C 1
ATOM 1486 O O . ILE A 1 190 ? -8.586 -9.872 -7.906 1.00 93.50 190 ILE A O 1
ATOM 1490 N N . ASP A 1 191 ? -7.501 -10.047 -5.940 1.00 91.38 191 ASP A N 1
ATOM 1491 C CA . ASP A 1 191 ? -8.124 -8.894 -5.286 1.00 91.38 191 ASP A CA 1
ATOM 1492 C C . ASP A 1 191 ? -7.109 -7.754 -5.137 1.00 91.38 191 ASP A C 1
ATOM 1494 O O . ASP A 1 191 ? -5.997 -7.940 -4.636 1.00 91.38 191 ASP A O 1
ATOM 1498 N N . GLY A 1 192 ? -7.501 -6.551 -5.563 1.00 91.25 192 GLY A N 1
ATOM 1499 C CA . GLY A 1 192 ? -6.611 -5.391 -5.614 1.00 91.25 192 GLY A CA 1
ATOM 1500 C C . GLY A 1 192 ? -6.308 -4.703 -4.288 1.00 91.25 192 GLY A C 1
ATOM 1501 O O . GLY A 1 192 ? -5.493 -3.781 -4.260 1.00 91.25 192 GLY A O 1
ATOM 1502 N N . THR A 1 193 ? -6.998 -5.089 -3.221 1.00 90.62 193 THR A N 1
ATOM 1503 C CA . THR A 1 193 ? -7.128 -4.292 -1.996 1.00 90.62 193 THR A CA 1
ATOM 1504 C C . THR A 1 193 ? -7.036 -5.095 -0.703 1.00 90.62 193 THR A C 1
ATOM 1506 O O . THR A 1 193 ? -7.049 -4.520 0.389 1.00 90.62 193 THR A O 1
ATOM 1509 N N . ILE A 1 194 ? -6.897 -6.415 -0.810 1.00 86.69 194 ILE A N 1
ATOM 1510 C CA . ILE A 1 194 ? -6.843 -7.323 0.335 1.00 86.69 194 ILE A CA 1
ATOM 1511 C C . ILE A 1 194 ? -5.479 -7.352 1.048 1.00 86.69 194 ILE A C 1
ATOM 1513 O O . ILE A 1 194 ? -5.395 -7.775 2.196 1.00 86.69 194 ILE A O 1
ATOM 1517 N N . GLY A 1 195 ? -4.402 -6.877 0.423 1.00 89.38 195 GLY A N 1
ATOM 1518 C CA . GLY A 1 195 ? -3.059 -6.986 0.996 1.00 89.38 195 GLY A CA 1
ATOM 1519 C C . GLY A 1 195 ? -2.367 -8.304 0.657 1.00 89.38 195 GLY A C 1
ATOM 1520 O O . GLY A 1 195 ? -2.946 -9.385 0.773 1.00 89.38 195 GLY A O 1
ATOM 1521 N N . ASN A 1 196 ? -1.090 -8.228 0.284 1.00 89.94 196 ASN A N 1
ATOM 1522 C CA . ASN A 1 196 ? -0.277 -9.402 0.006 1.00 89.94 196 ASN A CA 1
ATOM 1523 C C . ASN A 1 196 ? 0.262 -10.022 1.301 1.00 89.94 196 ASN A C 1
ATOM 1525 O O . ASN A 1 196 ? 1.424 -9.856 1.668 1.00 89.94 196 ASN A O 1
ATOM 1529 N N . ILE A 1 197 ? -0.575 -10.779 1.998 1.00 84.50 197 ILE A N 1
ATOM 1530 C CA . ILE A 1 197 ? -0.203 -11.419 3.269 1.00 84.50 197 ILE A CA 1
ATOM 1531 C C . ILE A 1 197 ? 0.870 -12.516 3.155 1.00 84.50 197 ILE A C 1
ATOM 1533 O O . ILE A 1 197 ? 1.293 -13.066 4.168 1.00 84.50 197 ILE A O 1
ATOM 1537 N N . PHE A 1 198 ? 1.329 -12.833 1.943 1.00 86.31 198 PHE A N 1
ATOM 1538 C CA . PHE A 1 198 ? 2.400 -13.799 1.703 1.00 86.31 198 PHE A CA 1
ATOM 1539 C C . PHE A 1 198 ? 3.728 -13.126 1.352 1.00 86.31 198 PHE A C 1
ATOM 1541 O O . PHE A 1 198 ? 4.745 -13.816 1.300 1.00 86.31 198 PHE A O 1
ATOM 1548 N N . MET A 1 199 ? 3.736 -11.812 1.100 1.00 89.50 199 MET A N 1
ATOM 1549 C CA . MET A 1 199 ? 4.926 -11.090 0.657 1.00 89.50 199 MET A CA 1
ATOM 1550 C C . MET A 1 199 ? 6.039 -11.165 1.699 1.00 89.50 199 MET A C 1
ATOM 1552 O O . MET A 1 199 ? 5.843 -10.815 2.862 1.00 89.50 199 MET A O 1
ATOM 1556 N N . ASP A 1 200 ? 7.219 -11.587 1.265 1.00 88.25 200 ASP A N 1
ATOM 1557 C CA . ASP A 1 200 ? 8.412 -11.662 2.098 1.00 88.25 200 ASP A CA 1
ATOM 1558 C C . ASP A 1 200 ? 9.312 -10.454 1.825 1.00 88.25 200 ASP A C 1
ATOM 1560 O O . ASP A 1 200 ? 10.204 -10.480 0.974 1.00 88.25 200 ASP A O 1
ATOM 1564 N N . ASN A 1 201 ? 9.033 -9.354 2.528 1.00 86.69 201 ASN A N 1
ATOM 1565 C CA . ASN A 1 201 ? 9.806 -8.123 2.382 1.00 86.69 201 ASN A CA 1
ATOM 1566 C C . ASN A 1 201 ? 11.273 -8.319 2.770 1.00 86.69 201 ASN A C 1
ATOM 1568 O O . ASN A 1 201 ? 12.144 -7.744 2.121 1.00 86.69 201 ASN A O 1
ATOM 1572 N N . THR A 1 202 ? 11.560 -9.154 3.770 1.00 83.56 202 THR A N 1
ATOM 1573 C CA . THR A 1 202 ? 12.936 -9.482 4.153 1.00 83.56 202 THR A CA 1
ATOM 1574 C C . THR A 1 202 ? 13.685 -10.067 2.964 1.00 83.56 202 THR A C 1
ATOM 1576 O O . THR A 1 202 ? 14.714 -9.522 2.563 1.00 83.56 202 THR A O 1
ATOM 1579 N N . ALA A 1 203 ? 13.156 -11.130 2.355 1.00 83.62 203 ALA A N 1
ATOM 1580 C CA . ALA A 1 203 ? 13.797 -11.787 1.220 1.00 83.62 203 ALA A CA 1
ATOM 1581 C C . ALA A 1 203 ? 13.965 -10.839 0.019 1.00 83.62 203 ALA A C 1
ATOM 1583 O O . ALA A 1 203 ? 15.008 -10.834 -0.633 1.00 83.62 203 ALA A O 1
ATOM 1584 N N . ILE A 1 204 ? 12.971 -9.985 -0.244 1.00 87.62 204 ILE A N 1
ATOM 1585 C CA . ILE A 1 204 ? 13.018 -9.028 -1.355 1.00 87.62 204 ILE A CA 1
ATOM 1586 C C . ILE A 1 204 ? 14.086 -7.954 -1.115 1.00 87.62 204 ILE A C 1
ATOM 1588 O O . ILE A 1 204 ? 14.975 -7.767 -1.950 1.00 87.62 204 ILE A O 1
ATOM 1592 N N . PHE A 1 205 ? 14.030 -7.252 0.020 1.00 84.56 205 PHE A N 1
ATOM 1593 C CA . PHE A 1 205 ? 14.901 -6.103 0.275 1.00 84.56 205 PHE A CA 1
ATOM 1594 C C . PHE A 1 205 ? 16.346 -6.485 0.625 1.00 84.56 205 PHE A C 1
ATOM 1596 O O . PHE A 1 205 ? 17.239 -5.645 0.522 1.00 84.56 205 PHE A O 1
ATOM 1603 N N . THR A 1 206 ? 16.594 -7.745 0.993 1.00 81.44 206 THR A N 1
ATOM 1604 C CA . THR A 1 206 ? 17.947 -8.265 1.260 1.00 81.44 206 THR A CA 1
ATOM 1605 C C . THR A 1 206 ? 18.549 -9.053 0.094 1.00 81.44 206 THR A C 1
ATOM 1607 O O . THR A 1 206 ? 19.695 -9.487 0.178 1.00 81.44 206 THR A O 1
ATOM 1610 N N . SER A 1 207 ? 17.825 -9.196 -1.018 1.00 86.06 207 SER A N 1
ATOM 1611 C CA . SER A 1 207 ? 18.196 -10.052 -2.158 1.00 86.06 207 SER A CA 1
ATOM 1612 C C . SER A 1 207 ? 19.563 -9.775 -2.788 1.00 86.06 207 SER A C 1
ATOM 1614 O O . SER A 1 207 ? 20.239 -10.710 -3.205 1.00 86.06 207 SER A O 1
ATOM 1616 N N . GLY A 1 208 ? 19.988 -8.512 -2.867 1.00 84.25 208 GLY A N 1
ATOM 1617 C CA . GLY A 1 208 ? 21.303 -8.149 -3.402 1.00 84.25 208 GLY A CA 1
ATOM 1618 C C . GLY A 1 208 ? 22.394 -8.027 -2.336 1.00 84.25 208 GLY A C 1
ATOM 1619 O O . GLY A 1 208 ? 23.535 -7.688 -2.671 1.00 84.25 208 GLY A O 1
ATOM 1620 N N . LEU A 1 209 ? 22.076 -8.258 -1.056 1.00 78.69 209 LEU A N 1
ATOM 1621 C CA . LEU A 1 209 ? 23.048 -8.162 0.029 1.00 78.69 209 LEU A CA 1
ATOM 1622 C C . LEU A 1 209 ? 23.989 -9.365 0.023 1.00 78.69 209 LEU A C 1
ATOM 1624 O O . LEU A 1 209 ? 23.602 -10.519 -0.152 1.00 78.69 209 LEU A O 1
ATOM 1628 N N . ARG A 1 210 ? 25.269 -9.087 0.260 1.00 66.62 210 ARG A N 1
ATOM 1629 C CA . ARG A 1 210 ? 26.303 -10.112 0.387 1.00 66.62 210 ARG A CA 1
ATOM 1630 C C . ARG A 1 210 ? 26.265 -10.649 1.821 1.00 66.62 210 ARG A C 1
ATOM 1632 O O . ARG A 1 210 ? 26.781 -10.031 2.750 1.00 66.62 210 ARG A O 1
ATOM 1639 N N . LEU A 1 211 ? 25.593 -11.788 1.994 1.00 61.53 211 LEU A N 1
ATOM 1640 C CA . LEU A 1 211 ? 25.353 -12.436 3.293 1.00 61.53 211 LEU A CA 1
ATOM 1641 C C . LEU A 1 211 ? 26.601 -13.087 3.915 1.00 61.53 211 LEU A C 1
ATOM 1643 O O . LEU A 1 211 ? 26.490 -13.759 4.932 1.00 61.53 211 LEU A O 1
ATOM 1647 N N . ASP A 1 212 ? 27.791 -12.900 3.343 1.00 59.56 212 ASP A N 1
ATOM 1648 C CA . ASP A 1 212 ? 29.070 -13.259 3.966 1.00 59.56 212 ASP A CA 1
ATOM 1649 C C . ASP A 1 212 ? 29.532 -12.211 5.000 1.00 59.56 212 ASP A C 1
ATOM 1651 O O . ASP A 1 212 ? 30.475 -12.462 5.752 1.00 59.56 212 ASP A O 1
ATOM 1655 N N . LYS A 1 213 ? 28.845 -11.056 5.094 1.00 55.09 213 LYS A N 1
ATOM 1656 C CA . LYS A 1 213 ? 29.041 -10.030 6.141 1.00 55.09 213 LYS A CA 1
ATOM 1657 C C . LYS A 1 213 ? 27.732 -9.521 6.792 1.00 55.09 213 LYS A C 1
ATOM 1659 O O . LYS A 1 213 ? 27.607 -8.320 7.029 1.00 55.09 213 LYS A O 1
ATOM 1664 N N . PRO A 1 214 ? 26.746 -10.379 7.110 1.00 54.59 214 PRO A N 1
ATOM 1665 C CA . PRO A 1 214 ? 25.371 -9.943 7.363 1.00 54.59 214 PRO A CA 1
ATOM 1666 C C . PRO A 1 214 ? 25.192 -9.284 8.740 1.00 54.59 214 PRO A C 1
ATOM 1668 O O . PRO A 1 214 ? 24.383 -8.378 8.896 1.00 54.59 214 PRO A O 1
ATOM 1671 N N . LEU A 1 215 ? 25.981 -9.682 9.745 1.00 52.19 215 LEU A N 1
ATOM 1672 C CA . LEU A 1 215 ? 25.826 -9.197 11.123 1.00 52.19 215 LEU A CA 1
ATOM 1673 C C . LEU A 1 215 ? 26.302 -7.749 11.332 1.00 52.19 215 LEU A C 1
ATOM 1675 O O . LEU A 1 215 ? 25.940 -7.147 12.337 1.00 52.19 215 LEU A O 1
ATOM 1679 N N . GLY A 1 216 ? 27.098 -7.189 10.413 1.00 56.50 216 GLY A N 1
ATOM 1680 C CA . GLY A 1 216 ? 27.612 -5.817 10.511 1.00 56.50 216 GLY A CA 1
ATOM 1681 C C . GLY A 1 216 ? 26.785 -4.765 9.765 1.00 56.50 216 GLY A C 1
ATOM 1682 O O . GLY A 1 216 ? 27.092 -3.580 9.880 1.00 56.50 216 GLY A O 1
ATOM 1683 N N . ASP A 1 217 ? 25.773 -5.171 8.992 1.00 70.44 217 ASP A N 1
ATOM 1684 C CA . ASP A 1 217 ? 24.976 -4.254 8.176 1.00 70.44 217 ASP A CA 1
ATOM 1685 C C . ASP A 1 217 ? 23.680 -3.843 8.900 1.00 70.44 217 ASP A C 1
ATOM 1687 O O . ASP A 1 217 ? 22.788 -4.654 9.154 1.00 70.44 217 ASP A O 1
ATOM 1691 N N . VAL A 1 218 ? 23.579 -2.558 9.249 1.00 71.06 218 VAL A N 1
ATOM 1692 C CA . VAL A 1 218 ? 22.438 -1.984 9.988 1.00 71.06 218 VAL A CA 1
ATOM 1693 C C . VAL A 1 218 ? 21.137 -2.055 9.181 1.00 71.06 218 VAL A C 1
ATOM 1695 O O . VAL A 1 218 ? 20.055 -2.210 9.754 1.00 71.06 218 VAL A O 1
ATOM 1698 N N . PHE A 1 219 ? 21.216 -1.971 7.852 1.00 74.00 219 PHE A N 1
ATOM 1699 C CA . PHE A 1 219 ? 20.040 -2.044 6.994 1.00 74.00 219 PHE A CA 1
ATOM 1700 C C . PHE A 1 219 ? 19.500 -3.477 6.929 1.00 74.00 219 PHE A C 1
ATOM 1702 O O . PHE A 1 219 ? 18.295 -3.684 7.089 1.00 74.00 219 PHE A O 1
ATOM 1709 N N . PHE A 1 220 ? 20.386 -4.477 6.832 1.00 76.06 220 PHE A N 1
ATOM 1710 C CA . PHE A 1 220 ? 20.019 -5.889 6.993 1.00 76.06 220 PHE A CA 1
ATOM 1711 C C . PHE A 1 220 ? 19.319 -6.138 8.336 1.00 76.06 220 PHE A C 1
ATOM 1713 O O . PHE A 1 220 ? 18.246 -6.743 8.375 1.00 76.06 220 PHE A O 1
ATOM 1720 N N . GLN A 1 221 ? 19.873 -5.627 9.441 1.00 75.56 221 GLN A N 1
ATOM 1721 C CA . GLN A 1 221 ? 19.256 -5.769 10.764 1.00 75.56 221 GLN A CA 1
ATOM 1722 C C . GLN A 1 221 ? 17.890 -5.077 10.851 1.00 75.56 221 GLN A C 1
ATOM 1724 O O . GLN A 1 221 ? 16.985 -5.599 11.487 1.00 75.56 221 GLN A O 1
ATOM 1729 N N . THR A 1 222 ? 17.690 -3.942 10.183 1.00 75.69 222 THR A N 1
ATOM 1730 C CA . THR A 1 222 ? 16.390 -3.249 10.197 1.00 75.69 222 THR A CA 1
ATOM 1731 C C . THR A 1 222 ? 15.300 -4.063 9.492 1.00 75.69 222 THR A C 1
ATOM 1733 O O . THR A 1 222 ? 14.153 -4.074 9.930 1.00 75.69 222 THR A O 1
ATOM 1736 N N . LEU A 1 223 ? 15.646 -4.768 8.413 1.00 74.44 223 LEU A N 1
ATOM 1737 C CA . LEU A 1 223 ? 14.667 -5.458 7.571 1.00 74.44 223 LEU A CA 1
ATOM 1738 C C . LEU A 1 223 ? 14.400 -6.911 7.954 1.00 74.44 223 LEU A C 1
ATOM 1740 O O . LEU A 1 223 ? 13.340 -7.424 7.631 1.00 74.44 223 LEU A O 1
ATOM 1744 N N . THR A 1 224 ? 15.328 -7.585 8.628 1.00 75.25 224 THR A N 1
ATOM 1745 C CA . THR A 1 224 ? 15.263 -9.046 8.840 1.00 75.25 224 THR A CA 1
ATOM 1746 C C . THR A 1 224 ? 14.403 -9.499 10.013 1.00 75.25 224 THR A C 1
ATOM 1748 O O . THR A 1 224 ? 14.250 -10.697 10.234 1.00 75.25 224 THR A O 1
ATOM 1751 N N . HIS A 1 225 ? 13.800 -8.559 10.737 1.00 74.56 225 HIS A N 1
ATOM 1752 C CA . HIS A 1 225 ? 12.915 -8.843 11.868 1.00 74.56 225 HIS A CA 1
ATOM 1753 C C . HIS A 1 225 ? 11.424 -8.822 11.487 1.00 74.56 225 HIS A C 1
ATOM 1755 O O . HIS A 1 225 ? 10.566 -9.002 12.356 1.00 74.56 225 HIS A O 1
ATOM 1761 N N . VAL A 1 226 ? 11.098 -8.622 10.201 1.00 79.81 226 VAL A N 1
ATOM 1762 C CA . VAL A 1 226 ? 9.711 -8.603 9.716 1.00 79.81 226 VAL A CA 1
ATOM 1763 C C . VAL A 1 226 ? 9.275 -9.992 9.246 1.00 79.81 226 VAL A C 1
ATOM 1765 O O . VAL A 1 226 ? 10.014 -10.696 8.556 1.00 79.81 226 VAL A O 1
ATOM 1768 N N . ARG A 1 227 ? 8.053 -10.395 9.611 1.00 81.44 227 ARG A N 1
ATOM 1769 C CA . ARG A 1 227 ? 7.451 -11.665 9.171 1.00 81.44 227 ARG A CA 1
ATOM 1770 C C . ARG A 1 227 ? 6.838 -11.516 7.772 1.00 81.44 227 ARG A C 1
ATOM 1772 O O . ARG A 1 227 ? 6.368 -10.422 7.442 1.00 81.44 227 ARG A O 1
ATOM 1779 N N . PRO A 1 228 ? 6.739 -12.589 6.966 1.00 84.50 228 PRO A N 1
ATOM 1780 C CA . PRO A 1 228 ? 5.969 -12.546 5.726 1.00 84.50 228 PRO A CA 1
ATOM 1781 C C . PRO A 1 228 ? 4.542 -12.017 5.949 1.00 84.50 228 PRO A C 1
ATOM 1783 O O . PRO A 1 228 ? 3.913 -12.293 6.976 1.00 84.50 228 PRO A O 1
ATOM 1786 N N . GLY A 1 229 ? 4.055 -11.214 5.005 1.00 84.12 229 GLY A N 1
ATOM 1787 C CA . GLY A 1 229 ? 2.771 -10.514 5.095 1.00 84.12 229 GLY A CA 1
ATOM 1788 C C . GLY A 1 229 ? 2.792 -9.228 5.920 1.00 84.12 229 GLY A C 1
ATOM 1789 O O . GLY A 1 229 ? 1.744 -8.612 6.130 1.00 84.12 229 GLY A O 1
ATOM 1790 N N . THR A 1 230 ? 3.971 -8.810 6.384 1.00 86.06 230 THR A N 1
ATOM 1791 C CA . THR A 1 230 ? 4.156 -7.575 7.145 1.00 86.06 230 THR A CA 1
ATOM 1792 C C . THR A 1 230 ? 5.288 -6.726 6.583 1.00 86.06 230 THR A C 1
ATOM 1794 O O . THR A 1 230 ? 6.168 -7.204 5.869 1.00 86.06 230 THR A O 1
ATOM 1797 N N . THR A 1 231 ? 5.254 -5.435 6.895 1.00 86.50 231 THR A N 1
ATOM 1798 C CA . THR A 1 231 ? 6.282 -4.472 6.518 1.00 86.50 231 THR A CA 1
ATOM 1799 C C . THR A 1 231 ? 6.497 -3.458 7.632 1.00 86.50 231 THR A C 1
ATOM 1801 O O . THR A 1 231 ? 5.548 -2.991 8.272 1.00 86.50 231 THR A O 1
ATOM 1804 N N . ASP A 1 232 ? 7.748 -3.066 7.834 1.00 85.56 232 ASP A N 1
ATOM 1805 C CA . ASP A 1 232 ? 8.096 -1.893 8.623 1.00 85.56 232 ASP A CA 1
ATOM 1806 C C . ASP A 1 232 ? 8.217 -0.690 7.675 1.00 85.56 232 ASP A C 1
ATOM 1808 O O . ASP A 1 232 ? 9.194 -0.535 6.946 1.00 85.56 232 ASP A O 1
ATOM 1812 N N . THR A 1 233 ? 7.193 0.169 7.643 1.00 83.19 233 THR A N 1
ATOM 1813 C CA . THR A 1 233 ? 7.215 1.381 6.799 1.00 83.19 233 THR A CA 1
ATOM 1814 C C . THR A 1 233 ? 8.152 2.470 7.327 1.00 83.19 233 THR A C 1
ATOM 1816 O O . THR A 1 233 ? 8.294 3.508 6.683 1.00 83.19 233 THR A O 1
ATOM 1819 N N . SER A 1 234 ? 8.749 2.268 8.503 1.00 81.38 234 SER A N 1
ATOM 1820 C CA . SER A 1 234 ? 9.822 3.098 9.035 1.00 81.38 234 SER A CA 1
ATOM 1821 C C . SER A 1 234 ? 11.216 2.562 8.736 1.00 81.38 234 SER A C 1
ATOM 1823 O O . SER A 1 234 ? 12.165 3.290 8.961 1.00 81.38 234 SER A O 1
ATOM 1825 N N . ALA A 1 235 ? 11.382 1.384 8.123 1.00 79.81 235 ALA A N 1
ATOM 1826 C CA . ALA A 1 235 ? 12.714 0.837 7.843 1.00 79.81 235 ALA A CA 1
ATOM 1827 C C . ALA A 1 235 ? 13.646 1.817 7.093 1.00 79.81 235 ALA A C 1
ATOM 1829 O O . ALA A 1 235 ? 14.840 1.886 7.381 1.00 79.81 235 ALA A O 1
ATOM 1830 N N . ILE A 1 236 ? 13.086 2.608 6.168 1.00 82.62 236 ILE A N 1
ATOM 1831 C CA . ILE A 1 236 ? 13.798 3.667 5.434 1.00 82.62 236 ILE A CA 1
ATOM 1832 C C . ILE A 1 236 ? 13.771 5.002 6.208 1.00 82.62 236 ILE A C 1
ATOM 1834 O O . ILE A 1 236 ? 14.842 5.526 6.525 1.00 82.62 236 ILE A O 1
ATOM 1838 N N . PRO A 1 237 ? 12.601 5.587 6.549 1.00 84.81 237 PRO A N 1
ATOM 1839 C CA . PRO A 1 237 ? 12.527 6.722 7.465 1.00 84.81 237 PRO A CA 1
ATOM 1840 C C . PRO A 1 237 ? 12.642 6.255 8.921 1.00 84.81 237 PRO A C 1
ATOM 1842 O O . PRO A 1 237 ? 11.684 6.306 9.692 1.00 84.81 237 PRO A O 1
ATOM 1845 N N . ASN A 1 238 ? 13.831 5.762 9.256 1.00 82.12 238 ASN A N 1
ATOM 1846 C CA . ASN A 1 238 ? 14.089 5.021 10.481 1.00 82.12 238 ASN A CA 1
ATOM 1847 C C . ASN A 1 238 ? 13.983 5.918 11.719 1.00 82.12 238 ASN A C 1
ATOM 1849 O O . ASN A 1 238 ? 14.703 6.911 11.844 1.00 82.12 238 ASN A O 1
ATOM 1853 N N . ASP A 1 239 ? 13.076 5.556 12.628 1.00 82.00 239 ASP A N 1
ATOM 1854 C CA . ASP A 1 239 ? 12.904 6.170 13.948 1.00 82.00 239 ASP A CA 1
ATOM 1855 C C . ASP A 1 239 ? 13.503 5.312 15.082 1.00 82.00 239 ASP A C 1
ATOM 1857 O O . ASP A 1 239 ? 13.324 5.606 16.263 1.00 82.00 239 ASP A O 1
ATOM 1861 N N . ASN A 1 240 ? 14.286 4.296 14.713 1.00 80.00 240 ASN A N 1
ATOM 1862 C CA . ASN A 1 240 ? 14.929 3.278 15.545 1.00 80.00 240 ASN A CA 1
ATOM 1863 C C . ASN A 1 240 ? 13.947 2.388 16.312 1.00 80.00 240 ASN A C 1
ATOM 1865 O O . ASN A 1 240 ? 14.317 1.762 17.307 1.00 80.00 240 ASN A O 1
ATOM 1869 N N . LEU A 1 241 ? 12.698 2.318 15.850 1.00 81.56 241 LEU A N 1
ATOM 1870 C CA . LEU A 1 241 ? 11.680 1.448 16.408 1.00 81.56 241 LEU A CA 1
ATOM 1871 C C . LEU A 1 241 ? 11.317 0.382 15.386 1.00 81.56 241 LEU A C 1
ATOM 1873 O O . LEU A 1 241 ? 10.901 0.685 14.276 1.00 81.56 241 LEU A O 1
ATOM 1877 N N . HIS A 1 242 ? 11.411 -0.880 15.794 1.00 81.62 242 HIS A N 1
ATOM 1878 C CA . HIS A 1 242 ? 10.862 -1.971 15.003 1.00 81.62 242 HIS A CA 1
ATOM 1879 C C . HIS A 1 242 ? 9.337 -1.951 15.132 1.00 81.62 242 HIS A C 1
ATOM 1881 O O . HIS A 1 242 ? 8.765 -2.430 16.116 1.00 81.62 242 HIS A O 1
ATOM 1887 N N . ASN A 1 243 ? 8.667 -1.350 14.155 1.00 81.94 243 ASN A N 1
ATOM 1888 C CA . ASN A 1 243 ? 7.234 -1.102 14.192 1.00 81.94 243 ASN A CA 1
ATOM 1889 C C . ASN A 1 243 ? 6.493 -1.878 13.106 1.00 81.94 243 ASN A C 1
ATOM 1891 O O . ASN A 1 243 ? 5.468 -1.425 12.630 1.00 81.94 243 ASN A O 1
ATOM 1895 N N . THR A 1 244 ? 6.940 -3.072 12.741 1.00 84.50 244 THR A N 1
ATOM 1896 C CA . THR A 1 244 ? 6.320 -3.932 11.720 1.00 84.50 244 THR A CA 1
ATOM 1897 C C . THR A 1 244 ? 4.791 -4.036 11.777 1.00 84.50 244 THR A C 1
ATOM 1899 O O . THR A 1 244 ? 4.182 -4.160 12.842 1.00 84.50 244 THR A O 1
ATOM 1902 N N . GLY A 1 245 ? 4.157 -3.962 10.601 1.00 83.56 245 GLY A N 1
ATOM 1903 C CA . GLY A 1 245 ? 2.709 -3.996 10.425 1.00 83.56 245 GLY A CA 1
ATOM 1904 C C . GLY A 1 245 ? 2.252 -4.847 9.244 1.00 83.56 245 GLY A C 1
ATOM 1905 O O . GLY A 1 245 ? 2.840 -4.772 8.176 1.00 83.56 245 GLY A O 1
ATOM 1906 N N . THR A 1 246 ? 1.136 -5.557 9.393 1.00 84.31 246 THR A N 1
ATOM 1907 C CA . THR A 1 246 ? 0.366 -6.132 8.275 1.00 84.31 246 THR A CA 1
ATOM 1908 C C . THR A 1 246 ? 0.004 -5.106 7.200 1.00 84.31 246 THR A C 1
ATOM 1910 O O . THR A 1 246 ? -0.165 -3.915 7.492 1.00 84.31 246 THR A O 1
ATOM 1913 N N . PHE A 1 247 ? -0.183 -5.569 5.967 1.00 84.25 247 PHE A N 1
ATOM 1914 C CA . PHE A 1 247 ? -0.859 -4.777 4.941 1.00 84.25 247 PHE A CA 1
ATOM 1915 C C . PHE A 1 247 ? -2.327 -4.593 5.336 1.00 84.25 247 PHE A C 1
ATOM 1917 O O . PHE A 1 247 ? -3.027 -5.562 5.620 1.00 84.25 247 PHE A O 1
ATOM 1924 N N . ASN A 1 248 ? -2.783 -3.343 5.423 1.00 77.94 248 ASN A N 1
ATOM 1925 C CA . ASN A 1 248 ? -4.154 -3.055 5.835 1.00 77.94 248 ASN A CA 1
ATOM 1926 C C . ASN A 1 248 ? -5.148 -3.523 4.770 1.00 77.94 248 ASN A C 1
ATOM 1928 O O . ASN A 1 248 ? -4.969 -3.230 3.588 1.00 77.94 248 ASN A O 1
ATOM 1932 N N . ALA A 1 249 ? -6.224 -4.169 5.217 1.00 77.62 249 ALA A N 1
ATOM 1933 C CA . ALA A 1 249 ? -7.379 -4.462 4.384 1.00 77.62 249 ALA A CA 1
ATOM 1934 C C . ALA A 1 249 ? -8.074 -3.156 3.985 1.00 77.62 249 ALA A C 1
ATOM 1936 O O . ALA A 1 249 ? -8.514 -2.390 4.855 1.00 77.62 249 ALA A O 1
ATOM 1937 N N . ILE A 1 250 ? -8.183 -2.904 2.682 1.00 87.94 250 ILE A N 1
ATOM 1938 C CA . ILE A 1 250 ? -8.858 -1.718 2.164 1.00 87.94 250 ILE A CA 1
ATOM 1939 C C . ILE A 1 250 ? -10.279 -2.104 1.743 1.00 87.94 250 ILE A C 1
ATOM 1941 O O . ILE A 1 250 ? -10.505 -2.510 0.611 1.00 87.94 250 ILE A O 1
ATOM 1945 N N . ILE A 1 251 ? -11.218 -2.049 2.689 1.00 86.81 251 ILE A N 1
ATOM 1946 C CA . ILE A 1 251 ? -12.604 -2.518 2.532 1.00 86.81 251 ILE A CA 1
ATOM 1947 C C . ILE A 1 251 ? -13.568 -1.692 3.413 1.00 86.81 251 ILE A C 1
ATOM 1949 O O . ILE A 1 251 ? -13.168 -1.204 4.474 1.00 86.81 251 ILE A O 1
ATOM 1953 N N . ASN A 1 252 ? -14.824 -1.560 2.968 1.00 85.44 252 ASN A N 1
ATOM 1954 C CA . ASN A 1 252 ? -15.977 -0.926 3.633 1.00 85.44 252 ASN A CA 1
ATOM 1955 C C . ASN A 1 252 ? -15.695 0.437 4.291 1.00 85.44 252 ASN A C 1
ATOM 1957 O O . ASN A 1 252 ? -16.107 0.673 5.429 1.00 85.44 252 ASN A O 1
ATOM 1961 N N . PHE A 1 253 ? -15.030 1.358 3.592 1.00 87.25 253 PHE A N 1
ATOM 1962 C CA . PHE A 1 253 ? -14.736 2.673 4.174 1.00 87.25 253 PHE A CA 1
ATOM 1963 C C . PHE A 1 253 ? -16.001 3.480 4.477 1.00 87.25 253 PHE A C 1
ATOM 1965 O O . PHE A 1 253 ? -16.040 4.153 5.501 1.00 87.25 253 PHE A O 1
ATOM 1972 N N . ASP A 1 254 ? -17.071 3.303 3.698 1.00 84.50 254 ASP A N 1
ATOM 1973 C CA . ASP A 1 254 ? -18.371 3.961 3.909 1.00 84.50 254 ASP A CA 1
ATOM 1974 C C . ASP A 1 254 ? -18.999 3.708 5.292 1.00 84.50 254 ASP A C 1
ATOM 1976 O O . ASP A 1 254 ? -19.935 4.405 5.687 1.00 84.50 254 ASP A O 1
ATOM 1980 N N . LYS A 1 255 ? -18.549 2.670 6.010 1.00 87.38 255 LYS A N 1
ATOM 1981 C CA . LYS A 1 255 ? -19.073 2.271 7.329 1.00 87.38 255 LYS A CA 1
ATOM 1982 C C . LYS A 1 255 ? -18.077 2.472 8.463 1.00 87.38 255 LYS A C 1
ATOM 1984 O O . LYS A 1 255 ? -18.399 2.160 9.612 1.00 87.38 255 LYS A O 1
ATOM 1989 N N . ARG A 1 256 ? -16.874 2.958 8.158 1.00 88.56 256 ARG A N 1
ATOM 1990 C CA . ARG A 1 256 ? -15.862 3.229 9.176 1.00 88.56 256 ARG A CA 1
ATOM 1991 C C . ARG A 1 256 ? -16.223 4.496 9.956 1.00 88.56 256 ARG A C 1
ATOM 1993 O O . ARG A 1 256 ? -16.690 5.462 9.354 1.00 88.56 256 ARG A O 1
ATOM 2000 N N . PRO A 1 257 ? -16.017 4.515 11.282 1.00 89.69 257 PRO A N 1
ATOM 2001 C CA . PRO A 1 257 ? -16.155 5.733 12.070 1.00 89.69 257 PRO A CA 1
ATOM 2002 C C . PRO A 1 257 ? -15.196 6.834 11.603 1.00 89.69 257 PRO A C 1
ATOM 2004 O O . PRO A 1 257 ? -14.058 6.563 11.212 1.00 89.69 257 PRO A O 1
ATOM 2007 N N . THR A 1 258 ? -15.642 8.085 11.702 1.00 92.62 258 THR A N 1
ATOM 2008 C CA . THR A 1 258 ? -14.795 9.270 11.535 1.00 92.62 258 THR A CA 1
ATOM 2009 C C . THR A 1 258 ? -14.681 10.038 12.845 1.00 92.62 258 THR A C 1
ATOM 2011 O O . THR A 1 258 ? -15.504 9.904 13.754 1.00 92.62 258 THR A O 1
ATOM 2014 N N . PHE A 1 259 ? -13.633 10.849 12.940 1.00 92.88 259 PHE A N 1
ATOM 2015 C CA . PHE A 1 259 ? -13.261 11.590 14.134 1.00 92.88 259 PHE A CA 1
ATOM 2016 C C . PHE A 1 259 ? -12.955 13.038 13.765 1.00 92.88 259 PHE A C 1
ATOM 2018 O O . PHE A 1 259 ? -12.266 13.304 12.783 1.00 92.88 259 PHE A O 1
ATOM 2025 N N . GLU A 1 260 ? -13.437 13.984 14.565 1.00 96.38 260 GLU A N 1
ATOM 2026 C CA . GLU A 1 260 ? -13.194 15.410 14.335 1.00 96.38 260 GLU A CA 1
ATOM 2027 C C . GLU A 1 260 ? -11.779 15.809 14.769 1.00 96.38 260 GLU A C 1
ATOM 2029 O O . GLU A 1 260 ? -11.411 15.668 15.937 1.00 96.38 260 GLU A O 1
ATOM 2034 N N . HIS A 1 261 ? -10.983 16.322 13.832 1.00 96.31 261 HIS A N 1
ATOM 2035 C CA . HIS A 1 261 ? -9.612 16.780 14.056 1.00 96.31 261 HIS A CA 1
ATOM 2036 C C . HIS A 1 261 ? -9.428 18.225 13.578 1.00 96.31 261 HIS A C 1
ATOM 2038 O O . HIS A 1 261 ? -10.031 18.656 12.599 1.00 96.31 261 HIS A O 1
ATOM 2044 N N . ASP A 1 262 ? -8.531 18.968 14.224 1.00 97.69 262 ASP A N 1
ATOM 2045 C CA . ASP A 1 262 ? -7.982 20.221 13.709 1.00 97.69 262 ASP A CA 1
ATOM 2046 C C . ASP A 1 262 ? -6.861 19.889 12.709 1.00 97.69 262 ASP A C 1
ATOM 2048 O O . ASP A 1 262 ? -5.753 19.489 13.079 1.00 97.69 262 ASP A O 1
ATOM 2052 N N . VAL A 1 263 ? -7.166 20.016 11.417 1.00 97.50 263 VAL A N 1
ATOM 2053 C CA . VAL A 1 263 ? -6.311 19.576 10.309 1.00 97.50 263 VAL A CA 1
ATOM 2054 C C . VAL A 1 263 ? -5.644 20.761 9.625 1.00 97.50 263 VAL A C 1
ATOM 2056 O O . VAL A 1 263 ? -6.284 21.528 8.891 1.00 97.50 263 VAL A O 1
ATOM 2059 N N . LYS A 1 264 ? -4.328 20.871 9.812 1.00 96.50 264 LYS A N 1
ATOM 2060 C CA . LYS A 1 264 ? -3.471 21.831 9.116 1.00 96.50 264 LYS A CA 1
ATOM 2061 C C . LYS A 1 264 ? -2.914 21.212 7.836 1.00 96.50 264 LYS A C 1
ATOM 2063 O O . LYS A 1 264 ? -2.066 20.332 7.895 1.00 96.50 264 LYS A O 1
ATOM 2068 N N . ARG A 1 265 ? -3.373 21.678 6.672 1.00 95.06 265 ARG A N 1
ATOM 2069 C CA . ARG A 1 265 ? -2.896 21.195 5.363 1.00 95.06 265 ARG A CA 1
ATOM 2070 C C . ARG A 1 265 ? -3.028 22.248 4.270 1.00 95.06 265 ARG A C 1
ATOM 2072 O O . ARG A 1 265 ? -3.730 23.249 4.427 1.00 95.06 265 ARG A O 1
ATOM 2079 N N . TRP A 1 266 ? -2.344 22.002 3.160 1.00 94.50 266 TRP A N 1
ATOM 2080 C CA . TRP A 1 266 ? -2.486 22.786 1.938 1.00 94.50 266 TRP A CA 1
ATOM 2081 C C . TRP A 1 266 ? -3.838 22.488 1.283 1.00 94.50 266 TRP A C 1
ATOM 2083 O O . TRP A 1 266 ? -4.208 21.325 1.148 1.00 94.50 266 TRP A O 1
ATOM 2093 N N . ARG A 1 267 ? -4.568 23.529 0.878 1.00 92.81 267 ARG A N 1
ATOM 2094 C CA . ARG A 1 267 ? -5.851 23.437 0.165 1.00 92.81 267 ARG A CA 1
ATOM 2095 C C . ARG A 1 267 ? -5.863 24.379 -1.041 1.00 92.81 267 ARG A C 1
ATOM 2097 O O . ARG A 1 267 ? -5.155 25.386 -1.034 1.00 92.81 267 ARG A O 1
ATOM 2104 N N . ARG A 1 268 ? -6.671 24.047 -2.046 1.00 89.75 268 ARG A N 1
ATOM 2105 C CA . ARG A 1 268 ? -7.016 24.892 -3.200 1.00 89.75 268 ARG A CA 1
ATOM 2106 C C . ARG A 1 268 ? -8.503 24.714 -3.505 1.00 89.75 268 ARG A C 1
ATOM 2108 O O . ARG A 1 268 ? -9.035 23.638 -3.237 1.00 89.75 268 ARG A O 1
ATOM 2115 N N . ASP A 1 269 ? -9.137 25.726 -4.086 1.00 86.44 269 ASP A N 1
ATOM 2116 C CA . ASP A 1 269 ? -10.581 25.697 -4.363 1.00 86.44 269 ASP A CA 1
ATOM 2117 C C . ASP A 1 269 ? -10.924 24.921 -5.644 1.00 86.44 269 ASP A C 1
ATOM 2119 O O . ASP A 1 269 ? -11.965 24.273 -5.727 1.00 86.44 269 ASP A O 1
ATOM 2123 N N . ALA A 1 270 ? -10.035 24.949 -6.640 1.00 82.88 270 ALA A N 1
ATOM 2124 C CA . ALA A 1 270 ? -10.190 24.225 -7.899 1.00 82.88 270 ALA A CA 1
ATOM 2125 C C . ALA A 1 270 ? -8.823 23.869 -8.519 1.00 82.88 270 ALA A C 1
ATOM 2127 O O . ALA A 1 270 ? -7.808 24.483 -8.175 1.00 82.88 270 ALA A O 1
ATOM 2128 N N . PRO A 1 271 ? -8.758 22.895 -9.450 1.00 79.44 271 PRO A N 1
ATOM 2129 C CA . PRO A 1 271 ? -7.548 22.634 -10.225 1.00 79.44 271 PRO A CA 1
ATOM 2130 C C . PRO A 1 271 ? -7.043 23.898 -10.938 1.00 79.44 271 PRO A C 1
ATOM 2132 O O . PRO A 1 271 ? -7.797 24.553 -11.658 1.00 79.44 271 PRO A O 1
ATOM 2135 N N . GLY A 1 272 ? -5.764 24.224 -10.739 1.00 74.06 272 GLY A N 1
ATOM 2136 C CA . GLY A 1 272 ? -5.116 25.427 -11.277 1.00 74.06 272 GLY A CA 1
ATOM 2137 C C . GLY A 1 272 ? -5.117 26.649 -10.347 1.00 74.06 272 GLY A C 1
ATOM 2138 O O . GLY A 1 272 ? -4.335 27.566 -10.586 1.00 74.06 272 GLY A O 1
ATOM 2139 N N . GLU A 1 273 ? -5.917 26.654 -9.276 1.00 84.56 273 GLU A N 1
ATOM 2140 C CA . GLU A 1 273 ? -5.930 27.749 -8.293 1.00 84.56 273 GLU A CA 1
ATOM 2141 C C . GLU A 1 273 ? -4.748 27.670 -7.301 1.00 84.56 273 GLU A C 1
ATOM 2143 O O . GLU A 1 273 ? -4.209 26.578 -7.061 1.00 84.56 273 GLU A O 1
ATOM 2148 N N . PRO A 1 274 ? -4.328 28.802 -6.693 1.00 88.31 274 PRO A N 1
ATOM 2149 C CA . PRO A 1 274 ? -3.241 28.828 -5.720 1.00 88.31 274 PRO A CA 1
ATOM 2150 C C . PRO A 1 274 ? -3.513 27.965 -4.486 1.00 88.31 274 PRO A C 1
ATOM 2152 O O . PRO A 1 274 ? -4.618 27.918 -3.948 1.00 88.31 274 PRO A O 1
ATOM 2155 N N . TRP A 1 275 ? -2.454 27.338 -3.977 1.00 92.62 275 TRP A N 1
ATOM 2156 C CA . TRP A 1 275 ? -2.506 26.600 -2.721 1.00 92.62 275 TRP A CA 1
ATOM 2157 C C . TRP A 1 275 ? -2.325 27.536 -1.526 1.00 92.62 275 TRP A C 1
ATOM 2159 O O . TRP A 1 275 ? -1.399 28.347 -1.498 1.00 92.62 275 TRP A O 1
ATOM 2169 N N . SER A 1 276 ? -3.145 27.356 -0.496 1.00 94.31 276 SER A N 1
ATOM 2170 C CA . SER A 1 276 ? -3.006 28.038 0.791 1.00 94.31 276 SER A CA 1
ATOM 2171 C C . SER A 1 276 ? -2.930 27.032 1.936 1.00 94.31 276 SER A C 1
ATOM 2173 O O . SER A 1 276 ? -3.580 25.985 1.919 1.00 94.31 276 SER A O 1
ATOM 2175 N N . LEU A 1 277 ? -2.099 27.329 2.933 1.00 95.50 277 LEU A N 1
ATOM 2176 C CA . LEU A 1 277 ? -2.008 26.537 4.153 1.00 95.50 277 LEU A CA 1
ATOM 2177 C C . LEU A 1 277 ? -3.045 27.052 5.151 1.00 95.50 277 LEU A C 1
ATOM 2179 O O . LEU A 1 277 ? -3.045 28.232 5.493 1.00 95.50 277 LEU A O 1
ATOM 2183 N N . SER A 1 278 ? -3.914 26.170 5.633 1.00 96.06 278 SER A N 1
ATOM 2184 C CA . SER A 1 278 ? -4.943 26.525 6.613 1.00 96.06 278 SER A CA 1
ATOM 2185 C C . SER A 1 278 ? -5.181 25.395 7.610 1.00 96.06 278 SER A C 1
ATOM 2187 O O . SER A 1 278 ? -4.942 24.223 7.307 1.00 96.06 278 SER A O 1
ATOM 2189 N N . THR A 1 279 ? -5.673 25.748 8.797 1.00 97.69 279 THR A N 1
ATOM 2190 C CA . THR A 1 279 ? -6.162 24.793 9.798 1.00 97.69 279 THR A CA 1
ATOM 2191 C C . THR A 1 279 ? -7.682 24.832 9.805 1.00 97.69 279 THR A C 1
ATOM 2193 O O . THR A 1 279 ? -8.266 25.907 9.923 1.00 97.69 279 THR A O 1
ATOM 2196 N N . GLN A 1 280 ? -8.321 23.676 9.655 1.00 97.19 280 GLN A N 1
ATOM 2197 C CA . GLN A 1 280 ? -9.779 23.545 9.664 1.00 97.19 280 GLN A CA 1
ATOM 2198 C C . GLN A 1 280 ? -10.183 22.330 10.496 1.00 97.19 280 GLN A C 1
ATOM 2200 O O . GLN A 1 280 ? -9.467 21.328 10.487 1.00 97.19 280 GLN A O 1
ATOM 2205 N N . LYS A 1 281 ? -11.333 22.405 11.174 1.00 97.81 281 LYS A N 1
ATOM 2206 C CA . LYS A 1 281 ? -11.977 21.221 11.751 1.00 97.81 281 LYS A CA 1
ATOM 2207 C C . LYS A 1 281 ? -12.491 20.334 10.626 1.00 97.81 281 LYS A C 1
ATOM 2209 O O . LYS A 1 281 ? -13.175 20.832 9.732 1.00 97.81 281 LYS A O 1
ATOM 2214 N N . GLN A 1 282 ? -12.108 19.065 10.640 1.00 96.00 282 GLN A N 1
ATOM 2215 C CA . GLN A 1 282 ? -12.481 18.095 9.619 1.00 96.00 282 GLN A CA 1
ATOM 2216 C C . GLN A 1 282 ? -12.744 16.734 10.256 1.00 96.00 282 GLN A C 1
ATOM 2218 O O . GLN A 1 282 ? -11.989 16.297 11.128 1.00 96.00 282 GLN A O 1
ATOM 2223 N N . SER A 1 283 ? -13.772 16.052 9.756 1.00 95.50 283 SER A N 1
ATOM 2224 C CA . SER A 1 283 ? -13.965 14.628 10.003 1.00 95.50 283 SER A CA 1
ATOM 2225 C C . SER A 1 283 ? -12.921 13.852 9.220 1.00 95.50 283 SER A C 1
ATOM 2227 O O . SER A 1 283 ? -12.850 13.965 7.997 1.00 95.50 283 SER A O 1
ATOM 2229 N N . VAL A 1 284 ? -12.103 13.084 9.926 1.00 93.81 284 VAL A N 1
ATOM 2230 C CA . VAL A 1 284 ? -11.040 12.266 9.346 1.00 93.81 284 VAL A CA 1
ATOM 2231 C C . VAL A 1 284 ? -11.141 10.836 9.841 1.00 93.81 284 VAL A C 1
ATOM 2233 O O . VAL A 1 284 ? -11.769 10.541 10.858 1.00 93.81 284 VAL A O 1
ATOM 2236 N N . MET A 1 285 ? -10.511 9.933 9.109 1.00 89.12 285 MET A N 1
ATOM 2237 C CA . MET A 1 285 ? -10.440 8.532 9.486 1.00 89.12 285 MET A CA 1
ATOM 2238 C C . MET A 1 285 ? -9.261 8.275 10.426 1.00 89.12 285 MET A C 1
ATOM 2240 O O . MET A 1 285 ? -8.271 9.009 10.428 1.00 89.12 285 MET A O 1
ATOM 2244 N N . GLN A 1 286 ? -9.372 7.210 11.222 1.00 87.31 286 GLN A N 1
ATOM 2245 C CA . GLN A 1 286 ? -8.298 6.719 12.083 1.00 87.31 286 GLN A CA 1
ATOM 2246 C C . GLN A 1 286 ? -7.988 5.234 11.800 1.00 87.31 286 GLN A C 1
ATOM 2248 O O . GLN A 1 286 ? -8.039 4.373 12.667 1.00 87.31 286 GLN A O 1
ATOM 2253 N N . ILE A 1 287 ? -7.586 4.929 10.570 1.00 79.81 287 ILE A N 1
ATOM 2254 C CA . ILE A 1 287 ? -7.317 3.587 10.034 1.00 79.81 287 ILE A CA 1
ATOM 2255 C C . ILE A 1 287 ? -5.829 3.232 10.064 1.00 79.81 287 ILE A C 1
ATOM 2257 O O . ILE A 1 287 ? -5.435 2.124 10.432 1.00 79.81 287 ILE A O 1
ATOM 2261 N N . LEU A 1 288 ? -4.974 4.152 9.622 1.00 81.06 288 LEU A N 1
ATOM 2262 C CA . LEU A 1 288 ? -3.544 3.900 9.465 1.00 81.06 288 LEU A CA 1
ATOM 2263 C C . LEU A 1 288 ? -2.832 3.903 10.813 1.00 81.06 288 LEU A C 1
ATOM 2265 O O . LEU A 1 288 ? -3.128 4.677 11.693 1.00 81.06 288 LEU A O 1
ATOM 2269 N N . LYS A 1 289 ? -1.874 3.015 11.023 1.00 74.94 289 LYS A N 1
ATOM 2270 C CA . LYS A 1 289 ? -1.407 2.650 12.373 1.00 74.94 289 LYS A CA 1
ATOM 2271 C C . LYS A 1 289 ? -0.610 3.750 13.122 1.00 74.94 289 LYS A C 1
ATOM 2273 O O . LYS A 1 289 ? -0.093 3.457 14.195 1.00 74.94 289 LYS A O 1
ATOM 2278 N N . GLY A 1 290 ? -0.457 4.953 12.565 1.00 78.75 290 GLY A N 1
ATOM 2279 C CA . GLY A 1 290 ? 0.216 6.121 13.143 1.00 78.75 290 GLY A CA 1
ATOM 2280 C C . GLY A 1 290 ? -0.676 7.370 13.142 1.00 78.75 290 GLY A C 1
ATOM 2281 O O . GLY A 1 290 ? -1.738 7.362 13.760 1.00 78.75 290 GLY A O 1
ATOM 2282 N N . GLY A 1 291 ? -0.224 8.462 12.516 1.00 83.75 291 GLY A N 1
ATOM 2283 C CA . GLY A 1 291 ? -0.971 9.722 12.359 1.00 83.75 291 GLY A CA 1
ATOM 2284 C C . GLY A 1 291 ? -1.419 10.014 10.921 1.00 83.75 291 GLY A C 1
ATOM 2285 O O . GLY A 1 291 ? -2.058 11.034 10.689 1.00 83.75 291 GLY A O 1
ATOM 2286 N N . GLU A 1 292 ? -1.109 9.125 9.978 1.00 87.88 292 GLU A N 1
ATOM 2287 C CA . GLU A 1 292 ? -1.061 9.373 8.530 1.00 87.88 292 GLU A CA 1
ATOM 2288 C C . GLU A 1 292 ? -2.349 9.916 7.899 1.00 87.88 292 GLU A C 1
ATOM 2290 O O . GLU A 1 292 ? -2.314 10.679 6.941 1.00 87.88 292 GLU A O 1
ATOM 2295 N N . ASP A 1 293 ? -3.490 9.437 8.375 1.00 87.56 293 ASP A N 1
ATOM 2296 C CA . ASP A 1 293 ? -4.824 9.710 7.840 1.00 87.56 293 ASP A CA 1
ATOM 2297 C C . ASP A 1 293 ? -5.611 10.703 8.687 1.00 87.56 293 ASP A C 1
ATOM 2299 O O . ASP A 1 293 ? -6.708 11.111 8.310 1.00 87.56 293 ASP A O 1
ATOM 2303 N N . SER A 1 294 ? -4.997 11.202 9.763 1.00 93.25 294 SER A N 1
ATOM 2304 C CA . SER A 1 294 ? -5.560 12.302 10.543 1.00 93.25 294 SER A CA 1
ATOM 2305 C C . SER A 1 294 ? -5.600 13.626 9.768 1.00 93.25 294 SER A C 1
ATOM 2307 O O . SER A 1 294 ? -6.177 14.595 10.248 1.00 93.25 294 SER A O 1
ATOM 2309 N N . VAL A 1 295 ? -5.013 13.677 8.567 1.00 94.44 295 VAL A N 1
ATOM 2310 C CA . VAL A 1 295 ? -5.021 14.832 7.654 1.00 94.44 295 VAL A CA 1
ATOM 2311 C C . VAL A 1 295 ? -5.969 14.678 6.455 1.00 94.44 295 VAL A C 1
ATOM 2313 O O . VAL A 1 295 ? -5.972 15.538 5.567 1.00 94.44 295 VAL A O 1
ATOM 2316 N N . GLY A 1 296 ? -6.782 13.616 6.439 1.00 92.94 296 GLY A N 1
ATOM 2317 C CA . GLY A 1 296 ? -7.683 13.262 5.338 1.00 92.94 296 GLY A CA 1
ATOM 2318 C C . GLY A 1 296 ? -7.119 12.176 4.415 1.00 92.94 296 GLY A C 1
ATOM 2319 O O . GLY A 1 296 ? -5.916 11.902 4.392 1.00 92.94 296 GLY A O 1
ATOM 2320 N N . GLU A 1 297 ? -8.012 11.535 3.664 1.00 91.44 297 GLU A N 1
ATOM 2321 C CA . GLU A 1 297 ? -7.726 10.373 2.819 1.00 91.44 297 GLU A CA 1
ATOM 2322 C C . GLU A 1 297 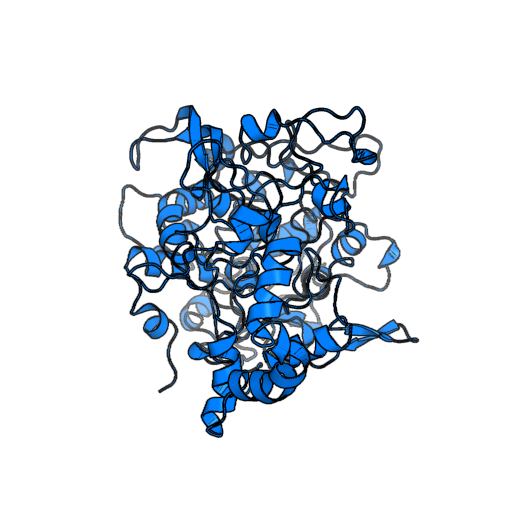? -6.785 10.674 1.650 1.00 91.44 297 GLU A C 1
ATOM 2324 O O . GLU A 1 297 ? -5.933 9.854 1.314 1.00 91.44 297 GLU A O 1
ATOM 2329 N N . ASP A 1 298 ? -6.887 11.859 1.055 1.00 93.06 298 ASP A N 1
ATOM 2330 C CA . ASP A 1 298 ? -6.069 12.291 -0.075 1.00 93.06 298 ASP A CA 1
ATOM 2331 C C . ASP A 1 298 ? -4.580 12.347 0.295 1.00 93.06 298 ASP A C 1
ATOM 2333 O O . ASP A 1 298 ? -3.736 11.724 -0.355 1.00 93.06 298 ASP A O 1
ATOM 2337 N N . LEU A 1 299 ? -4.237 13.025 1.390 1.00 94.38 299 LEU A N 1
ATOM 2338 C CA . LEU A 1 299 ? -2.856 13.081 1.869 1.00 94.38 299 LEU A CA 1
ATOM 2339 C C . LEU A 1 299 ? -2.366 11.731 2.399 1.00 94.38 299 LEU A C 1
ATOM 2341 O O . LEU A 1 299 ? -1.194 11.400 2.194 1.00 94.38 299 LEU A O 1
ATOM 2345 N N . ALA A 1 300 ? -3.245 10.927 3.003 1.00 93.12 300 ALA A N 1
ATOM 2346 C CA . ALA A 1 300 ? -2.913 9.567 3.420 1.00 93.12 300 ALA A CA 1
ATOM 2347 C C . ALA A 1 300 ? -2.495 8.695 2.223 1.00 93.12 300 ALA A C 1
ATOM 2349 O O . ALA A 1 300 ? -1.459 8.029 2.273 1.00 93.12 300 ALA A O 1
ATOM 2350 N N . ILE A 1 301 ? -3.259 8.743 1.125 1.00 94.44 301 ILE A N 1
ATOM 2351 C CA . ILE A 1 301 ? -2.959 8.022 -0.120 1.00 94.44 301 ILE A CA 1
ATOM 2352 C C . ILE A 1 301 ? -1.653 8.539 -0.732 1.00 94.44 301 ILE A C 1
ATOM 2354 O O . ILE A 1 301 ? -0.769 7.742 -1.051 1.00 94.44 301 ILE A O 1
ATOM 2358 N N . MET A 1 302 ? -1.482 9.861 -0.844 1.00 95.31 302 MET A N 1
ATOM 2359 C CA . MET A 1 302 ? -0.251 10.471 -1.369 1.00 95.31 302 MET A CA 1
ATOM 2360 C C . MET A 1 302 ? 0.994 10.019 -0.598 1.00 95.31 302 MET A C 1
ATOM 2362 O O . MET A 1 302 ? 2.023 9.705 -1.203 1.00 95.31 302 MET A O 1
ATOM 2366 N N . ARG A 1 303 ? 0.907 9.926 0.734 1.00 93.62 303 ARG A N 1
ATOM 2367 C CA . ARG A 1 303 ? 2.013 9.475 1.589 1.00 93.62 303 ARG A CA 1
ATOM 2368 C C . ARG A 1 303 ? 2.449 8.040 1.282 1.00 93.62 303 ARG A C 1
ATOM 2370 O O . ARG A 1 303 ? 3.640 7.746 1.380 1.00 93.62 303 ARG A O 1
ATOM 2377 N N . VAL A 1 304 ? 1.544 7.151 0.868 1.00 91.50 304 VAL A N 1
ATOM 2378 C CA . VAL A 1 304 ? 1.916 5.778 0.472 1.00 91.50 304 VAL A CA 1
ATOM 2379 C C . VAL A 1 304 ? 2.803 5.785 -0.777 1.00 91.50 304 VAL A C 1
ATOM 2381 O O . VAL A 1 304 ? 3.799 5.064 -0.811 1.00 91.50 304 VAL A O 1
ATOM 2384 N N . TYR A 1 305 ? 2.536 6.660 -1.753 1.00 95.38 305 TYR A N 1
ATOM 2385 C CA . TYR A 1 305 ? 3.425 6.835 -2.910 1.00 95.38 305 TYR A CA 1
ATOM 2386 C C . TYR A 1 305 ? 4.795 7.390 -2.502 1.00 95.38 305 TYR A C 1
ATOM 2388 O O . TYR A 1 305 ? 5.825 6.952 -3.020 1.00 95.38 305 TYR A O 1
ATOM 2396 N N . VAL A 1 306 ? 4.838 8.311 -1.531 1.00 94.69 306 VAL A N 1
ATOM 2397 C CA . VAL A 1 306 ? 6.107 8.807 -0.969 1.00 94.69 306 VAL A CA 1
ATOM 2398 C C . VAL A 1 306 ? 6.897 7.677 -0.307 1.00 94.69 306 VAL A C 1
ATOM 2400 O O . VAL A 1 306 ? 8.092 7.561 -0.571 1.00 94.69 306 VAL A O 1
ATOM 2403 N N . ASN A 1 307 ? 6.250 6.814 0.485 1.00 90.75 307 ASN A N 1
ATOM 2404 C CA . ASN A 1 307 ? 6.901 5.666 1.132 1.00 90.75 307 ASN A CA 1
ATOM 2405 C C . ASN A 1 307 ? 7.596 4.733 0.138 1.00 90.75 307 ASN A C 1
ATOM 2407 O O . ASN A 1 307 ? 8.677 4.233 0.432 1.00 90.75 307 ASN A O 1
ATOM 2411 N N . ILE A 1 308 ? 6.985 4.499 -1.025 1.00 92.88 308 ILE A N 1
ATOM 2412 C CA . ILE A 1 308 ? 7.584 3.677 -2.082 1.00 92.88 308 ILE A CA 1
ATOM 2413 C C . ILE A 1 308 ? 8.558 4.482 -2.953 1.00 92.88 308 ILE A C 1
ATOM 2415 O O . ILE A 1 308 ? 8.964 4.019 -4.007 1.00 92.88 308 ILE A O 1
ATOM 2419 N N . GLY A 1 309 ? 8.956 5.694 -2.564 1.00 94.25 309 GLY A N 1
ATOM 2420 C CA . GLY A 1 309 ? 10.031 6.433 -3.227 1.00 94.25 309 GLY A CA 1
ATOM 2421 C C . GLY A 1 309 ? 9.599 7.529 -4.194 1.00 94.25 309 GLY A C 1
ATOM 2422 O O . GLY A 1 309 ? 10.469 8.081 -4.876 1.00 94.25 309 GLY A O 1
ATOM 2423 N N . MET A 1 310 ? 8.311 7.890 -4.264 1.00 95.94 310 MET A N 1
ATOM 2424 C CA . MET A 1 310 ? 7.878 9.053 -5.048 1.00 95.94 310 MET A CA 1
ATOM 2425 C C . MET A 1 310 ? 8.688 10.285 -4.625 1.00 95.94 310 MET A C 1
ATOM 2427 O O . MET A 1 310 ? 8.833 10.591 -3.438 1.00 95.94 310 MET A O 1
ATOM 2431 N N . CYS A 1 311 ? 9.243 10.982 -5.618 1.00 94.06 311 CYS A N 1
ATOM 2432 C CA . CYS A 1 311 ? 10.035 12.198 -5.436 1.00 94.06 311 CYS A CA 1
ATOM 2433 C C . CYS A 1 311 ? 11.218 12.077 -4.447 1.00 94.06 311 CYS A C 1
ATOM 2435 O O . CYS A 1 311 ? 11.641 13.089 -3.877 1.00 94.06 311 CYS A O 1
ATOM 2437 N N . SER A 1 312 ? 11.785 10.877 -4.239 1.00 92.19 312 SER A N 1
ATOM 2438 C CA . SER A 1 312 ? 12.802 10.640 -3.198 1.00 92.19 312 SER A CA 1
ATOM 2439 C C . SER A 1 312 ? 13.994 11.585 -3.271 1.00 92.19 312 SER A C 1
ATOM 2441 O O . SER A 1 312 ? 14.373 12.189 -2.267 1.00 92.19 312 SER A O 1
ATOM 2443 N N . GLU A 1 313 ? 14.546 11.771 -4.471 1.00 89.81 313 GLU A N 1
ATOM 2444 C CA . GLU A 1 313 ? 15.729 12.605 -4.685 1.00 89.81 313 GLU A CA 1
ATOM 2445 C C . GLU A 1 313 ? 15.464 14.104 -4.505 1.00 89.81 313 GLU A C 1
ATOM 2447 O O . GLU A 1 313 ? 16.400 14.863 -4.250 1.00 89.81 313 GLU A O 1
ATOM 2452 N N . LYS A 1 314 ? 14.203 14.532 -4.638 1.00 90.06 314 LYS A N 1
ATOM 2453 C CA . LYS A 1 314 ? 13.801 15.943 -4.612 1.00 90.06 314 LYS A CA 1
ATOM 2454 C C . LYS A 1 314 ? 13.283 16.393 -3.255 1.00 90.06 314 LYS A C 1
ATOM 2456 O O . LYS A 1 314 ? 13.516 17.541 -2.886 1.00 90.06 314 LYS A O 1
ATOM 2461 N N . CYS A 1 315 ? 12.586 15.515 -2.536 1.00 89.69 315 CYS A N 1
ATOM 2462 C CA . CYS A 1 315 ? 11.758 15.944 -1.414 1.00 89.69 315 CYS A CA 1
ATOM 2463 C C . CYS A 1 315 ? 12.196 15.423 -0.055 1.00 89.69 315 CYS A C 1
ATOM 2465 O O . CYS A 1 315 ? 11.930 16.102 0.930 1.00 89.69 315 CYS A O 1
ATOM 2467 N N . TRP A 1 316 ? 12.810 14.235 0.033 1.00 89.12 316 TRP A N 1
ATOM 2468 C CA . TRP A 1 316 ? 12.873 13.584 1.345 1.00 89.12 316 TRP A CA 1
ATOM 2469 C C . TRP A 1 316 ? 14.095 12.732 1.653 1.00 89.12 316 TRP A C 1
ATOM 2471 O O . TRP A 1 316 ? 14.418 12.612 2.827 1.00 89.12 316 TRP A O 1
ATOM 2481 N N . GLN A 1 317 ? 14.858 12.229 0.674 1.00 86.31 317 GLN A N 1
ATOM 2482 C CA . GLN A 1 317 ? 16.042 11.410 0.995 1.00 86.31 317 GLN A CA 1
ATOM 2483 C C . GLN A 1 317 ? 17.088 12.159 1.845 1.00 86.31 317 GLN A C 1
ATOM 2485 O O . GLN A 1 317 ? 17.785 11.553 2.649 1.00 86.31 317 GLN A O 1
ATOM 2490 N N . ASN A 1 318 ? 17.186 13.485 1.686 1.00 84.88 318 ASN A N 1
ATOM 2491 C CA . ASN A 1 318 ? 18.117 14.331 2.444 1.00 84.88 318 ASN A CA 1
ATOM 2492 C C . ASN A 1 318 ? 17.584 14.711 3.837 1.00 84.88 318 ASN A C 1
ATOM 2494 O O . ASN A 1 318 ? 18.286 15.373 4.600 1.00 84.88 318 ASN A O 1
ATOM 2498 N N . ASN A 1 319 ? 16.350 14.317 4.154 1.00 87.94 319 ASN A N 1
ATOM 2499 C CA . ASN A 1 319 ? 15.696 14.577 5.433 1.00 87.94 319 ASN A CA 1
ATOM 2500 C C . ASN A 1 319 ? 15.773 13.360 6.364 1.00 87.94 319 ASN A C 1
ATOM 2502 O O . ASN A 1 319 ? 15.269 13.411 7.484 1.00 87.94 319 ASN A O 1
ATOM 2506 N N . LEU A 1 320 ? 16.374 12.263 5.901 1.00 85.25 320 LEU A N 1
ATOM 2507 C CA . LEU A 1 320 ? 16.498 11.015 6.637 1.00 85.25 320 LEU A CA 1
ATOM 2508 C C . LEU A 1 320 ? 17.785 10.975 7.455 1.00 85.25 320 LEU A C 1
ATOM 2510 O O . LEU A 1 320 ? 18.779 11.624 7.123 1.00 85.25 320 LEU A O 1
ATOM 2514 N N . VAL A 1 321 ? 17.770 10.162 8.509 1.00 74.12 321 VAL A N 1
ATOM 2515 C CA . VAL A 1 321 ? 18.985 9.803 9.241 1.00 74.12 321 VAL A CA 1
ATOM 2516 C C . VAL A 1 321 ? 19.862 8.958 8.318 1.00 74.12 321 VAL A C 1
ATOM 2518 O O . VAL A 1 321 ? 19.377 8.003 7.715 1.00 74.12 321 VAL A O 1
ATOM 2521 N N . ASN A 1 322 ? 21.149 9.293 8.197 1.00 68.50 322 ASN A N 1
ATOM 2522 C CA . ASN A 1 322 ? 22.105 8.426 7.513 1.00 68.50 322 ASN A CA 1
ATOM 2523 C C . ASN A 1 322 ? 22.612 7.356 8.500 1.00 68.50 322 ASN A C 1
ATOM 2525 O O . ASN A 1 322 ? 23.396 7.703 9.389 1.00 68.50 322 ASN A O 1
ATOM 2529 N N . PRO A 1 323 ? 22.226 6.072 8.351 1.00 62.44 323 PRO A N 1
ATOM 2530 C CA . PRO A 1 323 ? 22.592 5.022 9.304 1.00 62.44 323 PRO A CA 1
ATOM 2531 C C . PRO A 1 323 ? 24.101 4.726 9.332 1.00 62.44 323 PRO A C 1
ATOM 2533 O O . PRO A 1 323 ? 24.588 4.108 10.272 1.00 62.44 323 PRO A O 1
ATOM 2536 N N . HIS A 1 324 ? 24.867 5.190 8.338 1.00 62.41 324 HIS A N 1
ATOM 2537 C CA . HIS A 1 324 ? 26.317 4.990 8.260 1.00 62.41 324 HIS A CA 1
ATOM 2538 C C . HIS A 1 324 ? 27.133 6.139 8.880 1.00 62.41 324 HIS A C 1
ATOM 2540 O O . HIS A 1 324 ? 28.357 6.043 8.986 1.00 62.41 324 HIS A O 1
ATOM 2546 N N . GLN A 1 325 ? 26.492 7.231 9.310 1.00 60.78 325 GLN A N 1
ATOM 2547 C CA . GLN A 1 325 ? 27.156 8.352 9.981 1.00 60.78 325 GLN A CA 1
ATOM 2548 C C . GLN A 1 325 ? 27.168 8.148 11.505 1.00 60.78 325 GLN A C 1
ATOM 2550 O O . GLN A 1 325 ? 26.446 8.804 12.247 1.00 60.78 325 GLN A O 1
ATOM 2555 N N . TYR A 1 326 ? 28.035 7.249 11.984 1.00 52.03 326 TYR A N 1
ATOM 2556 C CA . TYR A 1 326 ? 28.247 6.972 13.418 1.00 52.03 326 TYR A CA 1
ATOM 2557 C C . TYR A 1 326 ? 29.051 8.061 14.170 1.00 52.03 326 TYR A C 1
ATOM 2559 O O . TYR A 1 326 ? 29.325 7.922 15.361 1.00 52.03 326 TYR A O 1
ATOM 2567 N N . SER A 1 327 ? 29.456 9.156 13.516 1.00 46.53 327 SER A N 1
ATOM 2568 C CA . SER A 1 327 ? 30.463 10.107 14.024 1.00 46.53 327 SER A CA 1
ATOM 2569 C C . SER A 1 327 ? 29.950 11.165 15.021 1.00 46.53 327 SER A C 1
ATOM 2571 O O . SER A 1 327 ? 30.471 12.278 15.065 1.00 46.53 327 SER A O 1
ATOM 2573 N N . GLY A 1 328 ? 28.937 10.853 15.835 1.00 42.56 328 GLY A N 1
ATOM 2574 C CA . GLY A 1 328 ? 28.457 11.733 16.917 1.00 42.56 328 GLY A CA 1
ATOM 2575 C C . GLY A 1 328 ? 27.627 12.947 16.473 1.00 42.56 328 GLY A C 1
ATOM 2576 O O . GLY A 1 328 ? 27.022 13.610 17.311 1.00 42.56 328 GLY A O 1
ATOM 2577 N N . TYR A 1 329 ? 27.517 13.193 15.166 1.00 42.25 329 TYR A N 1
ATOM 2578 C CA . TYR A 1 329 ? 26.568 14.127 14.561 1.00 42.25 329 TYR A CA 1
ATOM 2579 C C . TYR A 1 329 ? 25.486 13.331 13.837 1.00 42.25 329 TYR A C 1
ATOM 2581 O O . TYR A 1 329 ? 25.457 13.284 12.609 1.00 42.25 329 TYR A O 1
ATOM 2589 N N . TYR A 1 330 ? 24.599 12.674 14.586 1.00 50.84 330 TYR A N 1
ATOM 2590 C CA . TYR A 1 330 ? 23.393 12.120 13.980 1.00 50.84 330 TYR A CA 1
ATOM 2591 C C . TYR A 1 330 ? 22.635 13.274 13.321 1.00 50.84 330 TYR A C 1
ATOM 2593 O O . TYR A 1 330 ? 22.167 14.189 14.008 1.00 50.84 330 TYR A O 1
ATOM 2601 N N . THR A 1 331 ? 22.527 13.271 11.991 1.00 56.72 331 THR A N 1
ATOM 2602 C CA . THR A 1 331 ? 21.592 14.167 11.317 1.00 56.72 331 THR A CA 1
ATOM 2603 C C . THR A 1 331 ? 20.207 13.739 11.764 1.00 56.72 331 THR A C 1
ATOM 2605 O O . THR A 1 331 ? 19.713 12.698 11.332 1.00 56.72 331 THR A O 1
ATOM 2608 N N . LYS A 1 332 ? 19.607 14.502 12.683 1.00 72.06 332 LYS A N 1
ATOM 2609 C CA . LYS A 1 332 ? 18.212 14.296 13.062 1.00 72.06 332 LYS A CA 1
ATOM 2610 C C . LYS A 1 332 ? 17.369 14.299 11.794 1.00 72.06 332 LYS A C 1
ATOM 2612 O O . LYS A 1 332 ? 17.639 15.071 10.867 1.00 72.06 332 LYS A O 1
ATOM 2617 N N . GLN A 1 333 ? 16.363 13.436 11.782 1.00 82.88 333 GLN A N 1
ATOM 2618 C CA . GLN A 1 333 ? 15.331 13.476 10.765 1.00 82.88 333 GLN A CA 1
ATOM 2619 C C . GLN A 1 333 ? 14.754 14.899 10.666 1.00 82.88 333 GLN A C 1
ATOM 2621 O O . GLN A 1 333 ? 14.733 15.633 11.657 1.00 82.88 333 GLN A O 1
ATOM 2626 N N . LYS A 1 334 ? 14.330 15.301 9.468 1.00 89.75 334 LYS A N 1
ATOM 2627 C CA . LYS A 1 334 ? 13.648 16.577 9.221 1.00 89.75 334 LYS A CA 1
ATOM 2628 C C . LYS A 1 334 ? 12.284 16.329 8.579 1.00 89.75 334 LYS A C 1
ATOM 2630 O O . LYS A 1 334 ? 12.140 15.316 7.893 1.00 89.75 334 LYS A O 1
ATOM 2635 N N . PRO A 1 335 ? 11.316 17.245 8.726 1.00 93.00 335 PRO A N 1
ATOM 2636 C CA . PRO A 1 335 ? 10.014 17.110 8.085 1.00 93.00 335 PRO A CA 1
ATOM 2637 C C . PRO A 1 335 ? 10.076 16.991 6.562 1.00 93.00 335 PRO A C 1
ATOM 2639 O O . PRO A 1 335 ? 10.912 17.604 5.896 1.00 93.00 335 PRO A O 1
ATOM 2642 N N . PHE A 1 336 ? 9.164 16.202 5.997 1.00 94.25 336 PHE A N 1
ATOM 2643 C CA . PHE A 1 336 ? 8.811 16.255 4.585 1.00 94.25 336 PHE A CA 1
ATOM 2644 C C . PHE A 1 336 ? 8.012 17.536 4.331 1.00 94.25 336 PHE A C 1
ATOM 2646 O O . PHE A 1 336 ? 6.890 17.690 4.813 1.00 94.25 336 PHE A O 1
ATOM 2653 N N . GLU A 1 337 ? 8.574 18.445 3.541 1.00 94.81 337 GLU A N 1
ATOM 2654 C CA . GLU A 1 337 ? 7.924 19.707 3.195 1.00 94.81 337 GLU A CA 1
ATOM 2655 C C . GLU A 1 337 ? 7.042 19.539 1.949 1.00 94.81 337 GLU A C 1
ATOM 2657 O O . GLU A 1 337 ? 7.531 19.551 0.813 1.00 94.81 337 GLU A O 1
ATOM 2662 N N . ILE A 1 338 ? 5.721 19.429 2.137 1.00 95.69 338 ILE A N 1
ATOM 2663 C CA . ILE A 1 338 ? 4.755 19.255 1.035 1.00 95.69 338 ILE A CA 1
ATOM 2664 C C . ILE A 1 338 ? 4.876 20.396 0.015 1.00 95.69 338 ILE A C 1
ATOM 2666 O O . ILE A 1 338 ? 4.839 20.166 -1.194 1.00 95.69 338 ILE A O 1
ATOM 2670 N N . ALA A 1 339 ? 5.094 21.628 0.482 1.00 94.88 339 ALA A N 1
ATOM 2671 C CA . ALA A 1 339 ? 5.252 22.796 -0.384 1.00 94.88 339 ALA A CA 1
ATOM 2672 C C . ALA A 1 339 ? 6.496 22.717 -1.284 1.00 94.88 339 ALA A C 1
ATOM 2674 O O . ALA A 1 339 ? 6.427 23.068 -2.463 1.00 94.88 339 ALA A O 1
ATOM 2675 N N . GLN A 1 340 ? 7.626 22.237 -0.747 1.00 94.00 340 GLN A N 1
ATOM 2676 C CA . GLN A 1 340 ? 8.827 21.976 -1.543 1.00 94.00 340 GLN A CA 1
ATOM 2677 C C . GLN A 1 340 ? 8.523 20.926 -2.603 1.00 94.00 340 GLN A C 1
ATOM 2679 O O . GLN A 1 340 ? 8.836 21.121 -3.775 1.00 94.00 340 GLN A O 1
ATOM 2684 N N . CYS A 1 341 ? 7.886 19.830 -2.197 1.00 94.62 341 CYS A N 1
ATOM 2685 C CA . CYS A 1 341 ? 7.662 18.711 -3.091 1.00 94.62 341 CYS A CA 1
ATOM 2686 C C . CYS A 1 341 ? 6.716 19.062 -4.242 1.00 94.62 341 CYS A C 1
ATOM 2688 O O . CYS A 1 341 ? 7.019 18.780 -5.402 1.00 94.62 341 CYS A O 1
ATOM 2690 N N . ARG A 1 342 ? 5.640 19.795 -3.945 1.00 94.31 342 ARG A N 1
ATOM 2691 C CA . ARG A 1 342 ? 4.718 20.323 -4.952 1.00 94.31 342 ARG A CA 1
ATOM 2692 C C . ARG A 1 342 ? 5.404 21.253 -5.951 1.00 94.31 342 ARG A C 1
ATOM 2694 O O . ARG A 1 342 ? 5.097 21.201 -7.140 1.00 94.31 342 ARG A O 1
ATOM 2701 N N . ARG A 1 343 ? 6.341 22.090 -5.500 1.00 93.94 343 ARG A N 1
ATOM 2702 C CA . ARG A 1 343 ? 7.105 22.991 -6.376 1.00 93.94 343 ARG A CA 1
ATOM 2703 C C . ARG A 1 343 ? 8.091 22.221 -7.260 1.00 93.94 343 ARG A C 1
ATOM 2705 O O . ARG A 1 343 ? 8.121 22.426 -8.471 1.00 93.94 343 ARG A O 1
ATOM 2712 N N . ASP A 1 344 ? 8.855 21.306 -6.670 1.00 95.00 344 ASP A N 1
ATOM 2713 C CA . ASP A 1 344 ? 10.068 20.764 -7.294 1.00 95.00 344 ASP A CA 1
ATOM 2714 C C . ASP A 1 344 ? 9.878 19.391 -7.965 1.00 95.00 344 ASP A C 1
ATOM 2716 O O . ASP A 1 344 ? 10.774 18.931 -8.679 1.00 95.00 344 ASP A O 1
ATOM 2720 N N . CYS A 1 345 ? 8.736 18.723 -7.759 1.00 95.88 345 CYS A N 1
ATOM 2721 C CA . CYS A 1 345 ? 8.467 17.389 -8.294 1.00 95.88 345 CYS A CA 1
ATOM 2722 C C . CYS A 1 345 ? 7.176 17.341 -9.126 1.00 95.88 345 CYS A C 1
ATOM 2724 O O . CYS A 1 345 ? 6.073 17.467 -8.598 1.00 95.88 345 CYS A O 1
ATOM 2726 N N . SER A 1 346 ? 7.299 17.087 -10.432 1.00 95.06 346 SER A N 1
ATOM 2727 C CA . SER A 1 346 ? 6.137 16.882 -11.309 1.00 95.06 346 SER A CA 1
ATOM 2728 C C . SER A 1 346 ? 5.379 15.596 -10.986 1.00 95.06 346 SER A C 1
ATOM 2730 O O . SER A 1 346 ? 4.158 15.587 -11.083 1.00 95.06 346 SER A O 1
ATOM 2732 N N . ASN A 1 347 ? 6.060 14.533 -10.535 1.00 96.50 347 ASN A N 1
ATOM 2733 C CA . ASN A 1 347 ? 5.390 13.292 -10.134 1.00 96.50 347 ASN A CA 1
ATOM 2734 C C . ASN A 1 347 ? 4.429 13.521 -8.952 1.00 96.50 347 ASN A C 1
ATOM 2736 O O . ASN A 1 347 ? 3.332 12.968 -8.956 1.00 96.50 347 ASN A O 1
ATOM 2740 N N . TRP A 1 348 ? 4.795 14.392 -7.993 1.00 96.56 348 TRP A N 1
ATOM 2741 C CA . TRP A 1 348 ? 3.892 14.805 -6.910 1.00 96.56 348 TRP A CA 1
ATOM 2742 C C . TRP A 1 348 ? 2.626 15.439 -7.476 1.00 96.56 348 TRP A C 1
ATOM 2744 O O . TRP A 1 348 ? 1.534 15.018 -7.126 1.00 96.56 348 TRP A O 1
ATOM 2754 N N . ARG A 1 349 ? 2.756 16.431 -8.365 1.00 94.50 349 ARG A N 1
ATOM 2755 C CA . ARG A 1 349 ? 1.598 17.144 -8.927 1.00 94.50 349 ARG A CA 1
ATOM 2756 C C . ARG A 1 349 ? 0.721 16.239 -9.795 1.00 94.50 349 ARG A C 1
ATOM 2758 O O . ARG A 1 349 ? -0.497 16.304 -9.690 1.00 94.50 349 ARG A O 1
ATOM 2765 N N . ALA A 1 350 ? 1.328 15.345 -10.578 1.00 95.12 350 ALA A N 1
ATOM 2766 C CA . ALA A 1 350 ? 0.602 14.374 -11.397 1.00 95.12 350 ALA A CA 1
ATOM 2767 C C . ALA A 1 350 ? -0.264 13.435 -10.544 1.00 95.12 350 ALA A C 1
ATOM 2769 O O . ALA A 1 350 ? -1.404 13.153 -10.924 1.00 95.12 350 ALA A O 1
ATOM 2770 N N . MET A 1 351 ? 0.271 12.989 -9.400 1.00 96.25 351 MET A N 1
ATOM 2771 C CA . MET A 1 351 ? -0.458 12.201 -8.405 1.00 96.25 351 MET A CA 1
ATOM 2772 C C . MET A 1 351 ? -1.489 13.037 -7.635 1.00 96.25 351 MET A C 1
ATOM 2774 O O . MET A 1 351 ? -2.622 12.598 -7.483 1.00 96.25 351 MET A O 1
ATOM 2778 N N . GLU A 1 352 ? -1.136 14.245 -7.190 1.00 94.25 352 GLU A N 1
ATOM 2779 C CA . GLU A 1 352 ? -2.012 15.153 -6.433 1.00 94.25 352 GLU A CA 1
ATOM 2780 C C . GLU A 1 352 ? -3.275 15.523 -7.220 1.00 94.25 352 GLU A C 1
ATOM 2782 O O . GLU A 1 352 ? -4.363 15.576 -6.655 1.00 94.25 352 GLU A O 1
ATOM 2787 N N . ASP A 1 353 ? -3.154 15.710 -8.535 1.00 93.25 353 ASP A N 1
ATOM 2788 C CA . ASP A 1 353 ? -4.290 15.984 -9.417 1.00 93.25 353 ASP A CA 1
ATOM 2789 C C . ASP A 1 353 ? -5.214 14.770 -9.631 1.00 93.25 353 ASP A C 1
ATOM 2791 O O . ASP A 1 353 ? -6.340 14.947 -10.088 1.00 93.25 353 ASP A O 1
ATOM 2795 N N . ARG A 1 354 ? -4.763 13.549 -9.305 1.00 94.44 354 ARG A N 1
ATOM 2796 C CA . ARG A 1 354 ? -5.476 12.284 -9.582 1.00 94.44 354 ARG A CA 1
ATOM 2797 C C . ARG A 1 354 ? -5.722 11.419 -8.347 1.00 94.44 354 ARG A C 1
ATOM 2799 O O . ARG A 1 354 ? -6.267 10.324 -8.452 1.00 94.44 354 ARG A O 1
ATOM 2806 N N . VAL A 1 355 ? -5.363 11.895 -7.157 1.00 95.38 355 VAL A N 1
ATOM 2807 C CA . VAL A 1 355 ? -5.543 11.139 -5.908 1.00 95.38 355 VAL A CA 1
ATOM 2808 C C . VAL A 1 355 ? -7.017 10.834 -5.622 1.00 95.38 355 VAL A C 1
ATOM 2810 O O . VAL A 1 355 ? -7.324 9.786 -5.060 1.00 95.38 355 VAL A O 1
ATOM 2813 N N . GLY A 1 356 ? -7.930 11.700 -6.078 1.00 94.62 356 GLY A N 1
ATOM 2814 C CA . GLY A 1 356 ? -9.373 11.474 -5.994 1.00 94.62 356 GLY A CA 1
ATOM 2815 C C . GLY A 1 356 ? -9.839 10.232 -6.760 1.00 94.62 356 GLY A C 1
ATOM 2816 O O . GLY A 1 356 ? -10.685 9.501 -6.255 1.00 94.62 356 GLY A O 1
ATOM 2817 N N . ASP A 1 357 ? -9.239 9.930 -7.916 1.00 95.62 357 ASP A N 1
ATOM 2818 C CA . ASP A 1 357 ? -9.541 8.711 -8.677 1.00 95.62 357 ASP A CA 1
ATOM 2819 C C . ASP A 1 357 ? -9.080 7.469 -7.900 1.00 95.62 357 ASP A C 1
ATOM 2821 O O . ASP A 1 357 ? -9.821 6.495 -7.757 1.00 95.62 357 ASP A O 1
ATOM 2825 N N . VAL A 1 358 ? -7.877 7.518 -7.310 1.00 96.50 358 VAL A N 1
ATOM 2826 C CA . VAL A 1 358 ? -7.364 6.433 -6.453 1.00 96.50 358 VAL A CA 1
ATOM 2827 C C . VAL A 1 358 ? -8.286 6.208 -5.255 1.00 96.50 358 VAL A C 1
ATOM 2829 O O . VAL A 1 358 ? -8.635 5.064 -4.964 1.00 96.50 358 VAL A O 1
ATOM 2832 N N . ALA A 1 359 ? -8.716 7.285 -4.593 1.00 95.00 359 ALA A N 1
ATOM 2833 C CA . ALA A 1 359 ? -9.680 7.230 -3.500 1.00 95.00 359 ALA A CA 1
ATOM 2834 C C . ALA A 1 359 ? -11.010 6.608 -3.958 1.00 95.00 359 ALA A C 1
ATOM 2836 O O . ALA A 1 359 ? -11.512 5.693 -3.306 1.00 95.00 359 ALA A O 1
ATOM 2837 N N . ALA A 1 360 ? -11.537 7.021 -5.115 1.00 94.88 360 ALA A N 1
ATOM 2838 C CA . ALA A 1 360 ? -12.755 6.451 -5.681 1.00 94.88 360 ALA A CA 1
ATOM 2839 C C . ALA A 1 360 ? -12.634 4.930 -5.851 1.00 94.88 360 ALA A C 1
ATOM 2841 O O . ALA A 1 360 ? -13.543 4.202 -5.451 1.00 94.88 360 ALA A O 1
ATOM 2842 N N . PHE A 1 361 ? -11.497 4.439 -6.357 1.00 94.25 361 PHE A N 1
ATOM 2843 C CA . PHE A 1 361 ? -11.255 3.003 -6.493 1.00 94.25 361 PHE A CA 1
ATOM 2844 C C . PHE A 1 361 ? -11.221 2.280 -5.141 1.00 94.25 361 PHE A C 1
ATOM 2846 O O . PHE A 1 361 ? -11.959 1.311 -4.945 1.00 94.25 361 PHE A O 1
ATOM 2853 N N . ILE A 1 362 ? -10.377 2.718 -4.204 1.00 92.19 362 ILE A N 1
ATOM 2854 C CA . ILE A 1 362 ? -10.064 1.914 -3.014 1.00 92.19 362 ILE A CA 1
ATOM 2855 C C . ILE A 1 362 ? -11.115 2.029 -1.896 1.00 92.19 362 ILE A C 1
ATOM 2857 O O . ILE A 1 362 ? -11.314 1.075 -1.149 1.00 92.19 362 ILE A O 1
ATOM 2861 N N . LEU A 1 363 ? -11.828 3.151 -1.773 1.00 90.38 363 LEU A N 1
ATOM 2862 C CA . LEU A 1 363 ? -12.733 3.373 -0.635 1.00 90.38 363 LEU A CA 1
ATOM 2863 C C . LEU A 1 363 ? -14.058 2.588 -0.755 1.00 90.38 363 LEU A C 1
ATOM 2865 O O . LEU A 1 363 ? -14.642 2.204 0.256 1.00 90.38 363 LEU A O 1
ATOM 2869 N N . HIS A 1 364 ? -14.479 2.226 -1.970 1.00 86.62 364 HIS A N 1
ATOM 2870 C CA . HIS A 1 364 ? -15.739 1.502 -2.221 1.00 86.62 364 HIS A CA 1
ATOM 2871 C C . HIS A 1 364 ? -15.591 -0.031 -2.284 1.00 86.62 364 HIS A C 1
ATOM 2873 O O . HIS A 1 364 ? -16.472 -0.742 -2.777 1.00 86.62 364 HIS A O 1
ATOM 2879 N N . ARG A 1 365 ? -14.456 -0.577 -1.831 1.00 87.94 365 ARG A N 1
ATOM 2880 C CA . ARG A 1 365 ? -14.207 -2.026 -1.860 1.00 87.94 365 ARG A CA 1
ATOM 2881 C C . ARG A 1 365 ? -14.998 -2.764 -0.784 1.00 87.94 365 ARG A C 1
ATOM 2883 O O . ARG A 1 365 ? -15.234 -2.243 0.302 1.00 87.94 365 ARG A O 1
ATOM 2890 N N . ARG A 1 366 ? -15.380 -4.010 -1.074 1.00 84.75 366 ARG A N 1
ATOM 2891 C CA . ARG A 1 366 ? -16.206 -4.854 -0.195 1.00 84.75 366 ARG A CA 1
ATOM 2892 C C . ARG A 1 366 ? -15.366 -5.882 0.569 1.00 84.75 366 ARG A C 1
ATOM 2894 O O . ARG A 1 366 ? -14.339 -6.313 0.051 1.00 84.75 366 ARG A O 1
ATOM 2901 N N . PRO A 1 367 ? -15.798 -6.313 1.767 1.00 83.75 367 PRO A N 1
ATOM 2902 C CA . PRO A 1 367 ? -15.135 -7.356 2.529 1.00 83.75 367 PRO A CA 1
ATOM 2903 C C . PRO A 1 367 ? -15.161 -8.689 1.785 1.00 83.75 367 PRO A C 1
ATOM 2905 O O . PRO A 1 367 ? -16.044 -8.969 0.970 1.00 83.75 367 PRO A O 1
ATOM 2908 N N . SER A 1 368 ? -14.218 -9.545 2.155 1.00 80.88 368 SER A N 1
ATOM 2909 C CA . SER A 1 368 ? -14.310 -10.974 1.900 1.00 80.88 368 SER A CA 1
ATOM 2910 C C . SER A 1 368 ? -15.075 -11.606 3.062 1.00 80.88 368 SER A C 1
ATOM 2912 O O . SER A 1 368 ? -14.559 -11.741 4.173 1.00 80.88 368 SER A O 1
ATOM 2914 N N . ASP A 1 369 ? -16.335 -11.970 2.834 1.00 78.25 369 ASP A N 1
ATOM 2915 C CA . ASP A 1 369 ? -17.153 -12.653 3.836 1.00 78.25 369 ASP A CA 1
ATOM 2916 C C . ASP A 1 369 ? -16.715 -14.121 3.985 1.00 78.25 369 ASP A C 1
ATOM 2918 O O . ASP A 1 369 ? -16.639 -14.861 3.003 1.00 78.25 369 ASP A O 1
ATOM 2922 N N . LEU A 1 370 ? -16.461 -14.564 5.227 1.00 77.25 370 LEU A N 1
ATOM 2923 C CA . LEU A 1 370 ? -15.972 -15.926 5.509 1.00 77.25 370 LEU A CA 1
ATOM 2924 C C . LEU A 1 370 ? -16.925 -16.988 4.972 1.00 77.25 370 LEU A C 1
ATOM 2926 O O . LEU A 1 370 ? -16.487 -17.987 4.415 1.00 77.25 370 LEU A O 1
ATOM 2930 N N . LYS A 1 371 ? -18.234 -16.752 5.129 1.00 74.00 371 LYS A N 1
ATOM 2931 C CA . LYS A 1 371 ? -19.268 -17.663 4.637 1.00 74.00 371 LYS A CA 1
ATOM 2932 C C . LYS A 1 371 ? -19.099 -17.914 3.139 1.00 74.00 371 LYS A C 1
ATOM 2934 O O . LYS A 1 371 ? -19.230 -19.051 2.726 1.00 74.00 371 LYS A O 1
ATOM 2939 N N . ASP A 1 372 ? -18.777 -16.897 2.343 1.00 75.69 372 ASP A N 1
ATOM 2940 C CA . ASP A 1 372 ? -18.711 -17.032 0.888 1.00 75.69 372 ASP A CA 1
ATOM 2941 C C . ASP A 1 372 ? -17.407 -17.724 0.493 1.00 75.69 372 ASP A C 1
ATOM 2943 O O . ASP A 1 372 ? -17.398 -18.606 -0.362 1.00 75.69 372 ASP A O 1
ATOM 2947 N N . ALA A 1 373 ? -16.320 -17.393 1.188 1.00 75.00 373 ALA A N 1
ATOM 2948 C CA . ALA A 1 373 ? -15.020 -17.986 0.931 1.00 75.00 373 ALA A CA 1
ATOM 2949 C C . ALA A 1 373 ? -14.948 -19.465 1.326 1.00 75.00 373 ALA A C 1
ATOM 2951 O O . ALA A 1 373 ? -14.489 -20.280 0.532 1.00 75.00 373 ALA A O 1
ATOM 2952 N N . VAL A 1 374 ? -15.477 -19.834 2.496 1.00 70.62 374 VAL A N 1
ATOM 2953 C CA . VAL A 1 374 ? -15.559 -21.236 2.923 1.00 70.62 374 VAL A CA 1
ATOM 2954 C C . VAL A 1 374 ? -16.597 -21.985 2.090 1.00 70.62 374 VAL A C 1
ATOM 2956 O O . VAL A 1 374 ? -16.306 -23.066 1.588 1.00 70.62 374 VAL A O 1
ATOM 2959 N N . ASN A 1 375 ? -17.788 -21.416 1.864 1.00 64.75 375 ASN A N 1
ATOM 2960 C CA . ASN A 1 375 ? -18.824 -22.112 1.098 1.00 64.75 375 ASN A CA 1
ATOM 2961 C C . ASN A 1 375 ? -18.436 -22.349 -0.362 1.00 64.75 375 ASN A C 1
ATOM 2963 O O . ASN A 1 375 ? -18.959 -23.295 -0.932 1.00 64.75 375 ASN A O 1
ATOM 2967 N N . SER A 1 376 ? -17.531 -21.572 -0.965 1.00 63.47 376 SER A N 1
ATOM 2968 C CA . SER A 1 376 ? -17.076 -21.809 -2.347 1.00 63.47 376 SER A CA 1
ATOM 2969 C C . SER A 1 376 ? -16.622 -23.262 -2.587 1.00 63.47 376 SER A C 1
ATOM 2971 O O . SER A 1 376 ? -16.936 -23.854 -3.620 1.00 63.47 376 SER A O 1
ATOM 2973 N N . LYS A 1 377 ? -15.978 -23.888 -1.593 1.00 62.66 377 LYS A N 1
ATOM 2974 C CA . LYS A 1 377 ? -15.549 -25.292 -1.635 1.00 62.66 377 LYS A CA 1
ATOM 2975 C C . LYS A 1 377 ? -16.669 -26.274 -1.279 1.00 62.66 377 LYS A C 1
ATOM 2977 O O . LYS A 1 377 ? -16.805 -27.300 -1.938 1.00 62.66 377 LYS A O 1
ATOM 2982 N N . TYR A 1 378 ? -17.488 -25.963 -0.271 1.00 60.56 378 TYR A N 1
ATOM 2983 C CA . TYR A 1 378 ? -18.605 -26.825 0.150 1.00 60.56 378 TYR A CA 1
ATOM 2984 C C . TYR A 1 378 ? -19.731 -26.866 -0.899 1.00 60.56 378 TYR A C 1
ATOM 2986 O O . TYR A 1 378 ? -20.346 -27.907 -1.112 1.00 60.56 378 TYR A O 1
ATOM 2994 N N . GLN A 1 379 ? -19.948 -25.772 -1.636 1.00 58.66 379 GLN A N 1
ATOM 2995 C CA . GLN A 1 379 ? -20.896 -25.702 -2.750 1.00 58.66 379 GLN A CA 1
ATOM 2996 C C . GLN A 1 379 ? -20.531 -26.664 -3.884 1.00 58.66 379 GLN A C 1
ATOM 2998 O O . GLN A 1 379 ? -21.432 -27.227 -4.501 1.00 58.66 379 GLN A O 1
ATOM 3003 N N . ALA A 1 380 ? -19.238 -26.914 -4.125 1.00 61.06 380 ALA A N 1
ATOM 3004 C CA . ALA A 1 380 ? -18.789 -27.870 -5.138 1.00 61.06 380 ALA A CA 1
ATOM 3005 C C . ALA A 1 380 ? -19.199 -29.324 -4.823 1.00 61.06 380 ALA A C 1
ATOM 3007 O O . ALA A 1 380 ? -19.274 -30.145 -5.735 1.00 61.06 380 ALA A O 1
ATOM 3008 N N . VAL A 1 381 ? -19.488 -29.631 -3.553 1.00 63.19 381 VAL A N 1
ATOM 3009 C CA . VAL A 1 381 ? -19.928 -30.955 -3.077 1.00 63.19 381 VAL A CA 1
ATOM 3010 C C . VAL A 1 381 ? -21.358 -30.959 -2.514 1.00 63.19 381 VAL A C 1
ATOM 3012 O O . VAL A 1 381 ? -21.831 -31.993 -2.058 1.00 63.19 381 VAL A O 1
ATOM 3015 N N . GLY A 1 382 ? -22.078 -29.833 -2.587 1.00 62.03 382 GLY A N 1
ATOM 3016 C CA . GLY A 1 382 ? -23.462 -29.714 -2.109 1.00 62.03 382 GLY A CA 1
ATOM 3017 C C . GLY A 1 382 ? -23.627 -29.655 -0.583 1.00 62.03 382 GLY A C 1
ATOM 3018 O O . GLY A 1 382 ? -24.717 -29.931 -0.087 1.00 62.03 382 GLY A O 1
ATOM 3019 N N . GLU A 1 383 ? -22.579 -29.293 0.159 1.00 67.75 383 GLU A N 1
ATOM 3020 C CA . GLU A 1 383 ? -22.562 -29.231 1.629 1.00 67.75 383 GLU A CA 1
ATOM 3021 C C . GLU A 1 383 ? -22.573 -27.780 2.159 1.00 67.75 383 GLU A C 1
ATOM 3023 O O . GLU A 1 383 ? -22.541 -26.809 1.397 1.00 67.75 383 GLU A O 1
ATOM 3028 N N . SER A 1 384 ? -22.633 -27.610 3.486 1.00 72.75 384 SER A N 1
ATOM 3029 C CA . SER A 1 384 ? -22.597 -26.301 4.150 1.00 72.75 384 SER A CA 1
ATOM 3030 C C . SER A 1 384 ? -21.779 -26.360 5.434 1.00 72.75 384 SER A C 1
ATOM 3032 O O . SER A 1 384 ? -22.233 -26.898 6.443 1.00 72.75 384 SER A O 1
ATOM 3034 N N . HIS A 1 385 ? -20.621 -25.696 5.436 1.00 73.44 385 HIS A N 1
ATOM 3035 C CA . HIS A 1 385 ? -19.750 -25.624 6.611 1.00 73.44 385 HIS A CA 1
ATOM 3036 C C . HIS A 1 385 ? -20.477 -25.111 7.860 1.00 73.44 385 HIS A C 1
ATOM 3038 O O . HIS A 1 385 ? -20.289 -25.609 8.967 1.00 73.44 385 HIS A O 1
ATOM 3044 N N . LEU A 1 386 ? -21.347 -24.108 7.691 1.00 75.69 386 LEU A N 1
ATOM 3045 C CA . LEU A 1 386 ? -22.117 -23.555 8.804 1.00 75.69 386 LEU A CA 1
ATOM 3046 C C . LEU A 1 386 ? -23.125 -24.563 9.363 1.00 75.69 386 LEU A C 1
ATOM 3048 O O . LEU A 1 386 ? -23.383 -24.536 10.564 1.00 75.69 386 LEU A O 1
ATOM 3052 N N . ALA A 1 387 ? -23.703 -25.426 8.523 1.00 80.69 387 ALA A N 1
ATOM 3053 C CA . ALA A 1 387 ? -24.594 -26.482 8.991 1.00 80.69 387 ALA A CA 1
ATOM 3054 C C . ALA A 1 387 ? -23.822 -27.524 9.813 1.00 80.69 387 ALA A C 1
ATOM 3056 O O . ALA A 1 387 ? -24.296 -27.915 10.878 1.00 80.69 387 ALA A O 1
ATOM 3057 N N . ASP A 1 388 ? -22.611 -27.882 9.385 1.00 80.38 388 ASP A N 1
ATOM 3058 C CA . ASP A 1 388 ? -21.755 -28.831 10.104 1.00 80.38 388 ASP A CA 1
ATOM 3059 C C . ASP A 1 388 ? -21.308 -28.283 11.462 1.00 80.38 388 ASP A C 1
ATOM 3061 O O . ASP A 1 388 ? -21.378 -28.981 12.475 1.00 80.38 388 ASP A O 1
ATOM 3065 N N . VAL A 1 389 ? -20.911 -27.005 11.515 1.00 80.81 389 VAL A N 1
ATOM 3066 C CA . VAL A 1 389 ? -20.580 -26.316 12.773 1.00 80.81 389 VAL A CA 1
ATOM 3067 C C . VAL A 1 389 ? -21.784 -26.322 13.721 1.00 80.81 389 VAL A C 1
ATOM 3069 O O . VAL A 1 389 ? -21.630 -26.675 14.890 1.00 80.81 389 VAL A O 1
ATOM 3072 N N . LYS A 1 390 ? -22.992 -25.998 13.233 1.00 86.44 390 LYS A N 1
ATOM 3073 C CA . LYS A 1 390 ? -24.221 -26.072 14.046 1.00 86.44 390 LYS A CA 1
ATOM 3074 C C . LYS A 1 390 ? -24.458 -27.478 14.574 1.00 86.44 390 LYS A C 1
ATOM 3076 O O . LYS A 1 390 ? -24.560 -27.664 15.780 1.00 86.44 390 LYS A O 1
ATOM 3081 N N . ALA A 1 391 ? -24.484 -28.474 13.693 1.00 88.00 391 ALA A N 1
ATOM 3082 C CA . ALA A 1 391 ? -24.756 -29.857 14.069 1.00 88.00 391 ALA A CA 1
ATOM 3083 C C . ALA A 1 391 ? -23.753 -30.388 15.107 1.00 88.00 391 ALA A C 1
ATOM 3085 O O . ALA A 1 391 ? -24.141 -31.099 16.033 1.00 88.00 391 ALA A O 1
ATOM 3086 N N . LYS A 1 392 ? -22.475 -30.011 14.980 1.00 87.38 392 LYS A N 1
ATOM 3087 C CA . LYS A 1 392 ? -21.407 -30.422 15.895 1.00 87.38 392 LYS A CA 1
ATOM 3088 C C . LYS A 1 392 ? -21.496 -29.750 17.267 1.00 87.38 392 LYS A C 1
ATOM 3090 O O . LYS A 1 392 ? -21.260 -30.417 18.271 1.00 87.38 392 LYS A O 1
ATOM 3095 N N . PHE A 1 393 ? -21.782 -28.448 17.319 1.00 90.25 393 PHE A N 1
ATOM 3096 C CA . PHE A 1 393 ? -21.629 -27.662 18.548 1.00 90.25 393 PHE A CA 1
ATOM 3097 C C . PHE A 1 393 ? -22.946 -27.260 19.219 1.00 90.25 393 PHE A C 1
ATOM 3099 O O . PHE A 1 393 ? -22.950 -27.102 20.435 1.00 90.25 393 PHE A O 1
ATOM 3106 N N . ASP A 1 394 ? -24.067 -27.142 18.503 1.00 93.75 394 ASP A N 1
ATOM 3107 C CA . ASP A 1 394 ? -25.353 -26.760 19.108 1.00 93.75 394 ASP A CA 1
ATOM 3108 C C . ASP A 1 394 ? -25.773 -27.664 20.281 1.00 93.75 394 ASP A C 1
ATOM 3110 O O . ASP A 1 394 ? -26.227 -27.114 21.287 1.00 93.75 394 ASP A O 1
ATOM 3114 N N . PRO A 1 395 ? -25.562 -29.001 20.258 1.00 94.75 395 PRO A N 1
ATOM 3115 C CA . PRO A 1 395 ? -25.857 -29.845 21.417 1.00 94.75 395 PRO A CA 1
ATOM 3116 C C . PRO A 1 395 ? -25.071 -29.465 22.681 1.00 94.75 395 PRO A C 1
ATOM 3118 O O . PRO A 1 395 ? -25.586 -29.623 23.784 1.00 94.75 395 PRO A O 1
ATOM 3121 N N . LEU A 1 396 ? -23.847 -28.941 22.535 1.00 93.12 396 LEU A N 1
ATOM 3122 C CA . LEU A 1 396 ? -23.004 -28.513 23.658 1.00 93.12 396 LEU A CA 1
ATOM 3123 C C . LEU A 1 396 ? -23.458 -27.175 24.262 1.00 93.12 396 LEU A C 1
ATOM 3125 O O . LEU A 1 396 ? -23.109 -26.872 25.398 1.00 93.12 396 LEU A O 1
ATOM 3129 N N . TYR A 1 397 ? -24.238 -26.388 23.516 1.00 93.38 397 TYR A N 1
ATOM 3130 C CA . TYR A 1 397 ? -24.677 -25.040 23.893 1.00 93.38 397 TYR A CA 1
ATOM 3131 C C . TYR A 1 397 ? -26.204 -24.885 23.845 1.00 93.38 397 TYR A C 1
ATOM 3133 O O . TYR A 1 397 ? -26.719 -23.775 23.684 1.00 93.38 397 TYR A O 1
ATOM 3141 N N . ALA A 1 398 ? -26.945 -25.988 23.984 1.00 90.88 398 ALA A N 1
ATOM 3142 C CA . ALA A 1 398 ? -28.402 -26.003 23.869 1.00 90.88 398 ALA A CA 1
ATOM 3143 C C . ALA A 1 398 ? -29.079 -25.063 24.884 1.00 90.88 398 ALA A C 1
ATOM 3145 O O . ALA A 1 398 ? -30.001 -24.332 24.527 1.00 90.88 398 ALA A O 1
ATOM 3146 N N . GLU A 1 399 ? -28.569 -25.010 26.119 1.00 91.69 399 GLU A N 1
ATOM 3147 C CA . GLU A 1 399 ? -29.071 -24.126 27.186 1.00 91.69 399 GLU A CA 1
ATOM 3148 C C . GLU A 1 399 ? -28.925 -22.634 26.849 1.00 91.69 399 GLU A C 1
ATOM 3150 O O . GLU A 1 399 ? -29.714 -21.802 27.296 1.00 91.69 399 GLU A O 1
ATOM 3155 N N . SER A 1 400 ? -27.950 -22.297 26.006 1.00 88.12 400 SER A N 1
ATOM 3156 C CA . SER A 1 400 ? -27.684 -20.933 25.559 1.00 88.12 400 SER A CA 1
ATOM 3157 C C . SER A 1 400 ? -28.405 -20.550 24.269 1.00 88.12 400 SER A C 1
ATOM 3159 O O . SER A 1 400 ? -28.277 -19.398 23.849 1.00 88.12 400 SER A O 1
ATOM 3161 N N . GLY A 1 401 ? -29.169 -21.466 23.664 1.00 89.88 401 GLY A N 1
ATOM 3162 C CA . GLY A 1 401 ? -29.822 -21.273 22.366 1.00 89.88 401 GLY A CA 1
ATOM 3163 C C . GLY A 1 401 ? -28.965 -21.676 21.158 1.00 89.88 401 GLY A C 1
ATOM 3164 O O . GLY A 1 401 ? -29.290 -21.285 20.038 1.00 89.88 401 GLY A O 1
ATOM 3165 N N . GLY A 1 402 ? -27.887 -22.442 21.372 1.00 93.19 402 GLY A N 1
ATOM 3166 C CA . GLY A 1 402 ? -26.964 -22.920 20.337 1.00 93.19 402 GLY A CA 1
ATOM 3167 C C . GLY A 1 402 ? -25.629 -22.169 20.303 1.00 93.19 402 GLY A C 1
ATOM 3168 O O . GLY A 1 402 ? -25.452 -21.133 20.952 1.00 93.19 402 GLY A O 1
ATOM 3169 N N . VAL A 1 403 ? -24.672 -22.685 19.524 1.00 90.44 403 VAL A N 1
ATOM 3170 C CA . VAL A 1 403 ? -23.275 -22.203 19.528 1.00 90.44 403 VAL A CA 1
ATOM 3171 C C . VAL A 1 403 ? -23.158 -20.743 19.083 1.00 90.44 403 VAL A C 1
ATOM 3173 O O . VAL A 1 403 ? -22.363 -19.980 19.626 1.00 90.44 403 VAL A O 1
ATOM 3176 N N . PHE A 1 404 ? -23.981 -20.321 18.121 1.00 87.62 404 PHE A N 1
ATOM 3177 C CA . PHE A 1 404 ? -23.946 -18.955 17.595 1.00 87.62 404 PHE A CA 1
ATOM 3178 C C . PHE A 1 404 ? -24.519 -17.930 18.573 1.00 87.62 404 PHE A C 1
ATOM 3180 O O . PHE A 1 404 ? -23.997 -16.820 18.656 1.00 87.62 404 PHE A O 1
ATOM 3187 N N . GLU A 1 405 ? -25.566 -18.288 19.319 1.00 90.31 405 GLU A N 1
ATOM 3188 C CA . GLU A 1 405 ? -26.149 -17.391 20.318 1.00 90.31 405 GLU A CA 1
ATOM 3189 C C . GLU A 1 405 ? -25.230 -17.258 21.537 1.00 90.31 405 GLU A C 1
ATOM 3191 O O . GLU A 1 405 ? -25.024 -16.150 22.034 1.00 90.31 405 GLU A O 1
ATOM 3196 N N . GLU A 1 406 ? -24.593 -18.352 21.965 1.00 92.44 406 GLU A N 1
ATOM 3197 C CA . GLU A 1 406 ? -23.545 -18.287 22.987 1.00 92.44 406 GLU A CA 1
ATOM 3198 C C . GLU A 1 406 ? -22.352 -17.447 22.515 1.00 92.44 406 GLU A C 1
ATOM 3200 O O . GLU A 1 406 ? -21.929 -16.518 23.203 1.00 92.44 406 GLU A O 1
ATOM 3205 N N . GLY A 1 407 ? -21.867 -17.685 21.292 1.00 91.06 407 GLY A N 1
ATOM 3206 C CA . GLY A 1 407 ? -20.795 -16.895 20.689 1.00 91.06 407 GLY A CA 1
ATOM 3207 C C . GLY A 1 407 ? -21.126 -15.401 20.615 1.00 91.06 407 GLY A C 1
ATOM 3208 O O . GLY A 1 407 ? -20.269 -14.566 20.901 1.00 91.06 407 GLY A O 1
ATOM 3209 N N . ARG A 1 408 ? -22.382 -15.041 20.313 1.00 90.94 408 ARG A N 1
ATOM 3210 C CA . ARG A 1 408 ? -22.854 -13.647 20.318 1.00 90.94 408 ARG A CA 1
ATOM 3211 C C . ARG A 1 408 ? -22.748 -13.014 21.706 1.00 90.94 408 ARG A C 1
ATOM 3213 O O . ARG A 1 408 ? -22.289 -11.876 21.808 1.00 90.94 408 ARG A O 1
ATOM 3220 N N . LYS A 1 409 ? -23.138 -13.731 22.766 1.00 91.69 409 LYS A N 1
ATOM 3221 C CA . LYS A 1 409 ? -23.020 -13.259 24.158 1.00 91.69 409 LYS A CA 1
ATOM 3222 C C . LYS A 1 409 ? -21.556 -13.076 24.556 1.00 91.69 409 LYS A C 1
ATOM 3224 O O . LYS A 1 409 ? -21.193 -12.020 25.074 1.00 91.69 409 LYS A O 1
ATOM 3229 N N . VAL A 1 410 ? -20.707 -14.060 24.248 1.00 93.88 410 VAL A N 1
ATOM 3230 C CA . VAL A 1 410 ? -19.258 -13.994 24.497 1.00 93.88 410 VAL A CA 1
ATOM 3231 C C . VAL A 1 410 ? -18.637 -12.800 23.769 1.00 93.88 410 VAL A C 1
ATOM 3233 O O . VAL A 1 410 ? -17.873 -12.050 24.376 1.00 93.88 410 VAL A O 1
ATOM 3236 N N . PHE A 1 411 ? -18.996 -12.577 22.503 1.00 93.44 411 PHE A N 1
ATOM 3237 C CA . PHE A 1 411 ? -18.500 -11.450 21.715 1.00 93.44 411 PHE A CA 1
ATOM 3238 C C . PHE A 1 411 ? -18.951 -10.099 22.281 1.00 93.44 411 PHE A C 1
ATOM 3240 O O . PHE A 1 411 ? -18.122 -9.209 22.479 1.00 93.44 411 PHE A O 1
ATOM 3247 N N . ALA A 1 412 ? -20.245 -9.949 22.582 1.00 94.94 412 ALA A N 1
ATOM 3248 C CA . ALA A 1 412 ? -20.804 -8.722 23.145 1.00 94.94 412 ALA A CA 1
ATOM 3249 C C . ALA A 1 412 ? -20.132 -8.334 24.470 1.00 94.94 412 ALA A C 1
ATOM 3251 O O . ALA A 1 412 ? -19.847 -7.161 24.697 1.00 94.94 412 ALA A O 1
ATOM 3252 N N . LYS A 1 413 ? -19.848 -9.327 25.317 1.00 94.25 413 LYS A N 1
ATOM 3253 C CA . LYS A 1 413 ? -19.233 -9.127 26.628 1.00 94.25 413 LYS A CA 1
ATOM 3254 C C . LYS A 1 413 ? -17.736 -8.824 26.562 1.00 94.25 413 LYS A C 1
ATOM 3256 O O . LYS A 1 413 ? -17.263 -7.969 27.303 1.00 94.25 413 LYS A O 1
ATOM 3261 N N . ASN A 1 414 ? -16.990 -9.530 25.710 1.00 92.38 414 ASN A N 1
ATOM 3262 C CA . ASN A 1 414 ? -15.523 -9.532 25.779 1.00 92.38 414 ASN A CA 1
ATOM 3263 C C . ASN A 1 414 ? -14.834 -8.762 24.644 1.00 92.38 414 ASN A C 1
ATOM 3265 O O . ASN A 1 414 ? -13.688 -8.353 24.803 1.00 92.38 414 ASN A O 1
ATOM 3269 N N . CYS A 1 415 ? -15.493 -8.574 23.497 1.00 91.94 415 CYS A N 1
ATOM 3270 C CA . CYS A 1 415 ? -14.834 -8.099 22.274 1.00 91.94 415 CYS A CA 1
ATOM 3271 C C . CYS A 1 415 ? -15.470 -6.834 21.685 1.00 91.94 415 CYS A C 1
ATOM 3273 O O . CYS A 1 415 ? -14.763 -6.000 21.116 1.00 91.94 415 CYS A O 1
ATOM 3275 N N . ALA A 1 416 ? -16.791 -6.675 21.810 1.00 94.12 416 ALA A N 1
ATOM 3276 C CA . ALA A 1 416 ? -17.546 -5.649 21.090 1.00 94.12 416 ALA A CA 1
ATOM 3277 C C . ALA A 1 416 ? -17.161 -4.204 21.459 1.00 94.12 416 ALA A C 1
ATOM 3279 O O . ALA A 1 416 ? -17.276 -3.320 20.614 1.00 94.12 416 ALA A O 1
ATOM 3280 N N . THR A 1 417 ? -16.622 -3.961 22.657 1.00 91.50 417 THR A N 1
ATOM 3281 C CA . THR A 1 417 ? -16.106 -2.637 23.049 1.00 91.50 417 THR A CA 1
ATOM 3282 C C . THR A 1 417 ? -15.026 -2.127 22.092 1.00 91.50 417 THR A C 1
ATOM 3284 O O . THR A 1 417 ? -15.045 -0.956 21.712 1.00 91.50 417 THR A O 1
ATOM 3287 N N . CYS A 1 418 ? -14.118 -3.009 21.660 1.00 89.62 418 CYS A N 1
ATOM 3288 C CA . CYS A 1 418 ? -13.072 -2.694 20.682 1.00 89.62 418 CYS A CA 1
ATOM 3289 C C . CYS A 1 418 ? -13.528 -2.956 19.239 1.00 89.62 418 CYS A C 1
ATOM 3291 O O . CYS A 1 418 ? -13.123 -2.254 18.317 1.00 89.62 418 CYS A O 1
ATOM 3293 N N . HIS A 1 419 ? -14.370 -3.971 19.037 1.00 92.19 419 HIS A N 1
ATOM 3294 C CA . HIS A 1 419 ? -14.696 -4.520 17.719 1.00 92.19 419 HIS A CA 1
ATOM 3295 C C . HIS A 1 419 ? -16.146 -4.298 17.287 1.00 92.19 419 HIS A C 1
ATOM 3297 O O . HIS A 1 419 ? -16.711 -5.128 16.586 1.00 92.19 419 HIS A O 1
ATOM 3303 N N . SER A 1 420 ? -16.760 -3.187 17.680 1.00 92.75 420 SER A N 1
ATOM 3304 C CA . SER A 1 420 ? -18.033 -2.738 17.114 1.00 92.75 420 SER A CA 1
ATOM 3305 C C . SER A 1 420 ? -17.950 -1.257 16.778 1.00 92.75 420 SER A C 1
ATOM 3307 O O . SER A 1 420 ? -17.488 -0.463 17.601 1.00 92.75 420 SER A O 1
ATOM 3309 N N . SER A 1 421 ? -18.414 -0.877 15.587 1.00 92.00 421 SER A N 1
ATOM 3310 C CA . SER A 1 421 ? -18.551 0.535 15.197 1.00 92.00 421 SER A CA 1
ATOM 3311 C C . SER A 1 421 ? -19.893 1.134 15.619 1.00 92.00 421 SER A C 1
ATOM 3313 O O . SER A 1 421 ? -20.080 2.349 15.542 1.00 92.00 421 SER A O 1
ATOM 3315 N N . GLN A 1 422 ? -20.843 0.306 16.064 1.00 92.38 422 GLN A N 1
ATOM 3316 C CA . GLN A 1 422 ? -22.187 0.763 16.392 1.00 92.38 422 GLN A CA 1
ATOM 3317 C C . GLN A 1 422 ? -22.180 1.673 17.625 1.00 92.38 422 GLN A C 1
ATOM 3319 O O . GLN A 1 422 ? -21.584 1.363 18.663 1.00 92.38 422 GLN A O 1
ATOM 3324 N N . GLN A 1 423 ? -22.889 2.794 17.493 1.00 90.62 423 GLN A N 1
ATOM 3325 C CA . GLN A 1 423 ? -23.029 3.820 18.521 1.00 90.62 423 GLN A CA 1
ATOM 3326 C C . GLN A 1 423 ? -24.433 3.786 19.146 1.00 90.62 423 GLN A C 1
ATOM 3328 O O . GLN A 1 423 ? -25.406 3.456 18.457 1.00 90.62 423 GLN A O 1
ATOM 3333 N N . PRO A 1 424 ? -24.575 4.135 20.436 1.00 91.81 424 PRO A N 1
ATOM 3334 C CA . PRO A 1 424 ? -25.877 4.261 21.073 1.00 91.81 424 PRO A CA 1
ATOM 3335 C C . PRO A 1 424 ? -26.746 5.315 20.381 1.00 91.81 424 PRO A C 1
ATOM 3337 O O . PRO A 1 424 ? -26.301 6.426 20.106 1.00 91.81 424 PRO A O 1
ATOM 3340 N N . LYS A 1 425 ? -28.016 4.982 20.121 1.00 89.44 425 LYS A N 1
ATOM 3341 C CA . LYS A 1 425 ? -28.985 5.932 19.541 1.00 89.44 425 LYS A CA 1
ATOM 3342 C C . LYS A 1 425 ? -29.452 6.984 20.548 1.00 89.44 425 LYS A C 1
ATOM 3344 O O . LYS A 1 425 ? -29.962 8.027 20.152 1.00 89.44 425 LYS A O 1
ATOM 3349 N N . ILE A 1 426 ? -29.327 6.685 21.840 1.00 89.81 426 ILE A N 1
ATOM 3350 C CA . ILE A 1 426 ? -29.731 7.564 22.934 1.00 89.81 426 ILE A CA 1
ATOM 3351 C C . ILE A 1 426 ? -28.502 8.380 23.359 1.00 89.81 426 ILE A C 1
ATOM 3353 O O . ILE A 1 426 ? -27.513 7.782 23.794 1.00 89.81 426 ILE A O 1
ATOM 3357 N N . PRO A 1 427 ? -28.539 9.723 23.266 1.00 90.56 427 PRO A N 1
ATOM 3358 C CA . PRO A 1 427 ? -27.438 10.564 23.721 1.00 90.56 427 PRO A CA 1
ATOM 3359 C C . PRO A 1 427 ? -27.069 10.277 25.182 1.00 90.56 427 PRO A C 1
ATOM 3361 O O . PRO A 1 427 ? -27.937 10.237 26.052 1.00 90.56 427 PRO A O 1
ATOM 3364 N N . GLY A 1 428 ? -25.778 10.076 25.450 1.00 88.69 428 GLY A N 1
ATOM 3365 C CA . GLY A 1 428 ? -25.257 9.820 26.798 1.00 88.69 428 GLY A CA 1
ATOM 3366 C C . GLY A 1 428 ? -25.401 8.380 27.305 1.00 88.69 428 GLY A C 1
ATOM 3367 O O . GLY A 1 428 ? -24.924 8.087 28.400 1.00 88.69 428 GLY A O 1
ATOM 3368 N N . GLN A 1 429 ? -26.009 7.465 26.540 1.00 91.94 429 GLN A N 1
ATOM 3369 C CA . GLN A 1 429 ? -26.003 6.044 26.891 1.00 91.94 429 GLN A CA 1
ATOM 3370 C C . GLN A 1 429 ? -24.565 5.487 26.823 1.00 91.94 429 GLN A C 1
ATOM 3372 O O . GLN A 1 429 ? -23.885 5.695 25.816 1.00 91.94 429 GLN A O 1
ATOM 3377 N N . PRO A 1 430 ? -24.087 4.763 27.852 1.00 92.50 430 PRO A N 1
ATOM 3378 C CA . PRO A 1 430 ? -22.762 4.155 27.823 1.00 92.50 430 PRO A CA 1
ATOM 3379 C C . PRO A 1 430 ? -22.695 2.979 26.838 1.00 92.50 430 PRO A C 1
ATOM 3381 O O . PRO A 1 430 ? -23.656 2.227 26.668 1.00 92.50 430 PRO A O 1
ATOM 3384 N N . ARG A 1 431 ? -21.521 2.786 26.228 1.00 92.69 431 ARG A N 1
ATOM 3385 C CA . ARG A 1 431 ? -21.182 1.599 25.425 1.00 92.69 431 ARG A CA 1
ATOM 3386 C C . ARG A 1 431 ? -20.737 0.454 26.342 1.00 92.69 431 ARG A C 1
ATOM 3388 O O . ARG A 1 431 ? -19.560 0.113 26.390 1.00 92.69 431 ARG A O 1
ATOM 3395 N N . ASP A 1 432 ? -21.667 -0.065 27.135 1.00 91.94 432 ASP A N 1
ATOM 3396 C CA . ASP A 1 432 ? -21.431 -1.148 28.095 1.00 91.94 432 ASP A CA 1
ATOM 3397 C C . ASP A 1 432 ? -21.933 -2.516 27.585 1.00 91.94 432 ASP A C 1
ATOM 3399 O O . ASP A 1 432 ? -22.475 -2.637 26.484 1.00 91.94 432 ASP A O 1
ATOM 3403 N N . GLU A 1 433 ? -21.760 -3.569 28.392 1.00 91.81 433 GLU A N 1
ATOM 3404 C CA . GLU A 1 433 ? -22.196 -4.935 28.055 1.00 91.81 433 GLU A CA 1
ATOM 3405 C C . GLU A 1 433 ? -23.689 -4.998 27.689 1.00 91.81 433 GLU A C 1
ATOM 3407 O O . GLU A 1 433 ? -24.063 -5.721 26.767 1.00 91.81 433 GLU A O 1
ATOM 3412 N N . LYS A 1 434 ? -24.550 -4.210 28.351 1.00 92.56 434 LYS A N 1
ATOM 3413 C CA . LYS A 1 434 ? -25.992 -4.193 28.061 1.00 92.56 434 LYS A CA 1
ATOM 3414 C C . LYS A 1 434 ? -26.275 -3.591 26.693 1.00 92.56 434 LYS A C 1
ATOM 3416 O O . LYS A 1 434 ? -27.108 -4.123 25.959 1.00 92.56 434 LYS A O 1
ATOM 3421 N N . PHE A 1 435 ? -25.585 -2.505 26.343 1.00 95.19 435 PHE A N 1
ATOM 3422 C CA . PHE A 1 435 ? -25.664 -1.933 25.005 1.00 95.19 435 PHE A CA 1
ATOM 3423 C C . PHE A 1 435 ? -25.241 -2.964 23.952 1.00 95.19 435 PHE A C 1
ATOM 3425 O O . PHE A 1 435 ? -26.035 -3.275 23.063 1.00 95.19 435 PHE A O 1
ATOM 3432 N N . PHE A 1 436 ? -24.056 -3.564 24.083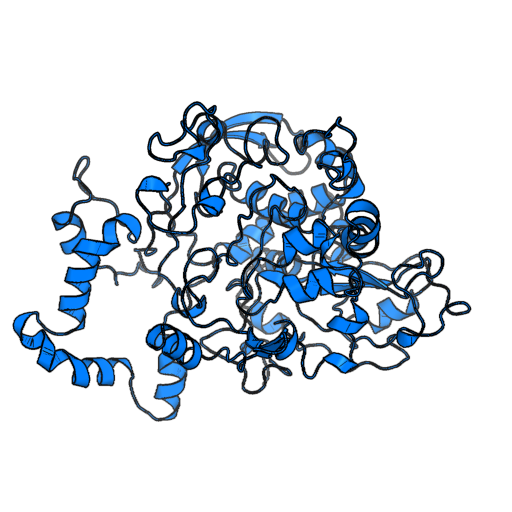 1.00 95.81 436 PHE A N 1
ATOM 3433 C CA . PHE A 1 436 ? -23.543 -4.517 23.093 1.00 95.81 436 PHE A CA 1
ATOM 3434 C C . PHE A 1 436 ? -24.379 -5.795 22.986 1.00 95.81 436 PHE A C 1
ATOM 3436 O O . PHE A 1 436 ? -24.601 -6.291 21.881 1.00 95.81 436 PHE A O 1
ATOM 3443 N N . ALA A 1 437 ? -24.912 -6.304 24.099 1.00 92.81 437 ALA A N 1
ATOM 3444 C CA . ALA A 1 437 ? -25.790 -7.472 24.100 1.00 92.81 437 ALA A CA 1
ATOM 3445 C C . ALA A 1 437 ? -27.115 -7.231 23.352 1.00 92.81 437 ALA A C 1
ATOM 3447 O O . ALA A 1 437 ? -27.756 -8.197 22.932 1.00 92.81 437 ALA A O 1
ATOM 3448 N N . SER A 1 438 ? -27.520 -5.970 23.163 1.00 92.19 438 SER A N 1
ATOM 3449 C CA . SER A 1 438 ? -28.726 -5.595 22.412 1.00 92.19 438 SER A CA 1
ATOM 3450 C C . SER A 1 438 ? -28.506 -5.447 20.900 1.00 92.19 438 SER A C 1
ATOM 3452 O O . SER A 1 438 ? -29.473 -5.300 20.150 1.00 92.19 438 SER A O 1
ATOM 3454 N N . LEU A 1 439 ? -27.252 -5.479 20.434 1.00 93.12 439 LEU A N 1
ATOM 3455 C CA . LEU A 1 439 ? -26.923 -5.224 19.035 1.00 93.12 439 LEU A CA 1
ATOM 3456 C C . LEU A 1 439 ? -27.132 -6.448 18.142 1.00 93.12 439 LEU A C 1
ATOM 3458 O O . LEU A 1 439 ? -26.883 -7.594 18.522 1.00 93.12 439 LEU A O 1
ATOM 3462 N N . ASN A 1 440 ? -27.496 -6.168 16.889 1.00 91.00 440 ASN A N 1
ATOM 3463 C CA . ASN A 1 440 ? -27.405 -7.126 15.796 1.00 91.00 440 ASN A CA 1
ATOM 3464 C C . ASN A 1 440 ? -26.121 -6.867 14.993 1.00 91.00 440 ASN A C 1
ATOM 3466 O O . ASN A 1 440 ? -26.100 -6.032 14.090 1.00 91.00 440 ASN A O 1
ATOM 3470 N N . PHE A 1 441 ? -25.055 -7.610 15.295 1.00 89.00 441 PHE A N 1
ATOM 3471 C CA . PHE A 1 441 ? -23.768 -7.518 14.587 1.00 89.00 441 PHE A CA 1
ATOM 3472 C C . PHE A 1 441 ? -23.821 -8.014 13.129 1.00 89.00 441 PHE A C 1
ATOM 3474 O O . PHE A 1 441 ? -22.873 -7.820 12.369 1.00 89.00 441 PHE A O 1
ATOM 3481 N N . LEU A 1 442 ? -24.909 -8.679 12.722 1.00 85.75 442 LEU A N 1
ATOM 3482 C CA . LEU A 1 442 ? -25.120 -9.173 11.358 1.00 85.75 442 LEU A CA 1
ATOM 3483 C C . LEU A 1 442 ? -25.984 -8.241 10.503 1.00 85.75 442 LEU A C 1
ATOM 3485 O O . LEU A 1 442 ? -26.207 -8.537 9.332 1.00 85.75 442 LEU A O 1
ATOM 3489 N N . ALA A 1 443 ? -26.485 -7.141 11.068 1.00 89.38 443 ALA A N 1
ATOM 3490 C CA . ALA A 1 443 ? -27.351 -6.227 10.344 1.00 89.38 443 ALA A CA 1
ATOM 3491 C C . ALA A 1 443 ? -26.629 -5.589 9.147 1.00 89.38 443 ALA A C 1
ATOM 3493 O O . ALA A 1 443 ? -25.452 -5.223 9.217 1.00 89.38 443 ALA A O 1
ATOM 3494 N N . THR A 1 444 ? -27.370 -5.427 8.056 1.00 88.94 444 THR A N 1
ATOM 3495 C CA . THR A 1 444 ? -26.924 -4.758 6.834 1.00 88.94 444 THR A CA 1
ATOM 3496 C C . THR A 1 444 ? -27.812 -3.559 6.533 1.00 88.94 444 THR A C 1
ATOM 3498 O O . THR A 1 444 ? -28.965 -3.503 6.965 1.00 88.94 444 THR A O 1
ATOM 3501 N N . ASP A 1 445 ? -27.282 -2.600 5.786 1.00 87.50 445 ASP A N 1
ATOM 3502 C CA . ASP A 1 445 ? -28.067 -1.525 5.195 1.00 87.50 445 ASP A CA 1
ATOM 3503 C C . ASP A 1 445 ? -28.840 -1.994 3.947 1.00 87.50 445 ASP A C 1
ATOM 3505 O O . ASP A 1 445 ? -28.830 -3.174 3.580 1.00 87.50 445 ASP A O 1
ATOM 3509 N N . SER A 1 446 ? -29.521 -1.061 3.278 1.00 88.25 446 SER A N 1
ATOM 3510 C CA . SER A 1 446 ? -30.290 -1.334 2.059 1.00 88.25 446 SER A CA 1
ATOM 3511 C C . SER A 1 446 ? -29.435 -1.756 0.859 1.00 88.25 446 SER A C 1
ATOM 3513 O O . SER A 1 446 ? -29.971 -2.331 -0.082 1.00 88.25 446 SER A O 1
ATOM 3515 N N . ALA A 1 447 ? -28.127 -1.483 0.872 1.00 82.94 447 ALA A N 1
ATOM 3516 C CA . ALA A 1 447 ? -27.184 -1.930 -0.151 1.00 82.94 447 ALA A CA 1
ATOM 3517 C C . ALA A 1 447 ? -26.585 -3.313 0.175 1.00 82.94 447 ALA A C 1
ATOM 3519 O O . ALA A 1 447 ? -25.745 -3.815 -0.575 1.00 82.94 447 ALA A O 1
ATOM 3520 N N . GLY A 1 448 ? -27.007 -3.935 1.284 1.00 82.00 448 GLY A N 1
ATOM 3521 C CA . GLY A 1 448 ? -26.475 -5.210 1.759 1.00 82.00 448 GLY A CA 1
ATOM 3522 C C . GLY A 1 448 ? -25.112 -5.085 2.446 1.00 82.00 448 GLY A C 1
ATOM 3523 O O . GLY A 1 448 ? -24.475 -6.102 2.715 1.00 82.00 448 GLY A O 1
ATOM 3524 N N . VAL A 1 449 ? -24.651 -3.868 2.749 1.00 82.50 449 VAL A N 1
ATOM 3525 C CA . VAL A 1 449 ? -23.380 -3.631 3.443 1.00 82.50 449 VAL A CA 1
ATOM 3526 C C . VAL A 1 449 ? -23.613 -3.729 4.944 1.00 82.50 449 VAL A C 1
ATOM 3528 O O . VAL A 1 449 ? -24.554 -3.136 5.469 1.00 82.50 449 VAL A O 1
ATOM 3531 N N . ARG A 1 450 ? -22.761 -4.468 5.663 1.00 85.94 450 ARG A N 1
ATOM 3532 C CA . ARG A 1 450 ? -22.839 -4.559 7.130 1.00 85.94 450 ARG A CA 1
ATOM 3533 C C . ARG A 1 450 ? -22.815 -3.173 7.764 1.00 85.94 450 ARG A C 1
ATOM 3535 O O . ARG A 1 450 ? -21.949 -2.368 7.439 1.00 85.94 450 ARG A O 1
ATOM 3542 N N . ILE A 1 451 ? -23.745 -2.916 8.684 1.00 89.50 451 ILE A N 1
ATOM 3543 C CA . ILE A 1 451 ? -23.764 -1.651 9.433 1.00 89.50 451 ILE A CA 1
ATOM 3544 C C . ILE A 1 451 ? -22.625 -1.593 10.449 1.00 89.50 451 ILE A C 1
ATOM 3546 O O . ILE A 1 451 ? -22.108 -0.519 10.736 1.00 89.50 451 ILE A O 1
ATOM 3550 N N . ASP A 1 452 ? -22.249 -2.754 10.990 1.00 90.44 452 ASP A N 1
ATOM 3551 C CA . ASP A 1 452 ? -21.122 -2.886 11.897 1.00 90.44 452 ASP A CA 1
ATOM 3552 C C . ASP A 1 452 ? -19.864 -3.219 11.098 1.00 90.44 452 ASP A C 1
ATOM 3554 O O . ASP A 1 452 ? -19.787 -4.249 10.421 1.00 90.44 452 ASP A O 1
ATOM 3558 N N . TRP A 1 453 ? -18.876 -2.338 11.195 1.00 88.38 453 TRP A N 1
ATOM 3559 C CA . TRP A 1 453 ? -17.559 -2.513 10.597 1.00 88.38 453 TRP A CA 1
ATOM 3560 C C . TRP A 1 453 ? -16.686 -3.489 11.411 1.00 88.38 453 TRP A C 1
ATOM 3562 O O . TRP A 1 453 ? -15.592 -3.841 10.988 1.00 88.38 453 TRP A O 1
ATOM 3572 N N . LEU A 1 454 ? -17.158 -3.981 12.559 1.00 90.75 454 LEU A N 1
ATOM 3573 C CA . LEU A 1 454 ? -16.432 -4.859 13.484 1.00 90.75 454 LEU A CA 1
ATOM 3574 C C . LEU A 1 454 ? -15.083 -4.298 13.961 1.00 90.75 454 LEU A C 1
ATOM 3576 O O . LEU A 1 454 ? -14.105 -5.022 14.171 1.00 90.75 454 LEU A O 1
ATOM 3580 N N . GLY A 1 455 ? -15.047 -2.982 14.125 1.00 90.00 455 GLY A N 1
ATOM 3581 C CA . GLY A 1 455 ? -13.942 -2.200 14.654 1.00 90.00 455 GLY A CA 1
ATOM 3582 C C . GLY A 1 455 ? -14.460 -0.835 15.088 1.00 90.00 455 GLY A C 1
ATOM 3583 O O . GLY A 1 455 ? -15.407 -0.338 14.481 1.00 90.00 455 GLY A O 1
ATOM 3584 N N . ASN A 1 456 ? -13.886 -0.241 16.133 1.00 89.56 456 ASN A N 1
ATOM 3585 C CA . ASN A 1 456 ? -14.259 1.111 16.557 1.00 89.56 456 ASN A CA 1
ATOM 3586 C C . ASN A 1 456 ? -13.331 2.207 15.993 1.00 89.56 456 ASN A C 1
ATOM 3588 O O . ASN A 1 456 ? -13.710 3.371 16.034 1.00 89.56 456 ASN A O 1
ATOM 3592 N N . ASP A 1 457 ? -12.169 1.831 15.446 1.00 88.69 457 ASP A N 1
ATOM 3593 C CA . ASP A 1 457 ? -11.101 2.706 14.937 1.00 88.69 457 ASP A CA 1
ATOM 3594 C C . ASP A 1 457 ? -10.632 3.741 15.993 1.00 88.69 457 ASP A C 1
ATOM 3596 O O . ASP A 1 457 ? -9.985 4.736 15.678 1.00 88.69 457 ASP A O 1
ATOM 3600 N N . GLU A 1 458 ? -10.920 3.487 17.278 1.00 88.94 458 GLU A N 1
ATOM 3601 C CA . GLU A 1 458 ? -10.507 4.327 18.397 1.00 88.94 458 GLU A CA 1
ATOM 3602 C C . GLU A 1 458 ? -9.056 4.030 18.795 1.00 88.94 458 GLU A C 1
ATOM 3604 O O . GLU A 1 458 ? -8.548 2.901 18.732 1.00 88.94 458 GLU A O 1
ATOM 3609 N N . ARG A 1 459 ? -8.381 5.060 19.305 1.00 88.12 459 ARG A N 1
ATOM 3610 C CA . ARG A 1 459 ? -7.024 4.937 19.839 1.00 88.12 459 ARG A CA 1
ATOM 3611 C C . ARG A 1 459 ? -7.047 4.226 21.187 1.00 88.12 459 ARG A C 1
ATOM 3613 O O . ARG A 1 459 ? -7.403 4.799 22.213 1.00 88.12 459 ARG A O 1
ATOM 3620 N N . THR A 1 460 ? -6.619 2.971 21.179 1.00 88.25 460 THR A N 1
ATOM 3621 C CA . THR A 1 460 ? -6.556 2.112 22.362 1.00 88.25 460 THR A CA 1
ATOM 3622 C C . THR A 1 460 ? -5.196 2.250 23.036 1.00 88.25 460 THR A C 1
ATOM 3624 O O . THR A 1 460 ? -4.167 2.028 22.406 1.00 88.25 460 THR A O 1
ATOM 3627 N N . ASP A 1 461 ? -5.184 2.605 24.320 1.00 89.38 461 ASP A N 1
ATOM 3628 C CA . ASP A 1 461 ? -3.963 2.698 25.129 1.00 89.38 461 ASP A CA 1
ATOM 3629 C C . ASP A 1 461 ? -3.185 1.372 25.104 1.00 89.38 461 ASP A C 1
ATOM 3631 O O . ASP A 1 461 ? -3.723 0.317 25.453 1.00 89.38 461 ASP A O 1
ATOM 3635 N N . ALA A 1 462 ? -1.916 1.425 24.699 1.00 89.56 462 ALA A N 1
ATOM 3636 C CA . ALA A 1 462 ? -1.070 0.246 24.569 1.00 89.56 462 ALA A CA 1
ATOM 3637 C C . ALA A 1 462 ? -0.802 -0.463 25.903 1.00 89.56 462 ALA A C 1
ATOM 3639 O O . ALA A 1 462 ? -0.489 -1.645 25.895 1.00 89.56 462 ALA A O 1
ATOM 3640 N N . SER A 1 463 ? -0.962 0.211 27.045 1.00 88.00 463 SER A N 1
ATOM 3641 C CA . SER A 1 463 ? -0.873 -0.427 28.367 1.00 88.00 463 SER A CA 1
ATOM 3642 C C . SER A 1 463 ? -2.044 -1.365 28.677 1.00 88.00 463 SER A C 1
ATOM 3644 O O . SER A 1 463 ? -1.944 -2.194 29.577 1.00 88.00 463 SER A O 1
ATOM 3646 N N . LYS A 1 464 ? -3.149 -1.259 27.926 1.00 87.50 464 LYS A N 1
ATOM 3647 C CA . LYS A 1 464 ? -4.328 -2.128 28.061 1.00 87.50 464 LYS A CA 1
ATOM 3648 C C . LYS A 1 464 ? -4.281 -3.346 27.140 1.00 87.50 464 LYS A C 1
ATOM 3650 O O . LYS A 1 464 ? -5.123 -4.229 27.270 1.00 87.50 464 LYS A O 1
ATOM 3655 N N . VAL A 1 465 ? -3.345 -3.373 26.192 1.00 82.44 465 VAL A N 1
ATOM 3656 C CA . VAL A 1 465 ? -3.233 -4.415 25.168 1.00 82.44 465 VAL A CA 1
ATOM 3657 C C . VAL A 1 465 ? -1.906 -5.132 25.367 1.00 82.44 465 VAL A C 1
ATOM 3659 O O . VAL A 1 465 ? -0.851 -4.580 25.067 1.00 82.44 465 VAL A O 1
ATOM 3662 N N . ASP A 1 466 ? -1.959 -6.371 25.849 1.00 74.69 466 ASP A N 1
ATOM 3663 C CA . ASP A 1 466 ? -0.771 -7.182 26.138 1.00 74.69 466 ASP A CA 1
ATOM 3664 C C . ASP A 1 466 ? -0.186 -7.795 24.849 1.00 74.69 466 ASP A C 1
ATOM 3666 O O . ASP A 1 466 ? -0.272 -8.992 24.584 1.00 74.69 466 ASP A O 1
ATOM 3670 N N . SER A 1 467 ? 0.320 -6.931 23.961 1.00 76.75 467 SER A N 1
ATOM 3671 C CA . SER A 1 467 ? 0.895 -7.307 22.664 1.00 76.75 467 SER A CA 1
ATOM 3672 C C . SER A 1 467 ? 2.200 -6.550 22.367 1.00 76.75 467 SER A C 1
ATOM 3674 O O . SER A 1 467 ? 2.711 -5.792 23.192 1.00 76.75 467 SER A O 1
ATOM 3676 N N . HIS A 1 468 ? 2.779 -6.756 21.178 1.00 75.50 468 HIS A N 1
ATOM 3677 C CA . HIS A 1 468 ? 4.052 -6.156 20.764 1.00 75.50 468 HIS A CA 1
ATOM 3678 C C . HIS A 1 468 ? 4.006 -4.612 20.732 1.00 75.50 468 HIS A C 1
ATOM 3680 O O . HIS A 1 468 ? 3.558 -3.989 19.758 1.00 75.50 468 HIS A O 1
ATOM 3686 N N . ARG A 1 469 ? 4.492 -3.987 21.811 1.00 84.38 469 ARG A N 1
ATOM 3687 C CA . ARG A 1 469 ? 4.373 -2.547 22.108 1.00 84.38 469 ARG A CA 1
ATOM 3688 C C . ARG A 1 469 ? 5.189 -1.598 21.247 1.00 84.38 469 ARG A C 1
ATOM 3690 O O . ARG A 1 469 ? 4.755 -0.464 21.063 1.00 84.38 469 ARG A O 1
ATOM 3697 N N . CYS A 1 470 ? 6.274 -2.049 20.613 1.00 84.56 470 CYS A N 1
ATOM 3698 C CA . CYS A 1 470 ? 7.075 -1.185 19.735 1.00 84.56 470 CYS A CA 1
ATOM 3699 C C . CYS A 1 470 ? 6.254 -0.577 18.586 1.00 84.56 470 CYS A C 1
ATOM 3701 O O . CYS A 1 470 ? 6.519 0.552 18.183 1.00 84.56 470 CYS A O 1
ATOM 3703 N N . ARG A 1 471 ? 5.194 -1.258 18.116 1.00 83.38 471 ARG A N 1
ATOM 3704 C CA . ARG A 1 471 ? 4.300 -0.702 17.086 1.00 83.38 471 ARG A CA 1
ATOM 3705 C C . ARG A 1 471 ? 3.579 0.563 17.553 1.00 83.38 471 ARG A C 1
ATOM 3707 O O . ARG A 1 471 ? 3.434 1.491 16.765 1.00 83.38 471 ARG A O 1
ATOM 3714 N N . ALA A 1 472 ? 3.145 0.608 18.811 1.00 88.06 472 ALA A N 1
ATOM 3715 C CA . ALA A 1 472 ? 2.454 1.765 19.370 1.00 88.06 472 ALA A CA 1
ATOM 3716 C C . ALA A 1 472 ? 3.402 2.950 19.621 1.00 88.06 472 ALA A C 1
ATOM 3718 O O . ALA A 1 472 ? 2.936 4.060 19.850 1.00 88.06 472 ALA A O 1
ATOM 3719 N N . LEU A 1 473 ? 4.721 2.737 19.587 1.00 88.62 473 LEU A N 1
ATOM 3720 C CA . LEU A 1 473 ? 5.718 3.769 19.880 1.00 88.62 473 LEU A CA 1
ATOM 3721 C C . LEU A 1 473 ? 6.155 4.577 18.646 1.00 88.62 473 LEU A C 1
ATOM 3723 O O . LEU A 1 473 ? 6.926 5.519 18.806 1.00 88.62 473 LEU A O 1
ATOM 3727 N N . HIS A 1 474 ? 5.667 4.234 17.445 1.00 87.38 474 HIS A N 1
ATOM 3728 C CA . HIS A 1 474 ? 5.999 4.902 16.176 1.00 87.38 474 HIS A CA 1
ATOM 3729 C C . HIS A 1 474 ? 5.945 6.426 16.283 1.00 87.38 474 HIS A C 1
ATOM 3731 O O . HIS A 1 474 ? 4.916 6.988 16.656 1.00 87.38 474 HIS A O 1
ATOM 3737 N N . SER A 1 475 ? 7.039 7.089 15.905 1.00 88.62 475 SER A N 1
ATOM 3738 C CA . SER A 1 475 ? 7.239 8.515 16.197 1.00 88.62 475 SER A CA 1
ATOM 3739 C C . SER A 1 475 ? 7.382 9.397 14.961 1.00 88.62 475 SER A C 1
ATOM 3741 O O . SER A 1 475 ? 7.462 10.616 15.084 1.00 88.62 475 SER A O 1
ATOM 3743 N N . ASN A 1 476 ? 7.399 8.831 13.752 1.00 90.25 476 ASN A N 1
ATOM 3744 C CA . ASN A 1 476 ? 7.683 9.605 12.536 1.00 90.25 476 ASN A CA 1
ATOM 3745 C C . ASN A 1 476 ? 6.675 10.736 12.236 1.00 90.25 476 ASN A C 1
ATOM 3747 O O . ASN A 1 476 ? 6.981 11.611 11.432 1.00 90.25 476 ASN A O 1
ATOM 3751 N N . HIS A 1 477 ? 5.488 10.722 12.850 1.00 92.44 477 HIS A N 1
ATOM 3752 C CA . HIS A 1 477 ? 4.450 11.751 12.683 1.00 92.44 477 HIS A CA 1
ATOM 3753 C C . HIS A 1 477 ? 4.538 12.885 13.712 1.00 92.44 477 HIS A C 1
ATOM 3755 O O . HIS A 1 477 ? 3.751 13.830 13.650 1.00 92.44 477 HIS A O 1
ATOM 3761 N N . ASN A 1 478 ? 5.470 12.798 14.662 1.00 90.88 478 ASN A N 1
ATOM 3762 C CA . ASN A 1 478 ? 5.687 13.836 15.659 1.00 90.88 478 ASN A CA 1
ATOM 3763 C C . ASN A 1 478 ? 6.243 15.111 15.008 1.00 90.88 478 ASN A C 1
ATOM 3765 O O . ASN A 1 478 ? 6.790 15.095 13.903 1.00 90.88 478 ASN A O 1
ATOM 3769 N N . LYS A 1 479 ? 6.153 16.228 15.732 1.00 91.62 479 LYS A N 1
ATOM 3770 C CA . LYS A 1 479 ? 6.790 17.484 15.323 1.00 91.62 479 LYS A CA 1
ATOM 3771 C C . LYS A 1 479 ? 8.307 17.305 15.193 1.00 91.62 479 LYS A C 1
ATOM 3773 O O . LYS A 1 479 ? 8.942 16.664 16.027 1.00 91.62 479 LYS A O 1
ATOM 3778 N N . GLY A 1 480 ? 8.882 17.867 14.135 1.00 90.19 480 GLY A N 1
ATOM 3779 C CA . GLY A 1 480 ? 10.285 17.748 13.751 1.00 90.19 480 GLY A CA 1
ATOM 3780 C C . GLY A 1 480 ? 10.642 16.469 12.989 1.00 90.19 480 GLY A C 1
ATOM 3781 O O . GLY A 1 480 ? 11.781 16.348 12.542 1.00 90.19 480 GLY A O 1
ATOM 3782 N N . HIS A 1 481 ? 9.716 15.520 12.837 1.00 90.56 481 HIS A N 1
ATOM 3783 C CA . HIS A 1 481 ? 9.963 14.235 12.181 1.00 90.56 481 HIS A CA 1
ATOM 3784 C C . HIS A 1 481 ? 9.410 14.223 10.749 1.00 90.56 481 HIS A C 1
ATOM 3786 O O . HIS A 1 481 ? 8.644 15.097 10.342 1.00 90.56 481 HIS A O 1
ATOM 3792 N N . ILE A 1 482 ? 9.826 13.238 9.950 1.00 91.50 482 ILE A N 1
ATOM 3793 C CA . ILE A 1 482 ? 9.619 13.215 8.493 1.00 91.50 482 ILE A CA 1
ATOM 3794 C C . ILE A 1 482 ? 8.149 13.327 8.084 1.00 91.50 482 ILE A C 1
ATOM 3796 O O . ILE A 1 482 ? 7.854 13.955 7.073 1.00 91.50 482 ILE A O 1
ATOM 3800 N N . TRP A 1 483 ? 7.220 12.778 8.867 1.00 93.69 483 TRP A N 1
ATOM 3801 C CA . TRP A 1 483 ? 5.791 12.770 8.555 1.00 93.69 483 TRP A CA 1
ATOM 3802 C C . TRP A 1 483 ? 4.995 13.816 9.337 1.00 93.69 483 TRP A C 1
ATOM 3804 O O . TRP A 1 483 ? 3.775 13.708 9.406 1.00 93.69 483 TRP A O 1
ATOM 3814 N N . GLU A 1 484 ? 5.643 14.853 9.882 1.00 93.75 484 GLU A N 1
ATOM 3815 C CA . GLU A 1 484 ? 4.967 15.932 10.618 1.00 93.75 484 GLU A CA 1
ATOM 3816 C C . GLU A 1 484 ? 3.785 16.531 9.835 1.00 93.75 484 GLU A C 1
ATOM 3818 O O . GLU A 1 484 ? 2.693 16.661 10.382 1.00 93.75 484 GLU A O 1
ATOM 3823 N N . GLN A 1 485 ? 3.966 16.844 8.544 1.00 95.12 485 GLN A N 1
ATOM 3824 C CA . GLN A 1 485 ? 2.907 17.433 7.702 1.00 95.12 485 GLN A CA 1
ATOM 3825 C C . GLN A 1 485 ? 1.828 16.429 7.253 1.00 95.12 485 GLN A C 1
ATOM 3827 O O . GLN A 1 485 ? 0.883 16.814 6.566 1.00 95.12 485 GLN A O 1
ATOM 3832 N N . PHE A 1 486 ? 1.956 15.157 7.640 1.00 94.81 486 PHE A N 1
ATOM 3833 C CA . PHE A 1 486 ? 0.967 14.099 7.418 1.00 94.81 486 PHE A CA 1
ATOM 3834 C C . PHE A 1 486 ? 0.243 13.706 8.715 1.00 94.81 486 PHE A C 1
ATOM 3836 O O . PHE A 1 486 ? -0.317 12.619 8.805 1.00 94.81 486 PHE A O 1
ATOM 3843 N N . ALA A 1 487 ? 0.255 14.575 9.729 1.00 94.88 487 ALA A N 1
ATOM 3844 C CA . ALA A 1 487 ? -0.527 14.411 10.945 1.00 94.88 487 ALA A CA 1
ATOM 3845 C C . ALA A 1 487 ? -1.224 15.715 11.353 1.00 94.88 487 ALA A C 1
ATOM 3847 O O . ALA A 1 487 ? -0.754 16.815 11.064 1.00 94.88 487 ALA A O 1
ATOM 3848 N N . SER A 1 488 ? -2.383 15.589 11.998 1.00 95.56 488 SER A N 1
ATOM 3849 C CA . SER A 1 488 ? -3.192 16.731 12.417 1.00 95.56 488 SER A CA 1
ATOM 3850 C C . SER A 1 488 ? -2.648 17.400 13.679 1.00 95.56 488 SER A C 1
ATOM 3852 O O . SER A 1 488 ? -1.945 16.783 14.483 1.00 95.56 488 SER A O 1
ATOM 3854 N N . GLU A 1 489 ? -3.060 18.643 13.926 1.00 96.06 489 GLU A N 1
ATOM 3855 C CA . GLU A 1 489 ? -2.698 19.338 15.167 1.00 96.06 489 GLU A CA 1
ATOM 3856 C C . GLU A 1 489 ? -3.326 18.641 16.386 1.00 96.06 489 GLU A C 1
ATOM 3858 O O . GLU A 1 489 ? -2.706 18.565 17.444 1.00 96.06 489 GLU A O 1
ATOM 3863 N N . THR A 1 490 ? -4.515 18.040 16.235 1.00 95.12 490 THR A N 1
ATOM 3864 C CA . THR A 1 490 ? -5.128 17.182 17.270 1.00 95.12 490 THR A CA 1
ATOM 3865 C C . THR A 1 490 ? -4.264 15.962 17.598 1.00 95.12 490 THR A C 1
ATOM 3867 O O . THR A 1 490 ? -4.117 15.607 18.770 1.00 95.12 490 THR A O 1
ATOM 3870 N N . PHE A 1 491 ? -3.657 15.325 16.592 1.00 93.56 491 PHE A N 1
ATOM 3871 C CA . PHE A 1 491 ? -2.730 14.215 16.812 1.00 93.56 491 PHE A CA 1
ATOM 3872 C C . PHE A 1 491 ? -1.488 14.686 17.580 1.00 93.56 491 PHE A C 1
ATOM 3874 O O . PHE A 1 491 ? -1.137 14.087 18.598 1.00 93.56 491 PHE A O 1
ATOM 3881 N N . HIS A 1 492 ? -0.883 15.807 17.170 1.00 93.94 492 HIS A N 1
ATOM 3882 C CA . HIS A 1 492 ? 0.278 16.387 17.859 1.00 93.94 492 HIS A CA 1
ATOM 3883 C C . HIS A 1 492 ? -0.021 16.837 19.288 1.00 93.94 492 HIS A C 1
ATOM 3885 O O . HIS A 1 492 ? 0.849 16.749 20.148 1.00 93.94 492 HIS A O 1
ATOM 3891 N N . ALA A 1 493 ? -1.241 17.298 19.556 1.00 93.69 493 ALA A N 1
ATOM 3892 C CA . ALA A 1 493 ? -1.682 17.691 20.889 1.00 93.69 493 ALA A CA 1
ATOM 3893 C C . ALA A 1 493 ? -2.051 16.495 21.785 1.00 93.69 493 ALA A C 1
ATOM 3895 O O . ALA A 1 493 ? -2.298 16.680 22.977 1.00 93.69 493 ALA A O 1
ATOM 3896 N N . THR A 1 494 ? -2.104 15.269 21.248 1.00 90.44 494 THR A N 1
ATOM 3897 C CA . THR A 1 494 ? -2.490 14.100 22.044 1.00 90.44 494 THR A CA 1
ATOM 3898 C C . THR A 1 494 ? -1.399 13.745 23.052 1.00 90.44 494 THR A C 1
ATOM 3900 O O . THR A 1 494 ? -0.284 13.372 22.669 1.00 90.44 494 THR A O 1
ATOM 3903 N N . ALA A 1 495 ? -1.752 13.806 24.337 1.00 89.31 495 ALA A N 1
ATOM 3904 C CA . ALA A 1 495 ? -0.895 13.377 25.432 1.00 89.31 495 ALA A CA 1
ATOM 3905 C C . ALA A 1 495 ? -0.588 11.875 25.352 1.00 89.31 495 ALA A C 1
ATOM 3907 O O . ALA A 1 495 ? -1.453 11.065 25.009 1.00 89.31 495 ALA A O 1
ATOM 3908 N N . ALA A 1 496 ? 0.645 11.509 25.695 1.00 88.00 496 ALA A N 1
ATOM 3909 C CA . ALA A 1 496 ? 1.027 10.113 25.818 1.00 88.00 496 ALA A CA 1
ATOM 3910 C C . ALA A 1 496 ? 0.304 9.446 27.007 1.00 88.00 496 ALA A C 1
ATOM 3912 O O . ALA A 1 496 ? 0.093 10.090 28.041 1.00 88.00 496 ALA A O 1
ATOM 3913 N N . PRO A 1 497 ? -0.056 8.158 26.899 1.00 87.88 497 PRO A N 1
ATOM 3914 C CA . PRO A 1 497 ? -0.660 7.425 28.000 1.00 87.88 497 PRO A CA 1
ATOM 3915 C C . PRO A 1 497 ? 0.363 7.182 29.112 1.00 87.88 497 PRO A C 1
ATOM 3917 O O . PRO A 1 497 ? 1.479 6.719 28.869 1.00 87.88 497 PRO A O 1
ATOM 3920 N N . SER A 1 498 ? -0.033 7.445 30.359 1.00 86.50 498 SER A N 1
ATOM 3921 C CA . SER A 1 498 ? 0.843 7.295 31.530 1.00 86.50 498 SER A CA 1
ATOM 3922 C C . SER A 1 498 ? 1.222 5.842 31.829 1.00 86.50 498 SER A C 1
ATOM 3924 O O . SER A 1 498 ? 2.208 5.600 32.518 1.00 86.50 498 SER A O 1
ATOM 3926 N N . GLY A 1 499 ? 0.439 4.878 31.333 1.00 87.50 499 GLY A N 1
ATOM 3927 C CA . GLY A 1 499 ? 0.668 3.444 31.524 1.00 87.50 499 GLY A CA 1
ATOM 3928 C C . GLY A 1 499 ? 1.742 2.841 30.615 1.00 87.50 499 GLY A C 1
ATOM 3929 O O . GLY A 1 499 ? 2.003 1.647 30.717 1.00 87.50 499 GLY A O 1
ATOM 3930 N N . VAL A 1 500 ? 2.354 3.626 29.720 1.00 87.94 500 VAL A N 1
ATOM 3931 C CA . VAL A 1 500 ? 3.385 3.163 28.777 1.00 87.94 500 VAL A CA 1
ATOM 3932 C C . VAL A 1 500 ? 4.763 3.665 29.243 1.00 87.94 500 VAL A C 1
ATOM 3934 O O . VAL A 1 500 ? 5.097 4.820 28.974 1.00 87.94 500 VAL A O 1
ATOM 3937 N N . PRO A 1 501 ? 5.580 2.827 29.923 1.00 87.25 501 PRO A N 1
ATOM 3938 C CA . PRO A 1 501 ? 6.875 3.214 30.495 1.00 87.25 501 PRO A CA 1
ATOM 3939 C C . PRO A 1 501 ? 7.801 4.036 29.589 1.00 87.25 501 PRO A C 1
ATOM 3941 O O . PRO A 1 501 ? 8.402 5.007 30.037 1.00 87.25 501 PRO A O 1
ATOM 3944 N N . GLU A 1 502 ? 7.892 3.686 28.307 1.00 88.50 502 GLU A N 1
ATOM 3945 C CA . GLU A 1 502 ? 8.760 4.319 27.306 1.00 88.50 502 GLU A CA 1
ATOM 3946 C C . GLU A 1 502 ? 8.381 5.779 27.019 1.00 88.50 502 GLU A C 1
ATOM 3948 O O . GLU A 1 502 ? 9.198 6.544 26.499 1.00 88.50 502 GLU A O 1
ATOM 3953 N N . LEU A 1 503 ? 7.148 6.165 27.355 1.00 86.94 503 LEU A N 1
ATOM 3954 C CA . LEU A 1 503 ? 6.592 7.491 27.102 1.00 86.94 503 LEU A CA 1
ATOM 3955 C C . LEU A 1 503 ? 6.455 8.347 28.363 1.00 86.94 503 LEU A C 1
ATOM 3957 O O . LEU A 1 503 ? 6.056 9.509 28.271 1.00 86.94 503 LEU A O 1
ATOM 3961 N N . VAL A 1 504 ? 6.811 7.820 29.536 1.00 82.50 504 VAL A N 1
ATOM 3962 C CA . VAL A 1 504 ? 6.763 8.590 30.783 1.00 82.50 504 VAL A CA 1
ATOM 3963 C C . VAL A 1 504 ? 7.688 9.806 30.669 1.00 82.50 504 VAL A C 1
ATOM 3965 O O . VAL A 1 504 ? 8.883 9.682 30.401 1.00 82.50 504 VAL A O 1
ATOM 3968 N N . GLY A 1 505 ? 7.121 11.001 30.853 1.00 77.00 505 GLY A N 1
ATOM 3969 C CA . GLY A 1 505 ? 7.846 12.271 30.746 1.00 77.00 505 GLY A CA 1
ATOM 3970 C C . GLY A 1 505 ? 8.201 12.699 29.315 1.00 77.00 505 GLY A C 1
ATOM 3971 O O . GLY A 1 505 ? 8.986 13.632 29.151 1.00 77.00 505 GLY A O 1
ATOM 3972 N N . LYS A 1 506 ? 7.664 12.036 28.281 1.00 80.06 506 LYS A N 1
ATOM 3973 C CA . LYS A 1 506 ? 7.810 12.455 26.878 1.00 80.06 506 LYS A CA 1
ATOM 3974 C C . LYS A 1 506 ? 6.738 13.474 26.487 1.00 80.06 506 LYS A C 1
ATOM 3976 O O . LYS A 1 506 ? 5.658 13.520 27.071 1.00 80.06 506 LYS A O 1
ATOM 3981 N N . GLU A 1 507 ? 7.061 14.295 25.490 1.00 73.94 507 GLU A N 1
ATOM 3982 C CA . GLU A 1 507 ? 6.138 15.283 24.927 1.00 73.94 507 GLU A CA 1
ATOM 3983 C C . GLU A 1 507 ? 4.965 14.613 24.189 1.00 73.94 507 GLU A C 1
ATOM 3985 O O . GLU A 1 507 ? 5.030 13.444 23.799 1.00 73.94 507 GLU A O 1
ATOM 3990 N N . ALA A 1 508 ? 3.882 15.373 24.003 1.00 80.75 508 ALA A N 1
ATOM 3991 C CA . ALA A 1 508 ? 2.747 14.964 23.183 1.00 80.75 508 ALA A CA 1
ATOM 3992 C C . ALA A 1 508 ? 3.187 14.674 21.736 1.00 80.75 508 ALA A C 1
ATOM 3994 O O . ALA A 1 508 ? 4.202 15.185 21.259 1.00 80.75 508 ALA A O 1
ATOM 3995 N N . GLY A 1 509 ? 2.427 13.847 21.023 1.00 74.19 509 GLY A N 1
ATOM 3996 C CA . GLY A 1 509 ? 2.811 13.500 19.653 1.00 74.19 509 GLY A CA 1
ATOM 3997 C C . GLY A 1 509 ? 2.143 12.278 19.063 1.00 74.19 509 GLY A C 1
ATOM 3998 O O . GLY A 1 509 ? 2.417 11.960 17.919 1.00 74.19 509 GLY A O 1
ATOM 3999 N N . GLY A 1 510 ? 1.283 11.582 19.803 1.00 79.50 510 GLY A N 1
ATOM 4000 C CA . GLY A 1 510 ? 0.528 10.462 19.257 1.00 79.50 510 GLY A CA 1
ATOM 4001 C C . GLY A 1 510 ? 1.015 9.027 19.554 1.00 79.50 510 GLY A C 1
ATOM 4002 O O . GLY A 1 510 ? 0.158 8.136 19.521 1.00 79.50 510 GLY A O 1
ATOM 4003 N N . PRO A 1 511 ? 2.291 8.752 19.906 1.00 89.75 511 PRO A N 1
ATOM 4004 C CA . PRO A 1 511 ? 2.700 7.438 20.397 1.00 89.75 511 PRO A CA 1
ATOM 4005 C C . PRO A 1 511 ? 1.917 6.959 21.627 1.00 89.75 511 PRO A C 1
ATOM 4007 O O . PRO A 1 511 ? 1.348 7.745 22.385 1.00 89.75 511 PRO A O 1
ATOM 4010 N N . GLY A 1 512 ? 1.951 5.648 21.851 1.00 89.75 512 GLY A N 1
ATOM 4011 C CA . GLY A 1 512 ? 1.379 4.955 23.005 1.00 89.75 512 GLY A CA 1
ATOM 4012 C C . GLY A 1 512 ? 0.013 4.331 22.751 1.00 89.75 512 GLY A C 1
ATOM 4013 O O . GLY A 1 512 ? -0.554 3.732 23.658 1.00 89.75 512 GLY A O 1
ATOM 4014 N N . PHE A 1 513 ? -0.505 4.431 21.529 1.00 88.88 513 PHE A N 1
ATOM 4015 C CA . PHE A 1 513 ? -1.827 3.928 21.186 1.00 88.88 513 PHE A CA 1
ATOM 4016 C C . PHE A 1 513 ? -1.763 2.940 20.028 1.00 88.88 513 PHE A C 1
ATOM 4018 O O . PHE A 1 513 ? -1.064 3.162 19.040 1.00 88.88 513 PHE A O 1
ATOM 4025 N N . TYR A 1 514 ? -2.547 1.876 20.133 1.00 86.25 514 TYR A N 1
ATOM 4026 C CA . TYR A 1 514 ? -2.928 1.046 19.005 1.00 86.25 514 TYR A CA 1
ATOM 4027 C C . TYR A 1 514 ? -4.190 1.585 18.350 1.00 86.25 514 TYR A C 1
ATOM 4029 O O . TYR A 1 514 ? -4.999 2.271 18.975 1.00 86.25 514 TYR A O 1
ATOM 4037 N N . ARG A 1 515 ? -4.380 1.206 17.093 1.00 82.06 515 ARG A N 1
ATOM 4038 C CA . ARG A 1 515 ? -5.672 1.279 16.419 1.00 82.06 515 ARG A CA 1
ATOM 4039 C C . ARG A 1 515 ? -6.134 -0.152 16.223 1.00 82.06 515 ARG A C 1
ATOM 4041 O O . ARG A 1 515 ? -5.358 -0.976 15.729 1.00 82.06 515 ARG A O 1
ATOM 4048 N N . ASN A 1 516 ? -7.334 -0.469 16.689 1.00 79.25 516 ASN A N 1
ATOM 4049 C CA . ASN A 1 516 ? -7.870 -1.817 16.567 1.00 79.25 516 ASN A CA 1
ATOM 4050 C C . ASN A 1 516 ? -8.013 -2.173 15.075 1.00 79.25 516 ASN A C 1
ATOM 4052 O O . ASN A 1 516 ? -8.312 -1.326 14.236 1.00 79.25 516 ASN A O 1
ATOM 4056 N N . ILE A 1 517 ? -7.807 -3.440 14.733 1.00 78.62 517 ILE A N 1
ATOM 4057 C CA . ILE A 1 517 ? -8.167 -3.929 13.401 1.00 78.62 517 ILE A CA 1
ATOM 4058 C C . ILE A 1 517 ? -9.659 -4.257 13.366 1.00 78.62 517 ILE A C 1
ATOM 4060 O O . ILE A 1 517 ? -10.258 -4.610 14.387 1.00 78.62 517 ILE A O 1
ATOM 4064 N N . SER A 1 518 ? -10.257 -4.176 12.183 1.00 85.88 518 SER A N 1
ATOM 4065 C CA . SER A 1 518 ? -11.573 -4.764 11.971 1.00 85.88 518 SER A CA 1
ATOM 4066 C C . SER A 1 518 ? -11.484 -6.281 11.944 1.00 85.88 518 SER A C 1
ATOM 4068 O O . SER A 1 518 ? -10.535 -6.846 11.397 1.00 85.88 518 SER A O 1
ATOM 4070 N N . LEU A 1 519 ? -12.497 -6.939 12.508 1.00 87.69 519 LEU A N 1
ATOM 4071 C CA . LEU A 1 519 ? -12.658 -8.384 12.365 1.00 87.69 519 LEU A CA 1
ATOM 4072 C C . LEU A 1 519 ? -13.298 -8.781 11.024 1.00 87.69 519 LEU A C 1
ATOM 4074 O O . LEU A 1 519 ? -13.342 -9.966 10.688 1.00 87.69 519 LEU A O 1
ATOM 4078 N N . LEU A 1 520 ? -13.781 -7.820 10.229 1.00 84.75 520 LEU A N 1
ATOM 4079 C CA . LEU A 1 520 ? -14.247 -8.103 8.876 1.00 84.75 520 LEU A CA 1
ATOM 4080 C C . LEU A 1 520 ? -13.084 -8.581 8.018 1.00 84.75 520 LEU A C 1
ATOM 4082 O O . LEU A 1 520 ? -12.028 -7.960 7.959 1.00 84.75 520 LEU A O 1
ATOM 4086 N N . SER A 1 521 ? -13.304 -9.697 7.328 1.00 80.94 521 SER A N 1
ATOM 4087 C CA . SER A 1 521 ? -12.281 -10.371 6.524 1.00 80.94 521 SER A CA 1
ATOM 4088 C C . SER A 1 521 ? -11.032 -10.787 7.308 1.00 80.94 521 SER A C 1
ATOM 4090 O O . SER A 1 521 ? -10.050 -11.145 6.682 1.00 80.94 521 SER A O 1
ATOM 4092 N N . VAL A 1 522 ? -11.020 -10.787 8.651 1.00 80.81 522 VAL A N 1
ATOM 4093 C CA . VAL A 1 522 ? -9.792 -11.046 9.438 1.00 80.81 522 VAL A CA 1
ATOM 4094 C C . VAL A 1 522 ? -9.126 -12.377 9.083 1.00 80.81 522 VAL A C 1
ATOM 4096 O O . VAL A 1 522 ? -7.908 -12.478 8.992 1.00 80.81 522 VAL A O 1
ATOM 4099 N N . TRP A 1 523 ? -9.942 -13.381 8.781 1.00 75.00 523 TRP A N 1
ATOM 4100 C CA . TRP A 1 523 ? -9.542 -14.702 8.304 1.00 75.00 523 TRP A CA 1
ATOM 4101 C C . TRP A 1 523 ? -8.785 -14.648 6.961 1.00 75.00 523 TRP A C 1
ATOM 4103 O O . TRP A 1 523 ? -7.939 -15.495 6.677 1.00 75.00 523 TRP A O 1
ATOM 4113 N N . ALA A 1 524 ? -9.044 -13.625 6.143 1.00 74.44 524 ALA A N 1
ATOM 4114 C CA . ALA A 1 524 ? -8.345 -13.367 4.897 1.00 74.44 524 ALA A CA 1
ATOM 4115 C C . ALA A 1 524 ? -6.961 -12.730 5.116 1.00 74.44 524 ALA A C 1
ATOM 4117 O O . ALA A 1 524 ? -6.206 -12.584 4.157 1.00 74.44 524 ALA A O 1
ATOM 4118 N N . HIS A 1 525 ? -6.612 -12.398 6.361 1.00 72.75 525 HIS A N 1
ATOM 4119 C CA . HIS A 1 525 ? -5.365 -11.723 6.704 1.00 72.75 525 HIS A CA 1
ATOM 4120 C C . HIS A 1 525 ? -4.506 -12.476 7.732 1.00 72.75 525 HIS A C 1
ATOM 4122 O O . HIS A 1 525 ? -3.592 -11.879 8.286 1.00 72.75 525 HIS A O 1
ATOM 4128 N N . ALA A 1 526 ? -4.780 -13.763 7.986 1.00 68.19 526 ALA A N 1
ATOM 4129 C CA . ALA A 1 526 ? -3.961 -14.610 8.859 1.00 68.19 526 ALA A CA 1
ATOM 4130 C C . ALA A 1 526 ? -2.536 -14.824 8.292 1.00 68.19 526 ALA A C 1
ATOM 4132 O O . ALA A 1 526 ? -2.399 -14.900 7.066 1.00 68.19 526 ALA A O 1
ATOM 4133 N N . PRO A 1 527 ? -1.487 -15.036 9.117 1.00 64.44 527 PRO A N 1
ATOM 4134 C CA . PRO A 1 527 ? -1.452 -15.063 10.593 1.00 64.44 527 PRO A CA 1
ATOM 4135 C C . PRO A 1 527 ? -1.887 -13.745 11.259 1.00 64.44 527 PRO A C 1
ATOM 4137 O O . PRO A 1 527 ? -1.925 -12.706 10.618 1.00 64.44 527 PRO A O 1
ATOM 4140 N N . PHE A 1 528 ? -2.282 -13.793 12.533 1.00 71.94 528 PHE A N 1
ATOM 4141 C CA . PHE A 1 528 ? -2.983 -12.686 13.202 1.00 71.94 528 PHE A CA 1
ATOM 4142 C C . PHE A 1 528 ? -2.048 -11.805 14.045 1.00 71.94 528 PHE A C 1
ATOM 4144 O O . PHE A 1 528 ? -0.872 -12.117 14.242 1.00 71.94 528 PHE A O 1
ATOM 4151 N N . MET A 1 529 ? -2.611 -10.727 14.605 1.00 75.31 529 MET A N 1
ATOM 4152 C CA . MET A 1 529 ? -1.923 -9.607 15.268 1.00 75.31 529 MET A CA 1
ATOM 4153 C C . MET A 1 529 ? -1.248 -8.639 14.291 1.00 75.31 529 MET A C 1
ATOM 4155 O O . MET A 1 529 ? -1.028 -8.935 13.121 1.00 75.31 529 MET A O 1
ATOM 4159 N N . HIS A 1 530 ? -0.910 -7.441 14.776 1.00 76.19 530 HIS A N 1
ATOM 4160 C CA . HIS A 1 530 ? -0.379 -6.364 13.935 1.00 76.19 530 HIS A CA 1
ATOM 4161 C C . HIS A 1 530 ? 0.905 -6.725 13.181 1.00 76.19 530 HIS A C 1
ATOM 4163 O O . HIS A 1 530 ? 1.153 -6.131 12.138 1.00 76.19 530 HIS A O 1
ATOM 4169 N N . ASN A 1 531 ? 1.697 -7.665 13.689 1.00 77.06 531 ASN A N 1
ATOM 4170 C CA . ASN A 1 531 ? 2.983 -8.100 13.149 1.00 77.06 531 ASN A CA 1
ATOM 4171 C C . ASN A 1 531 ? 2.995 -9.593 12.777 1.00 77.06 531 ASN A C 1
ATOM 4173 O O . ASN A 1 531 ? 4.075 -10.176 12.710 1.00 77.06 531 ASN A O 1
ATOM 4177 N N . ASN A 1 532 ? 1.830 -10.217 12.563 1.00 79.75 532 ASN A N 1
ATOM 4178 C CA . ASN A 1 532 ? 1.732 -11.645 12.243 1.00 79.75 532 ASN A CA 1
ATOM 4179 C C . ASN A 1 532 ? 2.345 -12.551 13.330 1.00 79.75 532 ASN A C 1
ATOM 4181 O O . ASN A 1 532 ? 2.871 -13.623 13.026 1.00 79.75 532 ASN A O 1
ATOM 4185 N N . ALA A 1 533 ? 2.313 -12.105 14.596 1.00 76.19 533 ALA A N 1
ATOM 4186 C CA . ALA A 1 533 ? 2.895 -12.806 15.742 1.00 76.19 533 ALA A CA 1
ATOM 4187 C C . ALA A 1 533 ? 2.192 -14.132 16.087 1.00 76.19 533 ALA A C 1
ATOM 4189 O O . ALA A 1 533 ? 2.837 -15.030 16.629 1.00 76.19 533 ALA A O 1
ATOM 4190 N N . LEU A 1 534 ? 0.893 -14.247 15.791 1.00 75.19 534 LEU A N 1
ATOM 4191 C CA . LEU A 1 534 ? 0.060 -15.376 16.201 1.00 75.19 534 LEU A CA 1
ATOM 4192 C C . LEU A 1 534 ? -0.219 -16.324 15.027 1.00 75.19 534 LEU A C 1
ATOM 4194 O O . LEU A 1 534 ? -0.763 -15.904 14.003 1.00 75.19 534 LEU A O 1
ATOM 4198 N N . GLY A 1 535 ? 0.110 -17.602 15.217 1.00 68.62 535 GLY A N 1
ATOM 4199 C CA . GLY A 1 535 ? 0.081 -18.641 14.186 1.00 68.62 535 GLY A CA 1
ATOM 4200 C C . GLY A 1 535 ? 1.492 -19.117 13.806 1.00 68.62 535 GLY A C 1
ATOM 4201 O O . GLY A 1 535 ? 2.461 -18.377 14.002 1.00 68.62 535 GLY A O 1
ATOM 4202 N N . PRO A 1 536 ? 1.640 -20.338 13.262 1.00 64.44 536 PRO A N 1
ATOM 4203 C CA . PRO A 1 536 ? 2.919 -20.819 12.750 1.00 64.44 536 PRO A CA 1
ATOM 4204 C C . PRO A 1 536 ? 3.409 -19.935 11.592 1.00 64.44 536 PRO A C 1
ATOM 4206 O O . PRO A 1 536 ? 2.649 -19.596 10.678 1.00 64.44 536 PRO A O 1
ATOM 4209 N N . GLU A 1 537 ? 4.692 -19.562 11.631 1.00 64.25 537 GLU A N 1
ATOM 4210 C CA . GLU A 1 537 ? 5.332 -18.799 10.558 1.00 64.25 537 GLU A CA 1
ATOM 4211 C C . GLU A 1 537 ? 5.385 -19.613 9.254 1.00 64.25 537 GLU A C 1
ATOM 4213 O O . GLU A 1 537 ? 5.488 -20.839 9.259 1.00 64.25 537 GLU A O 1
ATOM 4218 N N . PHE A 1 538 ? 5.344 -18.918 8.112 1.00 64.62 538 PHE A N 1
ATOM 4219 C CA . PHE A 1 538 ? 5.457 -19.553 6.794 1.00 64.62 538 PHE A CA 1
ATOM 4220 C C . PHE A 1 538 ? 6.808 -20.229 6.573 1.00 64.62 538 PHE A C 1
ATOM 4222 O O . PHE A 1 538 ? 6.887 -21.212 5.843 1.00 64.62 538 PHE A O 1
ATOM 4229 N N . CYS A 1 539 ? 7.865 -19.688 7.171 1.00 60.72 539 CYS A N 1
ATOM 4230 C CA . CYS A 1 539 ? 9.211 -20.217 7.083 1.00 60.72 539 CYS A CA 1
ATOM 4231 C C . CYS A 1 539 ? 9.852 -20.124 8.458 1.00 60.72 539 CYS A C 1
ATOM 4233 O O . CYS A 1 539 ? 9.978 -19.031 8.994 1.00 60.72 539 CYS A O 1
ATOM 4235 N N . THR A 1 540 ? 10.275 -21.258 9.008 1.00 55.66 540 THR A N 1
ATOM 4236 C CA . THR A 1 540 ? 11.027 -21.299 10.265 1.00 55.66 540 THR A CA 1
ATOM 4237 C C . THR A 1 540 ? 12.461 -21.739 9.986 1.00 55.66 540 THR A C 1
ATOM 4239 O O . THR A 1 540 ? 12.650 -22.701 9.231 1.00 55.66 540 THR A O 1
ATOM 4242 N N . PRO A 1 541 ? 13.483 -21.104 10.581 1.00 44.66 541 PRO A N 1
ATOM 4243 C CA . PRO A 1 541 ? 14.841 -21.621 10.503 1.00 44.66 541 PRO A CA 1
ATOM 4244 C C . PRO A 1 541 ? 14.895 -23.007 11.157 1.00 44.66 541 PRO A C 1
ATOM 4246 O O . PRO A 1 541 ? 14.456 -23.191 12.291 1.00 44.66 541 PRO A O 1
ATOM 4249 N N . ASN A 1 542 ? 15.409 -24.001 10.435 1.00 47.28 542 ASN A N 1
ATOM 4250 C CA . ASN A 1 542 ? 15.673 -25.319 10.993 1.00 47.28 542 ASN A CA 1
ATOM 4251 C C . ASN A 1 542 ? 16.945 -25.282 11.864 1.00 47.28 542 ASN A C 1
ATOM 4253 O O . ASN A 1 542 ? 17.691 -24.301 11.884 1.00 47.28 542 ASN A O 1
ATOM 4257 N N . ASN A 1 543 ? 17.243 -26.385 12.553 1.00 42.03 543 ASN A N 1
ATOM 4258 C CA . ASN A 1 543 ? 18.409 -26.501 13.444 1.00 42.03 543 ASN A CA 1
ATOM 4259 C C . ASN A 1 543 ? 19.777 -26.337 12.737 1.00 42.03 543 ASN A C 1
ATOM 4261 O O . ASN A 1 543 ? 20.811 -26.375 13.400 1.00 42.03 543 ASN A O 1
ATOM 4265 N N . LYS A 1 544 ? 19.799 -26.177 11.408 1.00 41.31 544 LYS A N 1
ATOM 4266 C CA . LYS A 1 544 ? 20.982 -25.894 10.584 1.00 41.31 544 LYS A CA 1
ATOM 4267 C C . LYS A 1 544 ? 20.968 -24.485 9.974 1.00 41.31 544 LYS A C 1
ATOM 4269 O O . LYS A 1 544 ? 21.796 -24.209 9.115 1.00 41.31 544 LYS A O 1
ATOM 4274 N N . GLN A 1 545 ? 20.053 -23.610 10.403 1.00 40.16 545 GLN A N 1
ATOM 4275 C CA . GLN A 1 545 ? 19.819 -22.279 9.820 1.00 40.16 545 GLN A CA 1
ATOM 4276 C C . GLN A 1 545 ? 19.362 -22.311 8.348 1.00 40.16 545 GLN A C 1
ATOM 4278 O O . GLN A 1 545 ? 19.382 -21.285 7.671 1.00 40.16 545 GLN A O 1
ATOM 4283 N N . GLU A 1 546 ? 18.905 -23.460 7.843 1.00 41.28 546 GLU A N 1
ATOM 4284 C CA . GLU A 1 546 ? 18.204 -23.525 6.561 1.00 41.28 546 GLU A CA 1
ATOM 4285 C C . GLU A 1 546 ? 16.724 -23.220 6.822 1.00 41.28 546 GLU A C 1
ATOM 4287 O O . GLU A 1 546 ? 16.116 -23.762 7.746 1.00 41.28 546 GLU A O 1
ATOM 4292 N N . TRP A 1 547 ? 16.119 -22.342 6.029 1.00 50.66 547 TRP A N 1
ATOM 4293 C CA . TRP A 1 547 ? 14.714 -21.982 6.202 1.00 50.66 547 TRP A CA 1
ATOM 4294 C C . TRP A 1 547 ? 13.818 -23.129 5.723 1.00 50.66 547 TRP A C 1
ATOM 4296 O O . TRP A 1 547 ? 13.722 -23.402 4.527 1.00 50.66 547 TRP A O 1
ATOM 4306 N N . ALA A 1 548 ? 13.154 -23.810 6.658 1.00 50.19 548 ALA A N 1
ATOM 4307 C CA . ALA A 1 548 ? 12.101 -24.766 6.352 1.00 50.19 548 ALA A CA 1
ATOM 4308 C C . ALA A 1 548 ? 10.796 -23.990 6.142 1.00 50.19 548 ALA A C 1
ATOM 4310 O O . ALA A 1 548 ? 10.137 -23.582 7.098 1.00 50.19 548 ALA A O 1
ATOM 4311 N N . CYS A 1 549 ? 10.454 -23.744 4.880 1.00 58.72 549 CYS A N 1
ATOM 4312 C CA . CYS A 1 549 ? 9.193 -23.115 4.512 1.00 58.72 549 CYS A CA 1
ATOM 4313 C C . CYS A 1 549 ? 8.079 -24.158 4.398 1.00 58.72 549 CYS A C 1
ATOM 4315 O O . CYS A 1 549 ? 8.212 -25.122 3.643 1.00 58.72 549 CYS A O 1
ATOM 4317 N N . VAL A 1 550 ? 6.971 -23.947 5.111 1.00 63.34 550 VAL A N 1
ATOM 4318 C CA . VAL A 1 550 ? 5.717 -24.651 4.827 1.00 63.34 550 VAL A CA 1
ATOM 4319 C C . VAL A 1 550 ? 5.129 -24.139 3.510 1.00 63.34 550 VAL A C 1
ATOM 4321 O O . VAL A 1 550 ? 5.452 -23.042 3.041 1.00 63.34 550 VAL A O 1
ATOM 4324 N N . ASP A 1 551 ? 4.265 -24.941 2.890 1.00 67.12 551 ASP A N 1
ATOM 4325 C CA . ASP A 1 551 ? 3.547 -24.522 1.688 1.00 67.12 551 ASP A CA 1
ATOM 4326 C C . ASP A 1 551 ? 2.784 -23.210 1.955 1.00 67.12 551 ASP A C 1
ATOM 4328 O O . ASP A 1 551 ? 2.050 -23.087 2.948 1.00 67.12 551 ASP A O 1
ATOM 4332 N N . ARG A 1 552 ? 2.975 -22.199 1.096 1.00 77.56 552 ARG A N 1
ATOM 4333 C CA . ARG A 1 552 ? 2.252 -20.922 1.189 1.00 77.56 552 ARG A CA 1
ATOM 4334 C C . ARG A 1 552 ? 0.841 -21.121 0.642 1.00 77.56 552 ARG A C 1
ATOM 4336 O O . ARG A 1 552 ? 0.525 -20.622 -0.424 1.00 77.56 552 ARG A O 1
ATOM 4343 N N . ASP A 1 553 ? -0.002 -21.888 1.326 1.00 77.00 553 ASP A N 1
ATOM 4344 C CA . ASP A 1 553 ? -1.365 -22.135 0.852 1.00 77.00 553 ASP A CA 1
ATOM 4345 C C . ASP A 1 553 ? -2.282 -20.920 1.069 1.00 77.00 553 ASP A C 1
ATOM 4347 O O . ASP A 1 553 ? -2.513 -20.537 2.220 1.00 77.00 553 ASP A O 1
ATOM 4351 N N . PRO A 1 554 ? -2.801 -20.282 -0.006 1.00 76.44 554 PRO A N 1
ATOM 4352 C CA . PRO A 1 554 ? -3.701 -19.156 0.112 1.00 76.44 554 PRO A CA 1
ATOM 4353 C C . PRO A 1 554 ? -5.143 -19.575 0.394 1.00 76.44 554 PRO A C 1
ATOM 4355 O O . PRO A 1 554 ? -5.974 -18.680 0.538 1.00 76.44 554 PRO A O 1
ATOM 4358 N N . SER A 1 555 ? -5.460 -20.870 0.485 1.00 75.69 555 SER A N 1
ATOM 4359 C CA . SER A 1 555 ? -6.799 -21.336 0.853 1.00 75.69 555 SER A CA 1
ATOM 4360 C C . SER A 1 555 ? -7.232 -20.823 2.232 1.00 75.69 555 SER A C 1
ATOM 4362 O O . SER A 1 555 ? -6.411 -20.538 3.110 1.00 75.69 555 SER A O 1
ATOM 4364 N N . VAL A 1 556 ? -8.542 -20.678 2.435 1.00 73.25 556 VAL A N 1
ATOM 4365 C CA . VAL A 1 556 ? -9.097 -20.271 3.735 1.00 73.25 556 VAL A CA 1
ATOM 4366 C C . VAL A 1 556 ? -8.884 -21.365 4.774 1.00 73.25 556 VAL A C 1
ATOM 4368 O O . VAL A 1 556 ? -8.584 -21.075 5.928 1.00 73.25 556 VAL A O 1
ATOM 4371 N N . GLU A 1 557 ? -8.967 -22.625 4.358 1.00 71.69 557 GLU A N 1
ATOM 4372 C CA . GLU A 1 557 ? -8.771 -23.793 5.209 1.00 71.69 557 GLU A CA 1
ATOM 4373 C C . GLU A 1 557 ? -7.358 -23.841 5.776 1.00 71.69 557 GLU A C 1
ATOM 4375 O O . GLU A 1 557 ? -7.198 -24.043 6.975 1.00 71.69 557 GLU A O 1
ATOM 4380 N N . ALA A 1 558 ? -6.331 -23.597 4.956 1.00 74.69 558 ALA A N 1
ATOM 4381 C CA . ALA A 1 558 ? -4.962 -23.544 5.454 1.00 74.69 558 ALA A CA 1
ATOM 4382 C C . ALA A 1 558 ? -4.761 -22.403 6.456 1.00 74.69 558 ALA A C 1
ATOM 4384 O O . ALA A 1 558 ? -4.001 -22.550 7.411 1.00 74.69 558 ALA A O 1
ATOM 4385 N N . ARG A 1 559 ? -5.456 -21.274 6.279 1.00 73.88 559 ARG A N 1
ATOM 4386 C CA . ARG A 1 559 ? -5.412 -20.148 7.225 1.00 73.88 559 ARG A CA 1
ATOM 4387 C C . ARG A 1 559 ? -6.090 -20.499 8.549 1.00 73.88 559 ARG A C 1
ATOM 4389 O O . ARG A 1 559 ? -5.527 -20.212 9.602 1.00 73.88 559 ARG A O 1
ATOM 4396 N N . ILE A 1 560 ? -7.254 -21.151 8.502 1.00 70.06 560 ILE A N 1
ATOM 4397 C CA . ILE A 1 560 ? -7.973 -21.623 9.694 1.00 70.06 560 ILE A CA 1
ATOM 4398 C C . ILE A 1 560 ? -7.160 -22.698 10.421 1.00 70.06 560 ILE A C 1
ATOM 4400 O O . ILE A 1 560 ? -6.925 -22.569 11.615 1.00 70.06 560 ILE A O 1
ATOM 4404 N N . ALA A 1 561 ? -6.642 -23.703 9.714 1.00 69.81 561 ALA A N 1
ATOM 4405 C CA . ALA A 1 561 ? -5.857 -24.780 10.317 1.00 69.81 561 ALA A CA 1
ATOM 4406 C C . ALA A 1 561 ? -4.618 -24.257 11.065 1.00 69.81 561 ALA A C 1
ATOM 4408 O O . ALA A 1 561 ? -4.225 -24.795 12.095 1.00 69.81 561 ALA A O 1
ATOM 4409 N N . ARG A 1 562 ? -4.007 -23.172 10.575 1.00 68.25 562 ARG A N 1
ATOM 4410 C CA . ARG A 1 562 ? -2.885 -22.508 11.255 1.00 68.25 562 ARG A CA 1
ATOM 4411 C C . ARG A 1 562 ? -3.292 -21.802 12.540 1.00 68.25 562 ARG A C 1
ATOM 4413 O O . ARG A 1 562 ? -2.490 -21.764 13.463 1.00 68.25 562 AR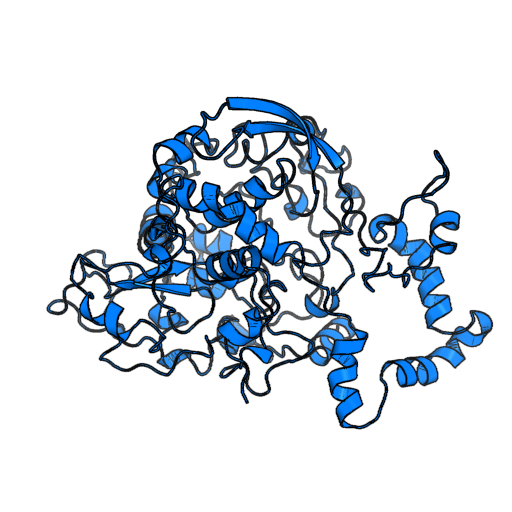G A O 1
ATOM 4420 N N . TYR A 1 563 ? -4.498 -21.243 12.588 1.00 66.38 563 TYR A N 1
ATOM 4421 C CA . TYR A 1 563 ? -5.062 -20.696 13.820 1.00 66.38 563 TYR A CA 1
ATOM 4422 C C . TYR A 1 563 ? -5.331 -21.796 14.843 1.00 66.38 563 TYR A C 1
ATOM 4424 O O . TYR A 1 563 ? -4.987 -21.659 16.005 1.00 66.38 563 TYR A O 1
ATOM 4432 N N . GLU A 1 564 ? -5.921 -22.906 14.403 1.00 65.44 564 GLU A N 1
ATOM 4433 C CA . GLU A 1 564 ? -6.246 -24.032 15.284 1.00 65.44 564 GLU A CA 1
ATOM 4434 C C . GLU A 1 564 ? -4.994 -24.743 15.825 1.00 65.44 564 GLU A C 1
ATOM 4436 O O . GLU A 1 564 ? -5.059 -25.404 16.859 1.00 65.44 564 GLU A O 1
ATOM 4441 N N . ALA A 1 565 ? -3.860 -24.615 15.130 1.00 63.03 565 ALA A N 1
ATOM 4442 C CA . ALA A 1 565 ? -2.575 -25.172 15.544 1.00 63.03 565 ALA A CA 1
ATOM 4443 C C . ALA A 1 565 ? -1.780 -24.284 16.524 1.00 63.03 565 ALA A C 1
ATOM 4445 O O . ALA A 1 565 ? -0.774 -24.757 17.058 1.00 63.03 565 ALA A O 1
ATOM 4446 N N . SER A 1 566 ? -2.171 -23.017 16.717 1.00 56.59 566 SER A N 1
ATOM 4447 C CA . SER A 1 566 ? -1.541 -22.075 17.662 1.00 56.59 566 SER A CA 1
ATOM 4448 C C . SER A 1 566 ? -2.264 -22.040 18.993 1.00 56.59 566 SER A C 1
ATOM 4450 O O . SER A 1 566 ? -1.561 -21.946 20.022 1.00 56.59 566 SER A O 1
#